Protein AF-A0A7C1KNS8-F1 (afdb_monomer_lite)

Secondary structure (DSSP, 8-state):
-HHHHHHHHHHHHHHHHHHHHHHHHHHHHHHHHHHHHHHHHHTT-SPPPSS---HHHHHHHHHHHHHHHHHHHHHHHHHHHHHHHHHHTS-TTTTT-HHHHHHHHHHHHHHHHHHHHHHHHHHTT--TTHHHHHHHHHHHHHHHHHHHHHHHHHHS-HHHHHHHHHHHHHHHHT-TT-EEEPTTT--EEE-HHHHHHHHHHHHHHHHHHHHHHHTT-HHHHHHHHHHHHHHHHHHHHHTTT---S--HHHHHHHHHHHHHHHHHTTSS-HHHHHHHHHHHHHHHHHHHHHPPPBTTB-HHHHHHHHHHHHHHHHHHTTT-HHHHHHHHHHHHHHHHHHHHTT-GGGHHHHHHHHHHHHHHHTT---HHHHHHHHHHHHHHHHHHHHHHHHHHTTS----HHHHHHHHHHHHHHHHHHHHH--SHHHHHHHHHHHHSTT-HHHHHHTT-B-S---HHHHHHHHHHHHHHHHHHHHHHHSSGGG--GGGGHHHHHHHHHHHHTB---HHHHHHHHHHHHHHHHHHHHHHHHHHHHHS---HHHHHHHHHHHHHHHHHTTT-HHHHHHHHHHHHHHHHHHHHH--SHHHHHHHHHHHHHHHHHHHHHHHSGGGHHHHHHHHHHHHHT-------TT-SS--HHHHTT-PPPTT-SSSS--PPP-TTTHHHHHHHHHHHHHTGGGHHHHHHHHHHH-

Sequence (693 aa):
MKKKVKIERTRKFRFLRFTKFTFWMIIVLIVLSIPLVFYLDCMGMIESPTGNNTFSDTMYSYGLTFIFSIIGFLIAVIIFLMQYIGSKYHSEELERLPIFLKYFITTLVVLFVYIMFNFFALFLKLTYPYTLISLIFSISLIGIILTTIVFVYYNTKVSIILGMISERITNFIKKEKTFRKLPIFNEIAYTEEFTESLNRKVSIFIKNSIGAINSNQDTIFRSSLECLEEIVHHYLEQSKHIQATEDKFLSELNDQFNFIISESLKSYNQKILEDVAKTMGVISLDIIKYRKGIAEVNNFALNWLATLKDLFIRSYTKDRTIVCHICLERINDVILLILDKGYYRSYDAYKMSIDEISEILSKVDQHWSAILLQKALLMYQHQFLKFLELSKTNKIAFSGTLLRHYFDKLAKIINEAKNTHQSSINNAIIFASLYGLDSFAQKIAKLGLTNLEEDETRRNIAAHIKEFIEFNKEIIDVNPERNDNSVYDSFTESLFLITKYVDLTENDRKLLIETLSNNLIKYIKKGYISGTTNHNRPSELREATIDYFALLIYLYQDKPEIINEVIHQLTNVYDIVKGKATNKDQQGIIESLYKELKLYSCWTNIFPNLRDINKPLIKLLKKDFYEPSFPGRISSPSLFEKYGYSENRISRSGLWYLNASYMWGSRFQEEISDKLNGEKGELYIKFHEMLKK

Structure (mmCIF, N/CA/C/O backbone):
data_AF-A0A7C1KNS8-F1
#
_entry.id   AF-A0A7C1KNS8-F1
#
loop_
_atom_site.group_PDB
_atom_site.id
_atom_site.type_symbol
_atom_site.label_atom_id
_atom_site.label_alt_id
_atom_site.label_comp_id
_atom_site.label_asym_id
_atom_site.label_entity_id
_atom_site.label_seq_id
_atom_site.pdbx_PDB_ins_code
_atom_site.Cartn_x
_atom_site.Cartn_y
_atom_site.Cartn_z
_atom_site.occupancy
_atom_site.B_iso_or_equiv
_atom_site.auth_seq_id
_atom_site.auth_comp_id
_atom_site.auth_asym_id
_atom_site.auth_atom_id
_atom_site.pdbx_PDB_model_num
ATOM 1 N N . MET A 1 1 ? -0.351 -5.577 -22.909 1.00 33.66 1 MET A N 1
ATOM 2 C CA . MET A 1 1 ? 0.327 -4.668 -23.867 1.00 33.66 1 MET A CA 1
ATOM 3 C C . MET A 1 1 ? 1.784 -5.080 -24.156 1.00 33.66 1 MET A C 1
ATOM 5 O O . MET A 1 1 ? 2.074 -5.333 -25.320 1.00 33.66 1 MET A O 1
ATOM 9 N N . LYS A 1 2 ? 2.652 -5.309 -23.145 1.00 30.88 2 LYS A N 1
ATOM 10 C CA . LYS A 1 2 ? 4.057 -5.788 -23.308 1.00 30.88 2 LYS A CA 1
ATOM 11 C C . LYS A 1 2 ? 4.229 -7.039 -24.211 1.00 30.88 2 LYS A C 1
ATOM 13 O O . LYS A 1 2 ? 5.099 -7.068 -25.077 1.00 30.88 2 LYS A O 1
ATOM 18 N N . LYS A 1 3 ? 3.347 -8.048 -24.100 1.00 29.91 3 LYS A N 1
ATOM 19 C CA . LYS A 1 3 ? 3.382 -9.273 -24.940 1.00 29.91 3 LYS A CA 1
ATOM 20 C C . LYS A 1 3 ? 3.077 -8.997 -26.426 1.00 29.91 3 LYS A C 1
ATOM 22 O O . LYS A 1 3 ? 3.667 -9.623 -27.298 1.00 29.91 3 LYS A O 1
ATOM 27 N N . LYS A 1 4 ? 2.205 -8.021 -26.716 1.00 29.17 4 LYS A N 1
ATOM 28 C CA . LYS A 1 4 ? 1.778 -7.656 -28.080 1.00 29.17 4 LYS A CA 1
ATOM 29 C C . LYS A 1 4 ? 2.905 -6.931 -28.829 1.00 29.17 4 LYS A C 1
ATOM 31 O O . LYS A 1 4 ? 3.196 -7.290 -29.962 1.00 29.17 4 LYS A O 1
ATOM 36 N N . VAL A 1 5 ? 3.620 -6.034 -28.141 1.00 37.50 5 VAL A N 1
ATOM 37 C CA . VAL A 1 5 ? 4.788 -5.309 -28.677 1.00 37.50 5 VAL A CA 1
ATOM 38 C C . VAL A 1 5 ? 5.985 -6.245 -28.913 1.00 37.50 5 VAL A C 1
ATOM 40 O O . VAL A 1 5 ? 6.615 -6.174 -29.966 1.00 37.50 5 VAL A O 1
ATOM 43 N N . LYS A 1 6 ? 6.265 -7.194 -28.001 1.00 38.09 6 LYS A N 1
ATOM 44 C CA . LYS A 1 6 ? 7.351 -8.186 -28.166 1.00 38.09 6 LYS A CA 1
ATOM 45 C C . LYS A 1 6 ? 7.108 -9.146 -29.343 1.00 38.09 6 LYS A C 1
ATOM 47 O O . LYS A 1 6 ? 8.037 -9.438 -30.099 1.00 38.09 6 LYS A O 1
ATOM 52 N N . ILE A 1 7 ? 5.860 -9.592 -29.532 1.00 38.88 7 ILE A N 1
ATOM 53 C CA . ILE A 1 7 ? 5.437 -10.404 -30.691 1.00 38.88 7 ILE A CA 1
ATOM 54 C C . ILE A 1 7 ? 5.524 -9.585 -31.989 1.00 38.88 7 ILE A C 1
ATOM 56 O O . ILE A 1 7 ? 5.967 -10.097 -33.017 1.00 38.88 7 ILE A O 1
ATOM 60 N N . GLU A 1 8 ? 5.165 -8.300 -31.951 1.00 45.03 8 GLU A N 1
ATOM 61 C CA . GLU A 1 8 ? 5.343 -7.401 -33.093 1.00 45.03 8 GLU A CA 1
ATOM 62 C C . GLU A 1 8 ? 6.820 -7.220 -33.461 1.00 45.03 8 GLU A C 1
ATOM 64 O O . GLU A 1 8 ? 7.154 -7.290 -34.639 1.00 45.03 8 GLU A O 1
ATOM 69 N N . ARG A 1 9 ? 7.723 -7.044 -32.485 1.00 48.38 9 ARG A N 1
ATOM 70 C CA . ARG A 1 9 ? 9.172 -6.896 -32.728 1.00 48.38 9 ARG A CA 1
ATOM 71 C C . ARG A 1 9 ? 9.787 -8.150 -33.356 1.00 48.38 9 ARG A C 1
ATOM 73 O O . ARG A 1 9 ? 10.487 -8.044 -34.360 1.00 48.38 9 ARG A O 1
ATOM 80 N N . THR A 1 10 ? 9.470 -9.340 -32.842 1.00 49.44 10 THR A N 1
ATOM 81 C CA . THR A 1 10 ? 9.970 -10.611 -33.412 1.00 49.44 10 THR A CA 1
ATOM 82 C C . THR A 1 10 ? 9.421 -10.883 -34.814 1.00 49.44 10 THR A C 1
ATOM 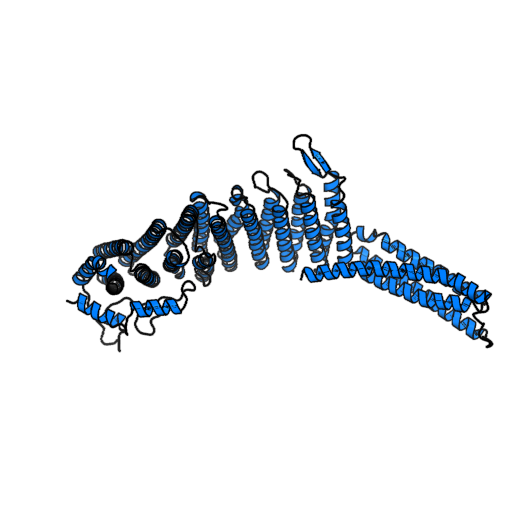84 O O . THR A 1 10 ? 10.170 -11.333 -35.684 1.00 49.44 10 THR A O 1
ATOM 87 N N . ARG A 1 11 ? 8.147 -10.556 -35.085 1.00 52.00 11 ARG A N 1
ATOM 88 C CA . ARG A 1 11 ? 7.580 -10.608 -36.446 1.00 52.00 11 ARG A CA 1
ATOM 89 C C . ARG A 1 11 ? 8.260 -9.610 -37.388 1.00 52.00 11 ARG A C 1
ATOM 91 O O . ARG A 1 11 ? 8.625 -9.989 -38.498 1.00 52.00 11 ARG A O 1
ATOM 98 N N . LYS A 1 12 ? 8.503 -8.375 -36.936 1.00 54.44 12 LYS A N 1
ATOM 99 C CA . LYS A 1 12 ? 9.197 -7.326 -37.708 1.00 54.44 12 LYS A CA 1
ATOM 100 C C . LYS A 1 12 ? 10.651 -7.704 -38.026 1.00 54.44 12 LYS A C 1
ATOM 102 O O . LYS A 1 12 ? 11.121 -7.431 -39.125 1.00 54.44 12 LYS A O 1
ATOM 107 N N . PHE A 1 13 ? 11.339 -8.411 -37.128 1.00 54.94 13 PHE A N 1
ATOM 108 C CA . PHE A 1 13 ? 12.712 -8.877 -37.358 1.00 54.94 13 PHE A CA 1
ATOM 109 C C . PHE A 1 13 ? 12.801 -10.047 -38.352 1.00 54.94 13 PHE A C 1
ATOM 111 O O . PHE A 1 13 ? 13.669 -10.057 -39.227 1.00 54.94 13 PHE A O 1
ATOM 118 N N . ARG A 1 14 ? 11.868 -11.012 -38.281 1.00 59.06 14 ARG A N 1
ATOM 119 C CA . ARG A 1 14 ? 11.735 -12.061 -39.313 1.00 59.06 14 ARG A CA 1
ATOM 120 C C . ARG A 1 14 ? 11.424 -11.455 -40.679 1.00 59.06 14 ARG A C 1
ATOM 122 O O . ARG A 1 14 ? 12.005 -11.884 -41.669 1.00 59.06 14 ARG A O 1
ATOM 129 N N . PHE A 1 15 ? 10.589 -10.419 -40.712 1.00 61.41 15 PHE A N 1
ATOM 130 C CA . PHE A 1 15 ? 10.272 -9.684 -41.931 1.00 61.41 15 PHE A CA 1
ATOM 131 C C . PHE A 1 15 ? 11.499 -8.972 -42.526 1.00 61.41 15 PHE A C 1
ATOM 133 O O . PHE A 1 15 ? 11.699 -9.039 -43.729 1.00 61.41 15 PHE A O 1
ATOM 140 N N . LEU A 1 16 ? 12.384 -8.384 -41.709 1.00 62.25 16 LEU A N 1
ATOM 141 C CA . LEU A 1 16 ? 13.631 -7.773 -42.196 1.00 62.25 16 LEU A CA 1
ATOM 142 C C . LEU A 1 16 ? 14.623 -8.804 -42.771 1.00 62.25 16 LEU A C 1
ATOM 144 O O . LEU A 1 16 ? 15.327 -8.526 -43.741 1.00 62.25 16 LEU A O 1
ATOM 148 N N . ARG A 1 17 ? 14.713 -10.002 -42.176 1.00 65.81 17 ARG A N 1
ATOM 149 C CA . ARG A 1 17 ? 15.504 -11.103 -42.758 1.00 65.81 17 ARG A CA 1
ATOM 150 C C . ARG A 1 17 ? 14.890 -11.587 -44.070 1.00 65.81 17 ARG A C 1
ATOM 152 O O . ARG A 1 17 ? 15.629 -11.818 -45.019 1.00 65.81 17 ARG A O 1
ATOM 159 N N . PHE A 1 18 ? 13.563 -11.686 -44.120 1.00 68.88 18 PHE A N 1
ATOM 160 C CA . PHE A 1 18 ? 12.823 -12.056 -45.319 1.00 68.88 18 PHE A CA 1
ATOM 161 C C . PHE A 1 18 ? 13.032 -11.040 -46.448 1.00 68.88 18 PHE A C 1
ATOM 163 O O . PHE A 1 18 ? 13.425 -11.441 -47.530 1.00 68.88 18 PHE A O 1
ATOM 170 N N . THR A 1 19 ? 12.905 -9.733 -46.200 1.00 66.69 19 THR A N 1
ATOM 171 C CA . THR A 1 19 ? 13.125 -8.706 -47.236 1.00 66.69 19 THR A CA 1
ATOM 172 C C . THR A 1 19 ? 14.562 -8.679 -47.752 1.00 66.69 19 THR A C 1
ATOM 174 O O . THR A 1 19 ? 14.764 -8.528 -48.953 1.00 66.69 19 THR A O 1
ATOM 177 N N . LYS A 1 20 ? 15.567 -8.898 -46.888 1.00 70.00 20 LYS A N 1
ATOM 178 C CA . LYS A 1 20 ? 16.967 -9.075 -47.324 1.00 70.00 20 LYS A CA 1
ATOM 179 C C . LYS A 1 20 ? 17.145 -10.311 -48.202 1.00 70.00 20 LYS A C 1
ATOM 181 O O . LYS A 1 20 ? 17.846 -10.244 -49.205 1.00 70.00 20 LYS A O 1
ATOM 186 N N . PHE A 1 21 ? 16.535 -11.428 -47.815 1.00 76.88 21 PHE A N 1
ATOM 187 C CA . PHE A 1 21 ? 16.579 -12.664 -48.589 1.00 76.88 21 PHE A CA 1
ATOM 188 C C . PHE A 1 21 ? 15.914 -12.477 -49.957 1.00 76.88 21 PHE A C 1
ATOM 190 O O . PHE A 1 21 ? 16.541 -12.755 -50.971 1.00 76.88 21 PHE A O 1
ATOM 197 N N . THR A 1 22 ? 14.708 -11.905 -50.000 1.00 74.81 22 THR A N 1
ATOM 198 C CA . THR A 1 22 ? 13.986 -11.595 -51.240 1.00 74.81 22 THR A CA 1
ATOM 199 C C . THR A 1 22 ? 14.781 -10.653 -52.143 1.00 74.81 22 THR A C 1
ATOM 201 O O . THR A 1 22 ? 14.874 -10.906 -53.338 1.00 74.81 22 THR A O 1
ATOM 204 N N . PHE A 1 23 ? 15.425 -9.619 -51.586 1.00 76.88 23 PHE A N 1
ATOM 205 C CA . PHE A 1 23 ? 16.282 -8.704 -52.348 1.00 76.88 23 PHE A CA 1
ATOM 206 C C . PHE A 1 23 ? 17.424 -9.442 -53.064 1.00 76.88 23 PHE A C 1
ATOM 208 O O . PHE A 1 23 ? 17.602 -9.288 -54.271 1.00 76.88 23 PHE A O 1
ATOM 215 N N . TRP A 1 24 ? 18.172 -10.283 -52.342 1.00 79.56 24 TRP A N 1
ATOM 216 C CA . TRP A 1 24 ? 19.268 -11.053 -52.939 1.00 79.56 24 TRP A CA 1
ATOM 217 C C . TRP A 1 24 ? 18.774 -12.123 -53.911 1.00 79.56 24 TRP A C 1
ATOM 219 O O . TRP A 1 24 ? 19.397 -12.318 -54.949 1.00 79.56 24 TRP A O 1
ATOM 229 N N . MET A 1 25 ? 17.642 -12.769 -53.624 1.00 80.31 25 MET A N 1
ATOM 230 C CA . MET A 1 25 ? 17.025 -13.734 -54.535 1.00 80.31 25 MET A CA 1
ATOM 231 C C . MET A 1 25 ? 16.644 -13.092 -55.869 1.00 80.31 25 MET A C 1
ATOM 233 O O . MET A 1 25 ? 16.913 -13.683 -56.908 1.00 80.31 25 MET A O 1
ATOM 237 N N . ILE A 1 26 ? 16.085 -11.876 -55.865 1.00 78.94 26 ILE A N 1
ATOM 238 C CA . ILE A 1 26 ? 15.756 -11.158 -57.106 1.00 78.94 26 ILE A CA 1
ATOM 239 C C . ILE A 1 26 ? 17.030 -10.847 -57.904 1.00 78.94 26 ILE A C 1
ATOM 241 O O . ILE A 1 26 ? 17.057 -11.069 -59.110 1.00 78.94 26 ILE A O 1
ATOM 245 N N . ILE A 1 27 ? 18.112 -10.411 -57.248 1.00 78.31 27 ILE A N 1
ATOM 246 C CA . ILE A 1 27 ? 19.401 -10.173 -57.925 1.00 78.31 27 ILE A CA 1
ATOM 247 C C . ILE A 1 27 ? 19.963 -11.467 -58.527 1.00 78.31 27 ILE A C 1
ATOM 249 O O . ILE A 1 27 ? 20.420 -11.465 -59.667 1.00 78.31 27 ILE A O 1
ATOM 253 N N . VAL A 1 28 ? 19.919 -12.577 -57.790 1.00 81.31 28 VAL A N 1
ATOM 254 C CA . VAL A 1 28 ? 20.391 -13.878 -58.284 1.00 81.31 28 VAL A CA 1
ATOM 255 C C . VAL A 1 28 ? 19.552 -14.349 -59.473 1.00 81.31 28 VAL A C 1
ATOM 257 O O . VAL A 1 28 ? 20.118 -14.795 -60.466 1.00 81.31 28 VAL A O 1
ATOM 260 N N . LEU A 1 29 ? 18.226 -14.197 -59.418 1.00 79.56 29 LEU A N 1
ATOM 261 C CA . LEU A 1 29 ? 17.326 -14.528 -60.527 1.00 79.56 29 LEU A CA 1
ATOM 262 C C . LEU A 1 29 ? 17.634 -13.704 -61.779 1.00 79.56 29 LEU A C 1
ATOM 264 O O . LEU A 1 29 ? 17.688 -14.261 -62.871 1.00 79.56 29 LEU A O 1
ATOM 268 N N . ILE A 1 30 ? 17.907 -12.407 -61.619 1.00 77.69 30 ILE A N 1
ATOM 269 C CA . ILE A 1 30 ? 18.342 -11.540 -62.717 1.00 77.69 30 ILE A CA 1
ATOM 270 C C . ILE A 1 30 ? 19.630 -12.080 -63.351 1.00 77.69 30 ILE A C 1
ATOM 272 O O . ILE A 1 30 ? 19.679 -12.292 -64.560 1.00 77.69 30 ILE A O 1
ATOM 276 N N . VAL A 1 31 ? 20.661 -12.341 -62.544 1.00 79.69 31 VAL A N 1
ATOM 277 C CA . VAL A 1 31 ? 21.970 -12.790 -63.046 1.00 79.69 31 VAL A CA 1
ATOM 278 C C . VAL A 1 31 ? 21.873 -14.156 -63.728 1.00 79.69 31 VAL A C 1
ATOM 280 O O . VAL A 1 31 ? 22.490 -14.354 -64.770 1.00 79.69 31 VAL A O 1
ATOM 283 N N . LEU A 1 32 ? 21.078 -15.081 -63.182 1.00 80.94 32 LEU A N 1
ATOM 284 C CA . LEU A 1 32 ? 20.880 -16.421 -63.746 1.00 80.94 32 LEU A CA 1
ATOM 285 C C . LEU A 1 32 ? 19.967 -16.436 -64.979 1.00 80.94 32 LEU A C 1
ATOM 287 O O . LEU A 1 32 ? 20.082 -17.343 -65.801 1.00 80.94 32 LEU A O 1
ATOM 291 N N . SER A 1 33 ? 19.090 -15.440 -65.142 1.00 78.06 33 SER A N 1
ATOM 292 C CA . SER A 1 33 ? 18.206 -15.354 -66.310 1.00 78.06 33 SER A CA 1
ATOM 293 C C . SER A 1 33 ? 18.971 -15.124 -67.615 1.00 78.06 33 SER A C 1
ATOM 295 O O . SER A 1 33 ? 18.594 -15.678 -68.640 1.00 78.06 33 SER A O 1
ATOM 297 N N . ILE A 1 34 ? 20.085 -14.387 -67.575 1.00 77.56 34 ILE A N 1
ATOM 298 C CA . ILE A 1 34 ? 20.905 -14.079 -68.756 1.00 77.56 34 ILE A CA 1
ATOM 299 C C . ILE A 1 34 ? 21.456 -15.362 -69.413 1.00 77.56 34 ILE A C 1
ATOM 301 O O . ILE A 1 34 ? 21.121 -15.610 -70.571 1.00 77.56 34 ILE A O 1
ATOM 305 N N . PRO A 1 35 ? 22.248 -16.216 -68.727 1.00 80.06 35 PRO A N 1
ATOM 306 C CA . PRO A 1 35 ? 22.766 -17.445 -69.327 1.00 80.06 35 PRO A CA 1
ATOM 307 C C . PRO A 1 35 ? 21.660 -18.451 -69.661 1.00 80.06 35 PRO A C 1
ATOM 309 O O . PRO A 1 35 ? 21.804 -19.188 -70.630 1.00 80.06 35 PRO A O 1
ATOM 312 N N . LEU A 1 36 ? 20.553 -18.471 -68.908 1.00 79.31 36 LEU A N 1
ATOM 313 C CA . LEU A 1 36 ? 19.412 -19.340 -69.202 1.00 79.31 36 LEU A CA 1
ATOM 314 C C . LEU A 1 36 ? 18.744 -18.967 -70.531 1.00 79.31 36 LEU A C 1
ATOM 316 O O . LEU A 1 36 ? 18.457 -19.852 -71.330 1.00 79.31 36 LEU A O 1
ATOM 320 N N . VAL A 1 37 ? 18.524 -17.674 -70.784 1.00 79.25 37 VAL A N 1
ATOM 321 C CA . VAL A 1 37 ? 17.937 -17.199 -72.045 1.00 79.25 37 VAL A CA 1
ATOM 322 C C . VAL A 1 37 ? 18.850 -17.533 -73.222 1.00 79.25 37 VAL A C 1
ATOM 324 O O . VAL A 1 37 ? 18.366 -18.067 -74.213 1.00 79.25 37 VAL A O 1
ATOM 327 N N . PHE A 1 38 ? 20.163 -17.318 -73.093 1.00 78.69 38 PHE A N 1
ATOM 328 C CA . PHE A 1 38 ? 21.119 -17.718 -74.132 1.00 78.69 38 PHE A CA 1
ATOM 329 C C . PHE A 1 38 ? 21.168 -19.236 -74.341 1.00 78.69 38 PHE A C 1
ATOM 331 O O . PHE A 1 38 ? 21.234 -19.693 -75.474 1.00 78.69 38 PHE A O 1
ATOM 338 N N . TYR A 1 39 ? 21.102 -20.034 -73.275 1.00 78.62 39 TYR A N 1
ATOM 339 C CA . TYR A 1 39 ? 21.082 -21.494 -73.378 1.00 78.62 39 TYR A CA 1
ATOM 340 C C . TYR A 1 39 ? 19.827 -22.010 -74.095 1.00 78.62 39 TYR A C 1
ATOM 342 O O . TYR A 1 39 ? 19.922 -22.883 -74.956 1.00 78.62 39 TYR A O 1
ATOM 350 N N . LEU A 1 40 ? 18.657 -21.461 -73.760 1.00 76.50 40 LEU A N 1
ATOM 351 C CA . LEU A 1 40 ? 17.385 -21.833 -74.380 1.00 76.50 40 LEU A CA 1
ATOM 352 C C . LEU A 1 40 ? 17.294 -21.377 -75.845 1.00 76.50 40 LEU A C 1
ATOM 354 O O . LEU A 1 40 ? 16.736 -22.105 -76.665 1.00 76.50 40 LEU A O 1
ATOM 358 N N . ASP A 1 41 ? 17.881 -20.223 -76.172 1.00 74.56 41 ASP A N 1
ATOM 359 C CA . ASP A 1 41 ? 18.054 -19.740 -77.547 1.00 74.56 41 ASP A CA 1
ATOM 360 C C . ASP A 1 41 ? 18.980 -20.672 -78.349 1.00 74.56 41 ASP A C 1
ATOM 362 O O . ASP A 1 41 ? 18.608 -21.157 -79.415 1.00 74.56 41 ASP A O 1
ATOM 366 N N . CYS A 1 42 ? 20.137 -21.056 -77.790 1.00 75.25 42 CYS A N 1
ATOM 367 C CA . CYS A 1 42 ? 21.048 -22.022 -78.416 1.00 75.25 42 CYS A CA 1
ATOM 368 C C . CYS A 1 42 ? 20.428 -23.416 -78.616 1.00 75.25 42 CYS A C 1
ATOM 370 O O . CYS A 1 42 ? 20.807 -24.120 -79.549 1.00 75.25 42 CYS A O 1
ATOM 372 N N . MET A 1 43 ? 19.491 -23.824 -77.755 1.00 73.06 43 MET A N 1
ATOM 373 C CA . MET A 1 43 ? 18.745 -25.082 -77.883 1.00 73.06 43 MET A CA 1
ATOM 374 C C . MET A 1 43 ? 17.557 -24.990 -78.854 1.00 73.06 43 MET A C 1
ATOM 376 O O . MET A 1 43 ? 16.857 -25.984 -79.044 1.00 73.06 43 MET A O 1
ATOM 380 N N . GLY A 1 44 ? 17.297 -23.816 -79.444 1.00 64.56 44 GLY A N 1
ATOM 381 C CA . GLY A 1 44 ? 16.155 -23.582 -80.331 1.00 64.56 44 GLY A CA 1
ATOM 382 C C . GLY A 1 44 ? 14.796 -23.711 -79.635 1.00 64.56 44 GLY A C 1
ATOM 383 O O . GLY A 1 44 ? 13.778 -23.862 -80.298 1.00 64.56 44 GLY A O 1
ATOM 384 N N . MET A 1 45 ? 14.765 -23.682 -78.298 1.00 63.78 45 MET A N 1
ATOM 385 C CA . MET A 1 45 ? 13.544 -23.865 -77.502 1.00 63.78 45 MET A CA 1
ATOM 386 C C . MET A 1 45 ? 12.725 -22.584 -77.351 1.00 63.78 45 MET A C 1
ATOM 388 O O . MET A 1 45 ? 11.619 -22.619 -76.811 1.00 63.78 45 MET A O 1
ATOM 392 N N . ILE A 1 46 ? 13.261 -21.451 -77.800 1.00 60.28 46 ILE A N 1
ATOM 393 C CA . ILE A 1 46 ? 12.529 -20.196 -77.856 1.00 60.28 46 ILE A CA 1
ATOM 394 C C . ILE A 1 46 ? 12.631 -19.662 -79.280 1.00 60.28 46 ILE A C 1
ATOM 396 O O . ILE A 1 46 ? 13.701 -19.265 -79.731 1.00 60.28 46 ILE A O 1
ATOM 400 N N . GLU A 1 47 ? 11.511 -19.675 -79.992 1.00 57.50 47 GLU A N 1
ATOM 401 C CA . GLU A 1 47 ? 11.438 -19.184 -81.362 1.00 57.50 47 GLU A CA 1
ATOM 402 C C . GLU A 1 47 ? 11.196 -17.670 -81.374 1.00 57.50 47 GLU A C 1
ATOM 404 O O . GLU A 1 47 ? 10.367 -17.145 -80.623 1.00 57.50 47 GLU A O 1
ATOM 409 N N . SER A 1 48 ? 11.906 -16.957 -82.256 1.00 57.22 48 SER A N 1
ATOM 410 C CA . SER A 1 48 ? 11.563 -15.568 -82.569 1.00 57.22 48 SER A CA 1
ATOM 411 C C . SER A 1 48 ? 10.113 -15.537 -83.063 1.00 57.22 48 SER A C 1
ATOM 413 O O . SER A 1 48 ? 9.780 -16.324 -83.952 1.00 57.22 48 SER A O 1
ATOM 415 N N . PRO A 1 49 ? 9.250 -14.636 -82.556 1.00 57.09 49 PRO A N 1
ATOM 416 C CA . PRO A 1 49 ? 7.892 -14.523 -83.068 1.00 57.09 49 PRO A CA 1
ATOM 417 C C . PRO A 1 49 ? 7.964 -14.305 -84.583 1.00 57.09 49 PRO A C 1
ATOM 419 O O . PRO A 1 49 ? 8.627 -13.383 -85.051 1.00 57.09 49 PRO A O 1
ATOM 422 N N . THR A 1 50 ? 7.313 -15.174 -85.355 1.00 47.84 50 THR A N 1
ATOM 423 C CA . THR A 1 50 ? 7.337 -15.205 -86.830 1.00 47.84 50 THR A CA 1
ATOM 424 C C . THR A 1 50 ? 6.585 -14.038 -87.487 1.00 47.84 50 THR A C 1
ATOM 426 O O . THR A 1 50 ? 6.290 -14.067 -88.680 1.00 47.84 50 THR A O 1
ATOM 429 N N . GLY A 1 51 ? 6.281 -12.983 -86.729 1.00 50.31 51 GLY A N 1
ATOM 430 C CA . GLY A 1 51 ? 5.751 -11.729 -87.247 1.00 50.31 51 GLY A CA 1
ATOM 431 C C . GLY A 1 51 ? 6.886 -10.756 -87.545 1.00 50.31 51 GLY A C 1
ATOM 432 O O . GLY A 1 51 ? 7.816 -10.629 -86.753 1.00 50.31 51 GLY A O 1
ATOM 433 N N . ASN A 1 52 ? 6.800 -10.042 -88.671 1.00 48.03 52 ASN A N 1
ATOM 434 C CA . ASN A 1 52 ? 7.630 -8.868 -88.941 1.00 48.03 52 ASN A CA 1
ATOM 435 C C . ASN A 1 52 ? 7.475 -7.866 -87.786 1.00 48.03 52 ASN A C 1
ATOM 437 O O . ASN A 1 52 ? 6.569 -7.036 -87.813 1.00 48.03 52 ASN A O 1
ATOM 441 N N . ASN A 1 53 ? 8.351 -7.933 -86.781 1.00 52.88 53 ASN A N 1
ATOM 442 C CA . ASN A 1 53 ? 8.487 -6.875 -85.790 1.00 52.88 53 ASN A CA 1
ATOM 443 C C . ASN A 1 53 ? 8.901 -5.627 -86.565 1.00 52.88 53 ASN A C 1
ATOM 445 O O . ASN A 1 53 ? 10.035 -5.530 -87.048 1.00 52.88 53 ASN A O 1
ATOM 449 N N . THR A 1 54 ? 7.968 -4.697 -86.767 1.00 55.47 54 THR A N 1
ATOM 450 C CA . THR A 1 54 ? 8.301 -3.463 -87.464 1.00 55.47 54 THR A CA 1
ATOM 451 C C . THR A 1 54 ? 9.318 -2.707 -86.613 1.00 55.47 54 THR A C 1
ATOM 453 O O . THR A 1 54 ? 9.314 -2.789 -85.385 1.00 55.47 54 THR A O 1
ATOM 456 N N . PHE A 1 55 ? 10.221 -1.959 -87.247 1.00 52.16 55 PHE A N 1
ATOM 457 C CA . PHE A 1 55 ? 11.201 -1.122 -86.542 1.00 52.16 55 PHE A CA 1
ATOM 458 C C . PHE A 1 55 ? 10.548 -0.234 -85.457 1.00 52.16 55 PHE A C 1
ATOM 460 O O . PHE A 1 55 ? 11.159 0.027 -84.422 1.00 52.16 55 PHE A O 1
ATOM 467 N N . SER A 1 56 ? 9.286 0.157 -85.682 1.00 52.72 56 SER A N 1
ATOM 468 C CA . SER A 1 56 ? 8.412 0.848 -84.730 1.00 52.72 56 SER A CA 1
ATOM 469 C C . SER A 1 56 ? 8.179 0.050 -83.443 1.00 52.72 56 SER A C 1
ATOM 471 O O . SER A 1 56 ? 8.369 0.596 -82.362 1.00 52.72 56 SER A O 1
ATOM 473 N N . ASP A 1 57 ? 7.837 -1.236 -83.530 1.00 59.75 57 ASP A N 1
ATOM 474 C CA . ASP A 1 57 ? 7.474 -2.064 -82.369 1.00 59.75 57 ASP A CA 1
ATOM 475 C C . ASP A 1 57 ? 8.681 -2.349 -81.467 1.00 59.75 57 ASP A C 1
ATOM 477 O O . ASP A 1 57 ? 8.596 -2.266 -80.239 1.00 59.75 57 ASP A O 1
ATOM 481 N N . THR A 1 58 ? 9.843 -2.594 -82.076 1.00 58.06 58 THR A N 1
ATOM 482 C CA . THR A 1 58 ? 11.114 -2.771 -81.360 1.00 58.06 58 THR A CA 1
ATOM 483 C C . THR A 1 58 ? 11.535 -1.469 -80.668 1.00 58.06 58 THR A C 1
ATOM 485 O O . THR A 1 58 ? 11.891 -1.486 -79.489 1.00 58.06 58 THR A O 1
ATOM 488 N N . MET A 1 59 ? 11.423 -0.322 -81.351 1.00 56.62 59 MET A N 1
ATOM 489 C CA . MET A 1 59 ? 11.664 0.998 -80.749 1.00 56.62 59 MET A CA 1
ATOM 490 C C . MET A 1 59 ? 10.682 1.314 -79.614 1.00 56.62 59 MET A C 1
ATOM 492 O O . MET A 1 59 ? 11.091 1.873 -78.599 1.00 56.62 59 MET A O 1
ATOM 496 N N . TYR A 1 60 ? 9.409 0.935 -79.745 1.00 59.81 60 TYR A N 1
ATOM 497 C CA . TYR A 1 60 ? 8.386 1.191 -78.730 1.00 59.81 60 TYR A CA 1
ATOM 498 C C . TYR A 1 60 ? 8.598 0.328 -77.480 1.00 59.81 60 TYR A C 1
ATOM 500 O O . TYR A 1 60 ? 8.533 0.836 -76.362 1.00 59.81 60 TYR A O 1
ATOM 508 N N . SER A 1 61 ? 8.931 -0.957 -77.651 1.00 64.44 61 SER A N 1
ATOM 509 C CA . SER A 1 61 ? 9.192 -1.881 -76.540 1.00 64.44 61 SER A CA 1
ATOM 510 C C . SER A 1 61 ? 10.432 -1.482 -75.735 1.00 64.44 61 SER A C 1
ATOM 512 O O . SER A 1 61 ? 10.352 -1.355 -74.513 1.00 64.44 61 SER A O 1
ATOM 514 N N . TYR A 1 62 ? 11.572 -1.246 -76.397 1.00 63.84 62 TYR A N 1
ATOM 515 C CA . TYR A 1 62 ? 12.797 -0.814 -75.712 1.00 63.84 62 TYR A CA 1
ATOM 516 C C . TYR A 1 62 ? 12.721 0.632 -75.216 1.00 63.84 62 TYR A C 1
ATOM 518 O O . TYR A 1 62 ? 13.286 0.956 -74.173 1.00 63.84 62 TYR A O 1
ATOM 526 N N . GLY A 1 63 ? 12.003 1.503 -75.929 1.00 64.25 63 GLY A N 1
ATOM 527 C CA . GLY A 1 63 ? 11.745 2.875 -75.502 1.00 64.25 63 GLY A CA 1
ATOM 528 C C . GLY A 1 63 ? 10.925 2.924 -74.213 1.00 64.25 63 GLY A C 1
ATOM 529 O O . GLY A 1 63 ? 11.287 3.646 -73.284 1.00 64.25 63 GLY A O 1
ATOM 530 N N . LEU A 1 64 ? 9.877 2.102 -74.101 1.00 67.75 64 LEU A N 1
ATOM 531 C CA . LEU A 1 64 ? 9.089 1.974 -72.874 1.00 67.75 64 LEU A CA 1
ATOM 532 C C . LEU A 1 64 ? 9.920 1.415 -71.714 1.00 67.75 64 LEU A C 1
ATOM 534 O O . LEU A 1 64 ? 9.908 2.005 -70.633 1.00 67.75 64 LEU A O 1
ATOM 538 N N . THR A 1 65 ? 10.672 0.324 -71.908 1.00 69.06 65 THR A N 1
ATOM 539 C CA . THR A 1 65 ? 11.511 -0.239 -70.833 1.00 69.06 65 THR A CA 1
ATOM 540 C C . THR A 1 65 ? 12.627 0.718 -70.411 1.00 69.06 65 THR A C 1
ATOM 542 O O . THR A 1 65 ? 12.921 0.829 -69.218 1.00 69.06 65 THR A O 1
ATOM 545 N N . PHE A 1 66 ? 13.194 1.489 -71.341 1.00 68.50 66 PHE A N 1
ATOM 546 C CA . PHE A 1 66 ? 14.150 2.554 -71.045 1.00 68.50 66 PHE A CA 1
ATOM 547 C C . PHE A 1 66 ? 13.526 3.685 -70.210 1.00 68.50 66 PHE A C 1
ATOM 549 O O . PHE A 1 66 ? 14.081 4.056 -69.173 1.00 68.50 66 PHE A O 1
ATOM 556 N N . ILE A 1 67 ? 12.336 4.174 -70.583 1.00 71.75 67 ILE A N 1
ATOM 557 C CA . ILE A 1 67 ? 11.596 5.191 -69.812 1.00 71.75 67 ILE A CA 1
ATOM 558 C C . ILE A 1 67 ? 11.276 4.679 -68.400 1.00 71.75 67 ILE A C 1
ATOM 560 O O . ILE A 1 67 ? 11.532 5.384 -67.422 1.00 71.75 67 ILE A O 1
ATOM 564 N N . PHE A 1 68 ? 10.797 3.438 -68.262 1.00 70.00 68 PHE A N 1
ATOM 565 C CA . PHE A 1 68 ? 10.558 2.823 -66.952 1.00 70.00 68 PHE A CA 1
ATOM 566 C C . PHE A 1 68 ? 11.834 2.722 -66.106 1.00 70.00 68 PHE A C 1
ATOM 568 O O . PHE A 1 68 ? 11.779 2.915 -64.891 1.00 70.00 68 PHE A O 1
ATOM 575 N N . SER A 1 69 ? 12.987 2.479 -66.733 1.00 68.56 69 SER A N 1
ATOM 576 C CA . SER A 1 69 ? 14.282 2.413 -66.045 1.00 68.56 69 SER A CA 1
ATOM 577 C C . SER A 1 69 ? 14.706 3.777 -65.490 1.00 68.56 69 SER A C 1
ATOM 579 O O . SER A 1 69 ? 15.149 3.866 -64.345 1.00 68.56 69 SER A O 1
ATOM 581 N N . ILE A 1 70 ? 14.513 4.851 -66.265 1.00 73.31 70 ILE A N 1
ATOM 582 C CA . ILE A 1 70 ? 14.794 6.231 -65.835 1.00 73.31 70 ILE A CA 1
ATOM 583 C C . ILE A 1 70 ? 13.848 6.656 -64.708 1.00 73.31 70 ILE A C 1
ATOM 585 O O . ILE A 1 70 ? 14.297 7.202 -63.699 1.00 73.31 70 ILE A O 1
ATOM 589 N N . ILE A 1 71 ? 12.548 6.377 -64.843 1.00 75.94 71 ILE A N 1
ATOM 590 C CA . ILE A 1 71 ? 11.561 6.666 -63.793 1.00 75.94 71 ILE A CA 1
ATOM 591 C C . ILE A 1 71 ? 11.913 5.896 -62.514 1.00 75.94 71 ILE A C 1
ATOM 593 O O . ILE A 1 71 ? 11.915 6.472 -61.426 1.00 75.94 71 ILE A O 1
ATOM 597 N N . GLY A 1 72 ? 12.279 4.617 -62.634 1.00 69.75 72 GLY A N 1
ATOM 598 C CA . GLY A 1 72 ? 12.723 3.798 -61.508 1.00 69.75 72 GLY A CA 1
ATOM 599 C C . GLY A 1 72 ? 13.969 4.355 -60.813 1.00 69.75 72 GLY A C 1
ATOM 600 O O . GLY A 1 72 ? 14.026 4.382 -59.582 1.00 69.75 72 GLY A O 1
ATOM 601 N N . PHE A 1 73 ? 14.931 4.870 -61.583 1.00 73.94 73 PHE A N 1
ATOM 602 C CA . PHE A 1 73 ? 16.116 5.548 -61.057 1.00 73.94 73 PHE A CA 1
ATOM 603 C C . PHE A 1 73 ? 15.763 6.830 -60.292 1.00 73.94 73 PHE A C 1
ATOM 605 O O . PHE A 1 73 ? 16.219 7.015 -59.164 1.00 73.94 73 PHE A O 1
ATOM 612 N N . LEU A 1 74 ? 14.898 7.681 -60.850 1.00 76.38 74 LEU A N 1
ATOM 613 C CA . LEU A 1 74 ? 14.435 8.904 -60.184 1.00 76.38 74 LEU A CA 1
ATOM 614 C C . LEU A 1 74 ? 13.694 8.603 -58.876 1.00 76.38 74 LEU A C 1
ATOM 616 O O . LEU A 1 74 ? 13.968 9.238 -57.859 1.00 76.38 74 LEU A O 1
ATOM 620 N N . ILE A 1 75 ? 12.807 7.603 -58.871 1.00 73.94 75 ILE A N 1
ATOM 621 C CA . ILE A 1 75 ? 12.100 7.161 -57.660 1.00 73.94 75 ILE A CA 1
ATOM 622 C C . ILE A 1 75 ? 13.101 6.700 -56.594 1.00 73.94 75 ILE A C 1
ATOM 624 O O . ILE A 1 75 ? 12.989 7.110 -55.438 1.00 73.94 75 ILE A O 1
ATOM 628 N N . ALA A 1 76 ? 14.110 5.903 -56.964 1.00 69.19 76 ALA A N 1
ATOM 629 C CA . ALA A 1 76 ? 15.146 5.462 -56.032 1.00 69.19 76 ALA A CA 1
ATOM 630 C C . ALA A 1 76 ? 15.915 6.650 -55.417 1.00 69.19 76 ALA A C 1
ATOM 632 O O . ALA A 1 76 ? 16.131 6.682 -54.204 1.00 69.19 76 ALA A O 1
ATOM 633 N N . VAL A 1 77 ? 16.266 7.660 -56.219 1.00 71.81 77 VAL A N 1
ATOM 634 C CA . VAL A 1 77 ? 16.945 8.880 -55.746 1.00 71.81 77 VAL A CA 1
ATOM 635 C C . VAL A 1 77 ? 16.054 9.715 -54.816 1.00 71.81 77 VAL A C 1
ATOM 637 O O . VAL A 1 77 ? 16.520 10.164 -53.768 1.00 71.81 77 VAL A O 1
ATOM 640 N N . ILE A 1 78 ? 14.769 9.896 -55.141 1.00 72.00 78 ILE A N 1
ATOM 641 C CA . ILE A 1 78 ? 13.813 10.635 -54.292 1.00 72.00 78 ILE A CA 1
ATOM 642 C C . ILE A 1 78 ? 13.660 9.956 -52.928 1.00 72.00 78 ILE A C 1
ATOM 644 O O . ILE A 1 78 ? 13.702 10.624 -51.892 1.00 72.00 78 ILE A O 1
ATOM 648 N N . ILE A 1 79 ? 13.526 8.628 -52.917 1.00 66.50 79 ILE A N 1
ATOM 649 C CA . ILE A 1 79 ? 13.435 7.840 -51.685 1.00 66.50 79 ILE A CA 1
ATOM 650 C C . ILE A 1 79 ? 14.678 8.066 -50.809 1.00 66.50 79 ILE A C 1
ATOM 652 O O . ILE A 1 79 ? 14.549 8.282 -49.604 1.00 66.50 79 ILE A O 1
ATOM 656 N N . PHE A 1 80 ? 15.870 8.087 -51.408 1.00 66.12 80 PHE A N 1
ATOM 657 C CA . PHE A 1 80 ? 17.118 8.354 -50.694 1.00 66.12 80 PHE A CA 1
ATOM 658 C C . PHE A 1 80 ? 17.189 9.764 -50.110 1.00 66.12 80 PHE A C 1
ATOM 660 O O . PHE A 1 80 ? 17.575 9.921 -48.955 1.00 66.12 80 PHE A O 1
ATOM 667 N N . LEU A 1 81 ? 16.774 10.786 -50.862 1.00 62.91 81 LEU A N 1
ATOM 668 C CA . LEU A 1 81 ? 16.754 12.167 -50.373 1.00 62.91 81 LEU A CA 1
ATOM 669 C C . LEU A 1 81 ? 15.797 12.338 -49.187 1.00 62.91 81 LEU A C 1
ATOM 671 O O . LEU A 1 81 ? 16.183 12.924 -48.175 1.00 62.91 81 LEU A O 1
ATOM 675 N N . MET A 1 82 ? 14.584 11.776 -49.265 1.00 60.78 82 MET A N 1
ATOM 676 C CA . MET A 1 82 ? 13.634 11.792 -48.144 1.00 60.78 82 MET A CA 1
ATOM 677 C C . MET A 1 82 ? 14.221 11.128 -46.892 1.00 60.78 82 MET A C 1
ATOM 679 O O . MET A 1 82 ? 14.031 11.614 -45.777 1.00 60.78 82 MET A O 1
ATOM 683 N N . GLN A 1 83 ? 14.966 10.035 -47.061 1.00 60.06 83 GLN A N 1
ATOM 684 C CA . GLN A 1 83 ? 15.616 9.350 -45.948 1.00 60.06 83 GLN A CA 1
ATOM 685 C C . GLN A 1 83 ? 16.817 10.092 -45.386 1.00 60.06 83 GLN A C 1
ATOM 687 O O . GLN A 1 83 ? 16.952 10.135 -44.170 1.00 60.06 83 GLN A O 1
ATOM 692 N N . TYR A 1 84 ? 17.664 10.670 -46.235 1.00 59.78 84 TYR A N 1
ATOM 693 C CA . TYR A 1 84 ? 18.814 11.466 -45.813 1.00 59.78 84 TYR A CA 1
ATOM 694 C C . TYR A 1 84 ? 18.372 12.671 -44.972 1.00 59.78 84 TYR A C 1
ATOM 696 O O . TYR A 1 84 ? 18.956 12.980 -43.934 1.00 59.78 84 TYR A O 1
ATOM 704 N N . ILE A 1 85 ? 17.269 13.310 -45.371 1.00 58.06 85 ILE A N 1
ATOM 705 C CA . ILE A 1 85 ? 16.651 14.385 -44.592 1.00 58.06 85 ILE A CA 1
ATOM 706 C C . ILE A 1 85 ? 16.099 13.833 -43.270 1.00 58.06 85 ILE A C 1
ATOM 708 O O . ILE A 1 85 ? 16.387 14.391 -42.215 1.00 58.06 85 ILE A O 1
ATOM 712 N N . GLY A 1 86 ? 15.365 12.715 -43.297 1.00 52.31 86 GLY A N 1
ATOM 713 C CA . GLY A 1 86 ? 14.827 12.077 -42.091 1.00 52.31 86 GLY A CA 1
ATOM 714 C C . GLY A 1 86 ? 15.898 11.590 -41.104 1.00 52.31 86 GLY A C 1
ATOM 715 O O . GLY A 1 86 ? 15.689 11.668 -39.896 1.00 52.31 86 GLY A O 1
ATOM 716 N N . SER A 1 87 ? 17.059 11.135 -41.586 1.00 51.38 87 SER A N 1
ATOM 717 C CA . SER A 1 87 ? 18.180 10.729 -40.735 1.00 51.38 87 SER A CA 1
ATOM 718 C C . SER A 1 87 ? 18.878 11.918 -40.094 1.00 51.38 87 SER A C 1
ATOM 720 O O . SER A 1 87 ? 19.314 11.785 -38.964 1.00 51.38 87 SER A O 1
ATOM 722 N N . LYS A 1 88 ? 18.930 13.083 -40.750 1.00 48.94 88 LYS A N 1
ATOM 723 C CA . LYS A 1 88 ? 19.587 14.287 -40.215 1.00 48.94 88 LYS A CA 1
ATOM 724 C C . LYS A 1 88 ? 18.903 14.851 -38.958 1.00 48.94 88 LYS A C 1
ATOM 726 O O . LYS A 1 88 ? 19.550 15.503 -38.144 1.00 48.94 88 LYS A O 1
ATOM 731 N N . TYR A 1 89 ? 17.606 14.587 -38.777 1.00 46.19 89 TYR A N 1
ATOM 732 C CA . TYR A 1 89 ? 16.852 14.971 -37.572 1.00 46.19 89 TYR A CA 1
ATOM 733 C C . TYR A 1 89 ? 17.073 14.033 -36.376 1.00 46.19 89 TYR A C 1
ATOM 735 O O . TYR A 1 89 ? 16.638 14.337 -35.265 1.00 46.19 89 TYR A O 1
ATOM 743 N N . HIS A 1 90 ? 17.747 12.901 -36.575 1.00 48.84 90 HIS A N 1
ATOM 744 C CA . HIS A 1 90 ? 17.978 11.904 -35.539 1.00 48.84 90 HIS A CA 1
ATOM 745 C C . HIS A 1 90 ? 19.486 11.594 -35.431 1.00 48.84 90 HIS A C 1
ATOM 747 O O . HIS A 1 90 ? 20.217 11.695 -36.402 1.00 48.84 90 HIS A O 1
ATOM 753 N N . SER A 1 91 ? 19.984 11.280 -34.228 1.00 46.19 91 SER A N 1
ATOM 754 C CA . SER A 1 91 ? 21.424 11.264 -33.867 1.00 46.19 91 SER A CA 1
ATOM 755 C C . SER A 1 91 ? 22.402 10.749 -34.949 1.00 46.19 91 SER A C 1
ATOM 757 O O . SER A 1 91 ? 22.127 9.697 -35.518 1.00 46.19 91 SER A O 1
ATOM 759 N N . GLU A 1 92 ? 23.582 11.377 -35.103 1.00 43.78 92 GLU A N 1
ATOM 760 C CA . GLU A 1 92 ? 24.706 11.045 -36.028 1.00 43.78 92 GLU A CA 1
ATOM 761 C C . GLU A 1 92 ? 25.028 9.545 -36.230 1.00 43.78 92 GLU A C 1
ATOM 763 O O . GLU A 1 92 ? 25.582 9.145 -37.253 1.00 43.78 92 GLU A O 1
ATOM 768 N N . GLU A 1 93 ? 24.696 8.665 -35.284 1.00 44.88 93 GLU A N 1
ATOM 769 C CA . GLU A 1 93 ? 24.886 7.218 -35.446 1.00 44.88 93 GLU A CA 1
ATOM 770 C C . GLU A 1 93 ? 23.866 6.545 -36.386 1.00 44.88 93 GLU A C 1
ATOM 772 O O . GLU A 1 93 ? 24.148 5.474 -36.931 1.00 44.88 93 GLU A O 1
ATOM 777 N N . LEU A 1 94 ? 22.713 7.175 -36.635 1.00 45.91 94 LEU A N 1
ATOM 778 C CA . LEU A 1 94 ? 21.725 6.746 -37.632 1.00 45.91 94 LEU A CA 1
ATOM 779 C C . LEU A 1 94 ? 22.246 6.899 -39.060 1.00 45.91 94 LEU A C 1
ATOM 781 O O . LEU A 1 94 ? 21.980 6.034 -39.896 1.00 45.91 94 LEU A O 1
ATOM 785 N N . GLU A 1 95 ? 23.057 7.928 -39.314 1.00 43.34 95 GLU A N 1
ATOM 786 C CA . GLU A 1 95 ? 23.743 8.121 -40.598 1.00 43.34 95 GLU A CA 1
ATOM 787 C C . GLU A 1 95 ? 24.762 7.006 -40.879 1.00 43.34 95 GLU A C 1
ATOM 789 O O . GLU A 1 95 ? 25.041 6.681 -42.032 1.00 43.34 95 GLU A O 1
ATOM 794 N N . ARG A 1 96 ? 25.295 6.360 -39.831 1.00 43.22 96 ARG A N 1
ATOM 795 C CA . ARG A 1 96 ? 26.364 5.356 -39.942 1.00 43.22 96 ARG A CA 1
ATOM 796 C C . ARG A 1 96 ? 25.887 3.923 -40.148 1.00 43.22 96 ARG A C 1
ATOM 798 O O . ARG A 1 96 ? 26.722 3.023 -40.109 1.00 43.22 96 ARG A O 1
ATOM 805 N N . LEU A 1 97 ? 24.595 3.651 -40.356 1.00 51.38 97 LEU A N 1
ATOM 806 C CA . LEU A 1 97 ? 24.103 2.282 -40.568 1.00 51.38 97 LEU A CA 1
ATOM 807 C C . LEU A 1 97 ? 24.605 1.745 -41.935 1.00 51.38 97 LEU A C 1
ATOM 809 O O . LEU A 1 97 ? 23.970 1.992 -42.963 1.00 51.38 97 LEU A O 1
ATOM 813 N N . PRO A 1 98 ? 25.700 0.947 -41.994 1.00 46.91 98 PRO A N 1
ATOM 814 C CA . PRO A 1 98 ? 26.402 0.635 -43.254 1.00 46.91 98 PRO A CA 1
ATOM 815 C C . PRO A 1 98 ? 25.565 -0.258 -44.175 1.00 46.91 98 PRO A C 1
ATOM 817 O O . PRO A 1 98 ? 25.801 -0.385 -45.374 1.00 46.91 98 PRO A O 1
ATOM 820 N N . ILE A 1 99 ? 24.577 -0.915 -43.572 1.00 51.66 99 ILE A N 1
ATOM 821 C CA . ILE A 1 99 ? 23.690 -1.876 -44.200 1.00 51.66 99 ILE A CA 1
ATOM 822 C C . ILE A 1 99 ? 22.840 -1.164 -45.257 1.00 51.66 99 ILE A C 1
ATOM 824 O O . ILE A 1 99 ? 22.727 -1.679 -46.360 1.00 51.66 99 ILE A O 1
ATOM 828 N N . PHE A 1 100 ? 22.295 0.020 -44.961 1.00 56.28 100 PHE A N 1
ATOM 829 C CA . PHE A 1 100 ? 21.403 0.730 -45.880 1.00 56.28 100 PHE A CA 1
ATOM 830 C C . PHE A 1 100 ? 22.144 1.273 -47.110 1.00 56.28 100 PHE A C 1
ATOM 832 O O . PHE A 1 100 ? 21.729 1.003 -48.237 1.00 56.28 100 PHE A O 1
ATOM 839 N N . LEU A 1 101 ? 23.286 1.939 -46.894 1.00 60.81 101 LEU A N 1
ATOM 840 C CA . LEU A 1 101 ? 24.113 2.489 -47.971 1.00 60.81 101 LEU A CA 1
ATOM 841 C C . LEU A 1 101 ? 24.538 1.397 -48.965 1.00 60.81 101 LEU A C 1
ATOM 843 O O . LEU A 1 101 ? 24.472 1.606 -50.171 1.00 60.81 101 LEU A O 1
ATOM 847 N N . LYS A 1 102 ? 24.885 0.200 -48.471 1.00 66.56 102 LYS A N 1
ATOM 848 C CA . LYS A 1 102 ? 25.246 -0.942 -49.319 1.00 66.56 102 LYS A CA 1
ATOM 849 C C . LYS A 1 102 ? 24.098 -1.370 -50.243 1.00 66.56 102 LYS A C 1
ATOM 851 O O . LYS A 1 102 ? 24.310 -1.445 -51.445 1.00 66.56 102 LYS A O 1
ATOM 856 N N . TYR A 1 103 ? 22.896 -1.621 -49.713 1.00 67.38 103 TYR A N 1
ATOM 857 C CA . TYR A 1 103 ? 21.744 -2.054 -50.527 1.00 67.38 103 TYR A CA 1
ATOM 858 C C . TYR A 1 103 ? 21.282 -0.979 -51.515 1.00 67.38 103 TYR A C 1
ATOM 860 O O . TYR A 1 103 ? 20.910 -1.294 -52.647 1.00 67.38 103 TYR A O 1
ATOM 868 N N . PHE A 1 104 ? 21.346 0.288 -51.108 1.00 67.62 104 PHE A N 1
ATOM 869 C CA . PHE A 1 104 ? 20.983 1.414 -51.957 1.00 67.62 104 PHE A CA 1
ATOM 870 C C . PHE A 1 104 ? 21.976 1.616 -53.110 1.00 67.62 104 PHE A C 1
ATOM 872 O O . PHE A 1 104 ? 21.560 1.660 -54.266 1.00 67.62 104 PHE A O 1
ATOM 879 N N . ILE A 1 105 ? 23.286 1.636 -52.825 1.00 70.44 105 ILE A N 1
ATOM 880 C CA . ILE A 1 105 ? 24.328 1.713 -53.861 1.00 70.44 105 ILE A CA 1
ATOM 881 C C . ILE A 1 105 ? 24.215 0.522 -54.814 1.00 70.44 105 ILE A C 1
ATOM 883 O O . ILE A 1 105 ? 24.258 0.711 -56.024 1.00 70.44 105 ILE A O 1
ATOM 887 N N . THR A 1 106 ? 24.007 -0.698 -54.304 1.00 72.19 106 THR A N 1
ATOM 888 C CA . THR A 1 106 ? 23.796 -1.874 -55.162 1.00 72.19 106 THR A CA 1
ATOM 889 C C . THR A 1 106 ? 22.577 -1.703 -56.072 1.00 72.19 106 THR A C 1
ATOM 891 O O . THR A 1 106 ? 22.666 -2.009 -57.256 1.00 72.19 106 THR A O 1
ATOM 894 N N . THR A 1 107 ? 21.468 -1.159 -55.563 1.00 72.75 107 THR A N 1
ATOM 895 C CA . THR A 1 107 ? 20.261 -0.886 -56.365 1.00 72.75 107 THR A CA 1
ATOM 896 C C . THR A 1 107 ? 20.528 0.149 -57.459 1.00 72.75 107 THR A C 1
ATOM 898 O O . THR A 1 107 ? 20.135 -0.069 -58.602 1.00 72.75 107 THR A O 1
ATOM 901 N N . LEU A 1 108 ? 21.248 1.235 -57.146 1.00 73.31 108 LEU A N 1
ATOM 902 C CA . LEU A 1 108 ? 21.650 2.248 -58.128 1.00 73.31 108 LEU A CA 1
ATOM 903 C C . LEU A 1 108 ? 22.590 1.689 -59.199 1.00 73.31 108 LEU A C 1
ATOM 905 O O . LEU A 1 108 ? 22.412 1.994 -60.372 1.00 73.31 108 LEU A O 1
ATOM 909 N N . VAL A 1 109 ? 23.562 0.856 -58.817 1.00 79.12 109 VAL A N 1
ATOM 910 C CA . VAL A 1 109 ? 24.486 0.215 -59.765 1.00 79.12 109 VAL A CA 1
ATOM 911 C C . VAL A 1 109 ? 23.727 -0.726 -60.702 1.00 79.12 109 VAL A C 1
ATOM 913 O O . VAL A 1 109 ? 23.932 -0.662 -61.910 1.00 79.12 109 VAL A O 1
ATOM 916 N N . VAL A 1 110 ? 22.812 -1.552 -60.179 1.00 75.62 110 VAL A N 1
ATOM 917 C CA . VAL A 1 110 ? 21.971 -2.447 -60.998 1.00 75.62 110 VAL A CA 1
ATOM 918 C C . VAL A 1 110 ? 21.086 -1.644 -61.957 1.00 75.62 110 VAL A C 1
ATOM 920 O O . VAL A 1 110 ? 21.028 -1.965 -63.142 1.00 75.62 110 VAL A O 1
ATOM 923 N N . LEU A 1 111 ? 20.453 -0.569 -61.477 1.00 74.06 111 LEU A N 1
ATOM 924 C CA . LEU A 1 111 ? 19.676 0.362 -62.303 1.00 74.06 111 LEU A CA 1
ATOM 925 C C . LEU A 1 111 ? 20.524 1.003 -63.405 1.00 74.06 111 LEU A C 1
ATOM 927 O O . LEU A 1 111 ? 20.090 1.067 -64.549 1.00 74.06 111 LEU A O 1
ATOM 931 N N . PHE A 1 112 ? 21.733 1.455 -63.077 1.00 78.94 112 PHE A N 1
ATOM 932 C CA . PHE A 1 112 ? 22.631 2.101 -64.028 1.00 78.94 112 PHE A CA 1
ATOM 933 C C . PHE A 1 112 ? 23.089 1.135 -65.126 1.00 78.94 112 PHE A C 1
ATOM 935 O O . PHE A 1 112 ? 22.990 1.458 -66.308 1.00 78.94 112 PHE A O 1
ATOM 942 N N . VAL A 1 113 ? 23.514 -0.078 -64.754 1.00 80.25 113 VAL A N 1
ATOM 943 C CA . VAL A 1 113 ? 23.873 -1.138 -65.714 1.00 80.25 113 VAL A CA 1
ATOM 944 C C . VAL A 1 113 ? 22.686 -1.470 -66.619 1.00 80.25 113 VAL A 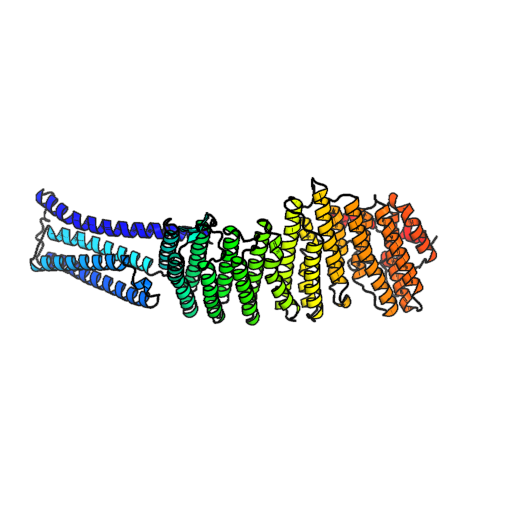C 1
ATOM 946 O O . VAL A 1 113 ? 22.859 -1.644 -67.823 1.00 80.25 113 VAL A O 1
ATOM 949 N N . TYR A 1 114 ? 21.475 -1.497 -66.062 1.00 76.31 114 TYR A N 1
ATOM 950 C CA . TYR A 1 114 ? 20.260 -1.784 -66.812 1.00 76.31 114 TYR A CA 1
ATOM 951 C C . TYR A 1 114 ? 19.863 -0.664 -67.788 1.00 76.31 114 TYR A C 1
ATOM 953 O O . TYR A 1 114 ? 19.541 -0.939 -68.944 1.00 76.31 114 TYR A O 1
ATOM 961 N N . ILE A 1 115 ? 19.957 0.602 -67.366 1.00 76.81 115 ILE A N 1
ATOM 962 C CA . ILE A 1 115 ? 19.759 1.773 -68.234 1.00 76.81 115 ILE A CA 1
ATOM 963 C C . ILE A 1 115 ? 20.748 1.734 -69.401 1.00 76.81 115 ILE A C 1
ATOM 965 O O . ILE A 1 115 ? 20.340 1.911 -70.548 1.00 76.81 115 ILE A O 1
ATOM 969 N N . MET A 1 116 ? 22.024 1.448 -69.123 1.00 78.44 116 MET A N 1
ATOM 970 C CA . MET A 1 116 ? 23.053 1.322 -70.156 1.00 78.44 116 MET A CA 1
ATOM 971 C C . MET A 1 116 ? 22.755 0.162 -71.111 1.00 78.44 116 MET A C 1
ATOM 973 O O . MET A 1 116 ? 22.851 0.341 -72.320 1.00 78.44 116 MET A O 1
ATOM 977 N N . PHE A 1 117 ? 22.347 -1.004 -70.601 1.00 77.75 117 PHE A N 1
ATOM 978 C CA . PHE A 1 117 ? 21.981 -2.155 -71.430 1.00 77.75 117 PHE A CA 1
ATOM 979 C C . PHE A 1 117 ? 20.811 -1.842 -72.370 1.00 77.75 117 PHE A C 1
ATOM 981 O O . PHE A 1 117 ? 20.914 -2.087 -73.568 1.00 77.75 117 PHE A O 1
ATOM 988 N N . ASN A 1 118 ? 19.727 -1.251 -71.857 1.00 71.88 118 ASN A N 1
ATOM 989 C CA . ASN A 1 118 ? 18.579 -0.861 -72.680 1.00 71.88 118 ASN A CA 1
ATOM 990 C C . ASN A 1 118 ? 18.935 0.230 -73.692 1.00 71.88 118 ASN A C 1
ATOM 992 O O . ASN A 1 118 ? 18.473 0.177 -74.828 1.00 71.88 118 ASN A O 1
ATOM 996 N N . PHE A 1 119 ? 19.781 1.189 -73.308 1.00 73.69 119 PHE A N 1
ATOM 997 C CA . PHE A 1 119 ? 20.287 2.209 -74.223 1.00 73.69 119 PHE A CA 1
ATOM 998 C C . PHE A 1 119 ? 21.109 1.589 -75.358 1.00 73.69 119 PHE A C 1
ATOM 1000 O O . PHE A 1 119 ? 20.864 1.892 -76.522 1.00 73.69 119 PHE A O 1
ATOM 1007 N N . PHE A 1 120 ? 22.039 0.680 -75.043 1.00 76.88 120 PHE A N 1
ATOM 1008 C CA . PHE A 1 120 ? 22.830 -0.032 -76.048 1.00 76.88 120 PHE A CA 1
ATOM 1009 C C . PHE A 1 120 ? 21.965 -0.924 -76.939 1.00 76.88 120 PHE A C 1
ATOM 1011 O O . PHE A 1 120 ? 22.164 -0.926 -78.150 1.00 76.88 120 PHE A O 1
ATOM 1018 N N . ALA A 1 121 ? 20.992 -1.641 -76.374 1.00 70.81 121 ALA A N 1
ATOM 1019 C CA . ALA A 1 121 ? 20.071 -2.477 -77.139 1.00 70.81 121 ALA A CA 1
ATOM 1020 C C . ALA A 1 121 ? 19.216 -1.648 -78.109 1.00 70.81 121 ALA A C 1
ATOM 1022 O O . ALA A 1 121 ? 19.072 -2.025 -79.271 1.00 70.81 121 ALA A O 1
ATOM 1023 N N . LEU A 1 122 ? 18.727 -0.486 -77.665 1.00 71.00 122 LEU A N 1
ATOM 1024 C CA . LEU A 1 122 ? 17.982 0.462 -78.494 1.00 71.00 122 LEU A CA 1
ATOM 1025 C C . LEU A 1 122 ? 18.870 1.100 -79.578 1.00 71.00 122 LEU A C 1
ATOM 1027 O O . LEU A 1 122 ? 18.462 1.186 -80.735 1.00 71.00 122 LEU A O 1
ATOM 1031 N N . PHE A 1 123 ? 20.096 1.502 -79.229 1.00 72.94 123 PHE A N 1
ATOM 1032 C CA . PHE A 1 123 ? 21.052 2.117 -80.155 1.00 72.94 123 PHE A CA 1
ATOM 1033 C C . PHE A 1 123 ? 21.523 1.144 -81.246 1.00 72.94 123 PHE A C 1
ATOM 1035 O O . PHE A 1 123 ? 21.526 1.488 -82.427 1.00 72.94 123 PHE A O 1
ATOM 1042 N N . LEU A 1 124 ? 21.883 -0.084 -80.861 1.00 75.31 124 LEU A N 1
ATOM 1043 C CA . LEU A 1 124 ? 22.348 -1.138 -81.770 1.00 75.31 124 LEU A CA 1
ATOM 1044 C C . LEU A 1 124 ? 21.203 -1.884 -82.469 1.00 75.31 124 LEU A C 1
ATOM 1046 O O . LEU A 1 124 ? 21.469 -2.752 -83.296 1.00 75.31 124 LEU A O 1
ATOM 1050 N N . LYS A 1 125 ? 19.943 -1.542 -82.162 1.00 67.31 125 LYS A N 1
ATOM 1051 C CA . LYS A 1 125 ? 18.737 -2.186 -82.706 1.00 67.31 125 LYS A CA 1
ATOM 1052 C C . LYS A 1 125 ? 18.737 -3.704 -82.489 1.00 67.31 125 LYS A C 1
ATOM 1054 O O . LYS A 1 125 ? 18.348 -4.461 -83.376 1.00 67.31 125 LYS A O 1
ATOM 1059 N N . LEU A 1 126 ? 19.198 -4.144 -81.318 1.00 68.25 126 LEU A N 1
ATOM 1060 C CA . LEU A 1 126 ? 19.210 -5.560 -80.960 1.00 68.25 126 LEU A CA 1
ATOM 1061 C C . LEU A 1 126 ? 17.769 -6.066 -80.865 1.00 68.25 126 LEU A C 1
ATOM 1063 O O . LEU A 1 126 ? 16.914 -5.402 -80.290 1.00 68.25 126 LEU A O 1
ATOM 1067 N N . THR A 1 127 ? 17.497 -7.228 -81.447 1.00 68.06 127 THR A N 1
ATOM 1068 C CA . THR A 1 127 ? 16.174 -7.863 -81.431 1.00 68.06 127 THR A CA 1
ATOM 1069 C C . THR A 1 127 ? 16.166 -9.040 -80.452 1.00 68.06 127 THR A C 1
ATOM 1071 O O . THR A 1 127 ? 16.916 -9.065 -79.476 1.00 68.06 127 THR A O 1
ATOM 1074 N N . TYR A 1 128 ? 15.302 -10.027 -80.675 1.00 66.31 128 TYR A N 1
ATOM 1075 C CA . TYR A 1 128 ? 15.319 -11.292 -79.947 1.00 66.31 128 TYR A CA 1
ATOM 1076 C C . TYR A 1 128 ? 16.743 -11.911 -79.929 1.00 66.31 128 TYR A C 1
ATOM 1078 O O . TYR A 1 128 ? 17.396 -11.855 -80.974 1.00 66.31 128 TYR A O 1
ATOM 1086 N N . PRO A 1 129 ? 17.266 -12.443 -78.798 1.00 67.44 129 PRO A N 1
ATOM 1087 C CA . PRO A 1 129 ? 16.642 -12.662 -77.479 1.00 67.44 129 PRO A CA 1
ATOM 1088 C C . PRO A 1 129 ? 16.784 -11.493 -76.478 1.00 67.44 129 PRO A C 1
ATOM 1090 O O . PRO A 1 129 ? 16.292 -11.558 -75.347 1.00 67.44 129 PRO A O 1
ATOM 1093 N N . TYR A 1 130 ? 17.435 -10.394 -76.863 1.00 72.50 130 TYR A N 1
ATOM 1094 C CA . TYR A 1 130 ? 17.717 -9.261 -75.972 1.00 72.50 130 TYR A CA 1
ATOM 1095 C C . TYR A 1 130 ? 16.443 -8.544 -75.490 1.00 72.50 130 TYR A C 1
ATOM 1097 O O . TYR A 1 130 ? 16.448 -7.919 -74.426 1.00 72.50 130 TYR A O 1
ATOM 1105 N N . THR A 1 131 ? 15.345 -8.634 -76.247 1.00 69.19 131 THR A N 1
ATOM 1106 C CA . THR A 1 131 ? 14.027 -8.077 -75.886 1.00 69.19 131 THR A CA 1
ATOM 1107 C C . THR A 1 131 ? 13.453 -8.794 -74.669 1.00 69.19 131 THR A C 1
ATOM 1109 O O . THR A 1 131 ? 12.950 -8.158 -73.743 1.00 69.19 131 THR A O 1
ATOM 1112 N N . LEU A 1 132 ? 13.594 -10.120 -74.637 1.00 71.25 132 LEU A N 1
ATOM 1113 C CA . LEU A 1 132 ? 13.134 -10.975 -73.548 1.00 71.25 132 LEU A CA 1
ATOM 1114 C C . LEU A 1 132 ? 13.966 -10.748 -72.280 1.00 71.25 132 LEU A C 1
ATOM 1116 O O . LEU A 1 132 ? 13.412 -10.639 -71.186 1.00 71.25 132 LEU A O 1
ATOM 1120 N N . ILE A 1 133 ? 15.279 -10.561 -72.438 1.00 74.31 133 ILE A N 1
ATOM 1121 C CA . ILE A 1 133 ? 16.174 -10.150 -71.351 1.00 74.31 133 ILE A CA 1
ATOM 1122 C C . ILE A 1 133 ? 15.717 -8.798 -70.767 1.00 74.31 133 ILE A C 1
ATOM 1124 O O . ILE A 1 133 ? 15.513 -8.690 -69.558 1.00 74.31 133 ILE A O 1
ATOM 1128 N N . SER A 1 134 ? 15.466 -7.786 -71.609 1.00 72.88 134 SER A N 1
ATOM 1129 C CA . SER A 1 134 ? 14.973 -6.461 -71.180 1.00 72.88 134 SER A CA 1
ATOM 1130 C C . SER A 1 134 ? 13.621 -6.532 -70.442 1.00 72.88 134 SER A C 1
ATOM 1132 O O . SER A 1 134 ? 13.416 -5.861 -69.426 1.00 72.88 134 SER A O 1
ATOM 1134 N N . LEU A 1 135 ? 12.706 -7.403 -70.875 1.00 72.94 135 LEU A N 1
ATOM 1135 C CA . LEU A 1 135 ? 11.424 -7.628 -70.198 1.00 72.94 135 LEU A CA 1
ATOM 1136 C C . LEU A 1 135 ? 11.607 -8.235 -68.794 1.00 72.94 135 LEU A C 1
ATOM 1138 O O . LEU A 1 135 ? 11.047 -7.720 -67.821 1.00 72.94 135 LEU A O 1
ATOM 1142 N N . ILE A 1 136 ? 12.417 -9.295 -68.671 1.00 74.56 136 ILE A N 1
ATOM 1143 C CA . ILE A 1 136 ? 12.718 -9.951 -67.385 1.00 74.56 136 ILE A CA 1
ATOM 1144 C C . ILE A 1 136 ? 13.346 -8.949 -66.413 1.00 74.56 136 ILE A C 1
ATOM 1146 O O . ILE A 1 136 ? 12.951 -8.877 -65.243 1.00 74.56 136 ILE A O 1
ATOM 1150 N N . PHE A 1 137 ? 14.279 -8.128 -66.895 1.00 73.88 137 PHE A N 1
ATOM 1151 C CA . PHE A 1 137 ? 14.871 -7.063 -66.096 1.00 73.88 137 PHE A CA 1
ATOM 1152 C C . PHE A 1 137 ? 13.840 -6.016 -65.655 1.00 73.88 137 PHE A C 1
ATOM 1154 O O . PHE A 1 137 ? 13.880 -5.596 -64.502 1.00 73.88 137 PHE A O 1
ATOM 1161 N N . SER A 1 138 ? 12.892 -5.625 -66.513 1.00 72.62 138 SER A N 1
ATOM 1162 C CA . SER A 1 138 ? 11.850 -4.639 -66.175 1.00 72.62 138 SER A CA 1
ATOM 1163 C C . SER A 1 138 ? 10.934 -5.120 -65.047 1.00 72.62 138 SER A C 1
ATOM 1165 O O . SER A 1 138 ? 10.671 -4.383 -64.096 1.00 72.62 138 SER A O 1
ATOM 1167 N N . ILE A 1 139 ? 10.486 -6.378 -65.112 1.00 74.31 139 ILE A N 1
ATOM 1168 C CA . ILE A 1 139 ? 9.661 -6.995 -64.061 1.00 74.31 139 ILE A CA 1
ATOM 1169 C C . ILE A 1 139 ? 10.462 -7.107 -62.758 1.00 74.31 139 ILE A C 1
ATOM 1171 O O . ILE A 1 139 ? 9.979 -6.755 -61.678 1.00 74.31 139 ILE A O 1
ATOM 1175 N N . SER A 1 140 ? 11.718 -7.542 -62.861 1.00 75.44 140 SER A N 1
ATOM 1176 C CA . SER A 1 140 ? 12.604 -7.673 -61.704 1.00 75.44 140 SER A CA 1
ATOM 1177 C C . SER A 1 140 ? 12.918 -6.318 -61.066 1.00 75.44 140 SER A C 1
ATOM 1179 O O . SER A 1 140 ? 13.018 -6.221 -59.843 1.00 75.44 140 SER A O 1
ATOM 1181 N N . LEU A 1 141 ? 12.996 -5.251 -61.867 1.00 73.00 141 LEU A N 1
ATOM 1182 C CA . LEU A 1 141 ? 13.227 -3.891 -61.398 1.00 73.00 141 LEU A CA 1
ATOM 1183 C C . LEU A 1 141 ? 12.077 -3.386 -60.524 1.00 73.00 141 LEU A C 1
ATOM 1185 O O . LEU A 1 141 ? 12.328 -2.833 -59.453 1.00 73.00 141 LEU A O 1
ATOM 1189 N N . ILE A 1 142 ? 10.827 -3.627 -60.929 1.00 73.94 142 ILE A N 1
ATOM 1190 C CA . ILE A 1 142 ? 9.652 -3.305 -60.105 1.00 73.94 142 ILE A CA 1
ATOM 1191 C C . ILE A 1 142 ? 9.748 -4.034 -58.757 1.00 73.94 142 ILE A C 1
ATOM 1193 O O . ILE A 1 142 ? 9.536 -3.426 -57.706 1.00 73.94 142 ILE A O 1
ATOM 1197 N N . GLY A 1 143 ? 10.149 -5.310 -58.771 1.00 74.94 143 GLY A N 1
ATOM 1198 C CA . GLY A 1 143 ? 10.388 -6.098 -57.559 1.00 74.94 143 GLY A CA 1
ATOM 1199 C C . GLY A 1 143 ? 11.484 -5.519 -56.657 1.00 74.94 143 GLY A C 1
ATOM 1200 O O . GLY A 1 143 ? 11.295 -5.432 -55.440 1.00 74.94 143 GLY A O 1
ATOM 1201 N N . ILE A 1 144 ? 12.608 -5.076 -57.230 1.00 74.56 144 ILE A N 1
ATOM 1202 C CA . ILE A 1 144 ? 13.716 -4.444 -56.493 1.00 74.56 144 ILE A CA 1
ATOM 1203 C C . ILE A 1 144 ? 13.267 -3.118 -55.880 1.00 74.56 144 ILE A C 1
ATOM 1205 O O . ILE A 1 144 ? 13.504 -2.893 -54.691 1.00 74.56 144 ILE A O 1
ATOM 1209 N N . ILE A 1 145 ? 12.590 -2.258 -56.645 1.00 72.81 145 ILE A N 1
ATOM 1210 C CA . ILE A 1 145 ? 12.108 -0.957 -56.166 1.00 72.81 145 ILE A CA 1
ATOM 1211 C C . ILE A 1 145 ? 11.086 -1.152 -55.044 1.00 72.81 145 ILE A C 1
ATOM 1213 O O . ILE A 1 145 ? 11.225 -0.534 -53.992 1.00 72.81 145 ILE A O 1
ATOM 1217 N N . LEU A 1 146 ? 10.116 -2.060 -55.200 1.00 74.06 146 LEU A N 1
ATOM 1218 C CA . LEU A 1 146 ? 9.122 -2.350 -54.162 1.00 74.06 146 LEU A CA 1
ATOM 1219 C C . LEU A 1 146 ? 9.776 -2.915 -52.892 1.00 74.06 146 LEU A C 1
ATOM 1221 O O . LEU A 1 146 ? 9.476 -2.469 -51.784 1.00 74.06 146 LEU A O 1
ATOM 1225 N N . THR A 1 147 ? 10.721 -3.848 -53.042 1.00 73.31 147 THR A N 1
ATOM 1226 C CA . THR A 1 147 ? 11.485 -4.398 -51.910 1.00 73.31 147 THR A CA 1
ATOM 1227 C C . THR A 1 147 ? 12.307 -3.309 -51.224 1.00 73.31 147 THR A C 1
ATOM 1229 O O . THR A 1 147 ? 12.378 -3.280 -49.997 1.00 73.31 147 THR A O 1
ATOM 1232 N N . THR A 1 148 ? 12.866 -2.374 -51.994 1.00 68.69 148 THR A N 1
ATOM 1233 C CA . THR A 1 148 ? 13.615 -1.219 -51.486 1.00 68.69 148 THR A CA 1
ATOM 1234 C C . THR A 1 148 ? 12.701 -0.251 -50.747 1.00 68.69 148 THR A C 1
ATOM 1236 O O . THR A 1 148 ? 13.034 0.125 -49.634 1.00 68.69 148 THR A O 1
ATOM 1239 N N . ILE A 1 149 ? 11.518 0.083 -51.272 1.00 68.94 149 ILE A N 1
ATOM 1240 C CA . ILE A 1 149 ? 10.516 0.924 -50.592 1.00 68.94 149 ILE A CA 1
ATOM 1241 C C . ILE A 1 149 ? 10.107 0.303 -49.256 1.00 68.94 149 ILE A C 1
ATOM 1243 O O . ILE A 1 149 ? 10.106 0.979 -48.229 1.00 68.94 149 ILE A O 1
ATOM 1247 N N . VAL A 1 150 ? 9.794 -0.995 -49.246 1.00 68.38 150 VAL A N 1
ATOM 1248 C CA . VAL A 1 150 ? 9.445 -1.716 -48.017 1.00 68.38 150 VAL A CA 1
ATOM 1249 C C . VAL A 1 150 ? 10.631 -1.712 -47.050 1.00 68.38 150 VAL A C 1
ATOM 1251 O O . VAL A 1 150 ? 10.468 -1.413 -45.869 1.00 68.38 150 VAL A O 1
ATOM 1254 N N . PHE A 1 151 ? 11.844 -1.979 -47.532 1.00 64.19 151 PHE A N 1
ATOM 1255 C CA . PHE A 1 151 ? 13.057 -1.933 -46.719 1.00 64.19 151 PHE A CA 1
ATOM 1256 C C . PHE A 1 151 ? 13.307 -0.536 -46.131 1.00 64.19 151 PHE A C 1
ATOM 1258 O O . PHE A 1 151 ? 13.630 -0.415 -44.951 1.00 64.19 151 PHE A O 1
ATOM 1265 N N . VAL A 1 152 ? 13.101 0.517 -46.917 1.00 60.72 152 VAL A N 1
ATOM 1266 C CA . VAL A 1 152 ? 13.215 1.927 -46.534 1.00 60.72 152 VAL A CA 1
ATOM 1267 C C . VAL A 1 152 ? 12.185 2.279 -45.472 1.00 60.72 152 VAL A C 1
ATOM 1269 O O . VAL A 1 152 ? 12.569 2.713 -44.394 1.00 60.72 152 VAL A O 1
ATOM 1272 N N . TYR A 1 153 ? 10.903 2.010 -45.714 1.00 62.88 153 TYR A N 1
ATOM 1273 C CA . TYR A 1 153 ? 9.816 2.268 -44.767 1.00 62.88 153 TYR A CA 1
ATOM 1274 C C . TYR A 1 153 ? 10.022 1.570 -43.412 1.00 62.88 153 TYR A C 1
ATOM 1276 O O . TYR A 1 153 ? 9.678 2.106 -42.356 1.00 62.88 153 TYR A O 1
ATOM 1284 N N . TYR A 1 154 ? 10.598 0.365 -43.418 1.00 58.66 154 TYR A N 1
ATOM 1285 C CA . TYR A 1 154 ? 10.924 -0.354 -42.187 1.00 58.66 154 TYR A CA 1
ATOM 1286 C C . TYR A 1 154 ? 12.173 0.191 -41.483 1.00 58.66 154 TYR A C 1
ATOM 1288 O O . TYR A 1 154 ? 12.211 0.197 -40.255 1.00 58.66 154 TYR A O 1
ATOM 1296 N N . ASN A 1 155 ? 13.178 0.661 -42.223 1.00 53.31 155 ASN A N 1
ATOM 1297 C CA . ASN A 1 155 ? 14.412 1.208 -41.652 1.00 53.31 155 ASN A CA 1
ATOM 1298 C C . ASN A 1 155 ? 14.362 2.721 -41.385 1.00 53.31 155 ASN A C 1
ATOM 1300 O O . ASN A 1 155 ? 15.308 3.235 -40.809 1.00 53.31 155 ASN A O 1
ATOM 1304 N N . THR A 1 156 ? 13.295 3.438 -41.752 1.00 55.50 156 THR A N 1
ATOM 1305 C CA . THR A 1 156 ? 13.072 4.843 -41.354 1.00 55.50 156 THR A CA 1
ATOM 1306 C C . THR A 1 156 ? 12.345 4.984 -40.023 1.00 55.50 156 THR A C 1
ATOM 1308 O O . THR A 1 156 ? 12.384 6.047 -39.408 1.00 55.50 156 THR A O 1
ATOM 1311 N N . LYS A 1 157 ? 11.691 3.926 -39.527 1.00 59.31 157 LYS A N 1
ATOM 1312 C CA . LYS A 1 157 ? 11.055 3.966 -38.205 1.00 59.31 157 LYS A CA 1
ATOM 1313 C C . LYS A 1 157 ? 12.122 3.917 -37.115 1.00 59.31 157 LYS A C 1
ATOM 1315 O O . LYS A 1 157 ? 12.648 2.852 -36.801 1.00 59.31 157 LYS A O 1
ATOM 1320 N N . VAL A 1 158 ? 12.371 5.065 -36.486 1.00 59.75 158 VAL A N 1
ATOM 1321 C CA . VAL A 1 158 ? 13.337 5.250 -35.386 1.00 59.75 158 VAL A CA 1
ATOM 1322 C C . VAL A 1 158 ? 13.189 4.191 -34.288 1.00 59.75 158 VAL A C 1
ATOM 1324 O O . VAL A 1 158 ? 14.184 3.647 -33.821 1.00 59.75 158 VAL A O 1
ATOM 1327 N N . SER A 1 159 ? 11.961 3.798 -33.937 1.00 58.69 159 SER A N 1
ATOM 1328 C CA . SER A 1 159 ? 11.705 2.746 -32.940 1.00 58.69 159 SER A CA 1
ATOM 1329 C C . SER A 1 159 ? 12.282 1.371 -33.310 1.00 58.69 159 SER A C 1
ATOM 1331 O O . SER A 1 159 ? 12.695 0.619 -32.429 1.00 58.69 159 SER A O 1
ATOM 1333 N N . ILE A 1 160 ? 12.352 1.034 -34.603 1.00 63.56 160 ILE A N 1
ATOM 1334 C CA . ILE A 1 160 ? 12.966 -0.211 -35.090 1.00 63.56 160 ILE A CA 1
ATOM 1335 C C . ILE A 1 160 ? 14.489 -0.123 -34.973 1.00 63.56 160 ILE A C 1
ATOM 1337 O O . ILE A 1 160 ? 15.137 -1.094 -34.584 1.00 63.56 160 ILE A O 1
ATOM 1341 N N . ILE A 1 161 ? 15.060 1.046 -35.256 1.00 64.44 161 ILE A N 1
ATOM 1342 C CA . ILE A 1 161 ? 16.506 1.261 -35.202 1.00 64.44 161 ILE A CA 1
ATOM 1343 C C . ILE A 1 161 ? 17.010 1.258 -33.760 1.00 64.44 161 ILE A C 1
ATOM 1345 O O . ILE A 1 161 ? 17.983 0.567 -33.465 1.00 64.44 161 ILE A O 1
ATOM 1349 N N . LEU A 1 162 ? 16.300 1.932 -32.853 1.00 65.88 162 LEU A N 1
ATOM 1350 C CA . LEU A 1 162 ? 16.561 1.869 -31.414 1.00 65.88 162 LEU A CA 1
ATOM 1351 C C . LEU A 1 162 ? 16.530 0.420 -30.905 1.00 65.88 162 LEU A C 1
ATOM 1353 O O . LEU A 1 162 ? 17.434 0.005 -30.184 1.00 65.88 162 LEU A O 1
ATOM 1357 N N . GLY A 1 163 ? 15.567 -0.385 -31.369 1.00 64.31 163 GLY A N 1
ATOM 1358 C CA . GLY A 1 163 ? 15.518 -1.818 -31.068 1.00 64.31 163 GLY A CA 1
ATOM 1359 C C . GLY A 1 163 ? 16.746 -2.591 -31.571 1.00 64.31 163 GLY A C 1
ATOM 1360 O O . GLY A 1 163 ? 17.304 -3.397 -30.832 1.00 64.31 163 GLY A O 1
ATOM 1361 N N . MET A 1 164 ? 17.220 -2.321 -32.793 1.00 66.69 164 MET A N 1
ATOM 1362 C CA . MET A 1 164 ? 18.443 -2.948 -33.325 1.00 66.69 164 MET A CA 1
ATOM 1363 C C . MET A 1 164 ? 19.703 -2.539 -32.548 1.00 66.69 164 MET A C 1
ATOM 1365 O O . MET A 1 164 ? 20.603 -3.360 -32.365 1.00 66.69 164 MET A O 1
ATOM 1369 N N . ILE A 1 165 ? 19.795 -1.282 -32.105 1.00 72.44 165 ILE A N 1
ATOM 1370 C CA . ILE A 1 165 ? 20.908 -0.805 -31.271 1.00 72.44 165 ILE A CA 1
ATOM 1371 C C . ILE A 1 165 ? 20.856 -1.487 -29.900 1.00 72.44 165 ILE A C 1
ATOM 1373 O O . ILE A 1 165 ? 21.882 -1.988 -29.443 1.00 72.44 165 ILE A O 1
ATOM 1377 N N . SER A 1 166 ? 19.669 -1.593 -29.294 1.00 79.19 166 SER A N 1
ATOM 1378 C CA . SER A 1 166 ? 19.464 -2.314 -28.032 1.00 79.19 166 SER A CA 1
ATOM 1379 C C . SER A 1 166 ? 19.910 -3.777 -28.143 1.00 79.19 166 SER A C 1
ATOM 1381 O O . SER A 1 166 ? 20.695 -4.254 -27.327 1.00 79.19 166 SER A O 1
ATOM 1383 N N . GLU A 1 167 ? 19.536 -4.478 -29.220 1.00 77.19 167 GLU A N 1
ATOM 1384 C CA . GLU A 1 167 ? 19.979 -5.858 -29.469 1.00 77.19 167 GLU A CA 1
ATOM 1385 C C . GLU A 1 167 ? 21.509 -5.961 -29.638 1.00 77.19 167 GLU A C 1
ATOM 1387 O O . GLU A 1 167 ? 22.149 -6.902 -29.166 1.00 77.19 167 GLU A O 1
ATOM 1392 N N . ARG A 1 168 ? 22.146 -4.978 -30.287 1.00 77.56 168 ARG A N 1
ATOM 1393 C CA . ARG A 1 168 ? 23.615 -4.936 -30.386 1.00 77.56 168 ARG A CA 1
ATOM 1394 C C . ARG A 1 168 ? 24.277 -4.716 -29.029 1.00 77.56 168 ARG A C 1
ATOM 1396 O O . ARG A 1 168 ? 25.311 -5.329 -28.779 1.00 77.56 168 ARG A O 1
ATOM 1403 N N . ILE A 1 169 ? 23.709 -3.865 -28.175 1.00 81.56 169 ILE A N 1
ATOM 1404 C CA . ILE A 1 169 ? 24.232 -3.593 -26.829 1.00 81.56 169 ILE A CA 1
ATOM 1405 C C . ILE A 1 169 ? 24.040 -4.805 -25.921 1.00 81.56 169 ILE A C 1
ATOM 1407 O O . ILE A 1 169 ? 24.988 -5.233 -25.274 1.00 81.56 169 ILE A O 1
ATOM 1411 N N . THR A 1 170 ? 22.863 -5.426 -25.923 1.00 83.75 170 THR A N 1
ATOM 1412 C CA . THR A 1 170 ? 22.614 -6.657 -25.155 1.00 83.75 170 THR A CA 1
ATOM 1413 C C . THR A 1 170 ? 23.532 -7.798 -25.603 1.00 83.75 170 THR A C 1
ATOM 1415 O O . THR A 1 170 ? 24.089 -8.506 -24.767 1.00 83.75 170 THR A O 1
ATOM 1418 N N . ASN A 1 171 ? 23.800 -7.939 -26.906 1.00 81.19 171 ASN A N 1
ATOM 1419 C CA . ASN A 1 171 ? 24.807 -8.882 -27.404 1.00 81.19 171 ASN A CA 1
ATOM 1420 C C . ASN A 1 171 ? 26.248 -8.486 -27.039 1.00 81.19 171 ASN A C 1
ATOM 1422 O O . ASN A 1 171 ? 27.090 -9.364 -26.872 1.00 81.19 171 ASN A O 1
ATOM 1426 N N . PHE A 1 172 ? 26.553 -7.190 -26.925 1.00 80.31 172 PHE A N 1
ATOM 1427 C CA . PHE A 1 172 ? 27.845 -6.705 -26.434 1.00 80.31 172 PHE A CA 1
ATOM 1428 C C . PHE A 1 172 ? 28.052 -7.070 -24.959 1.00 80.31 172 PHE A C 1
ATOM 1430 O O . PHE A 1 172 ? 29.119 -7.574 -24.622 1.00 80.31 172 PHE A O 1
ATOM 1437 N N . ILE A 1 173 ? 27.018 -6.927 -24.123 1.00 78.06 173 ILE A N 1
ATOM 1438 C CA . ILE A 1 173 ? 27.027 -7.334 -22.708 1.00 78.06 173 ILE A CA 1
ATOM 1439 C C . ILE A 1 173 ? 27.293 -8.843 -22.553 1.00 78.06 173 ILE A C 1
ATOM 1441 O O . ILE A 1 173 ? 28.020 -9.246 -21.650 1.00 78.06 173 ILE A O 1
ATOM 1445 N N . LYS A 1 174 ? 26.755 -9.685 -23.448 1.00 75.00 174 LYS A N 1
ATOM 1446 C CA . LYS A 1 174 ? 26.908 -11.155 -23.397 1.00 75.00 174 LYS A CA 1
ATOM 1447 C C . LYS A 1 174 ? 28.307 -11.681 -23.731 1.00 75.00 174 LYS A C 1
ATOM 1449 O O . LYS A 1 174 ? 28.564 -12.865 -23.533 1.00 75.00 174 LYS A O 1
ATOM 1454 N N . LYS A 1 175 ? 29.206 -10.876 -24.304 1.00 66.75 175 LYS A N 1
ATOM 1455 C CA . LYS A 1 175 ? 30.522 -11.379 -24.730 1.00 66.75 175 LYS A CA 1
ATOM 1456 C C . LYS A 1 175 ? 31.435 -11.582 -23.513 1.00 66.75 175 LYS A C 1
ATOM 1458 O O . LYS A 1 175 ? 31.987 -10.621 -22.998 1.00 66.75 175 LYS A O 1
ATOM 1463 N N . GLU A 1 176 ? 31.656 -12.844 -23.138 1.00 51.84 176 GLU A N 1
ATOM 1464 C CA . GLU A 1 176 ? 32.382 -13.346 -21.947 1.00 51.84 176 GLU A CA 1
ATOM 1465 C C . GLU A 1 176 ? 33.837 -12.855 -21.724 1.00 51.84 176 GLU A C 1
ATOM 1467 O O . GLU A 1 176 ? 34.477 -13.254 -20.757 1.00 51.84 176 GLU A O 1
ATOM 1472 N N . LYS A 1 177 ? 34.408 -12.001 -22.582 1.00 50.75 177 LYS A N 1
ATOM 1473 C CA . LYS A 1 177 ? 35.848 -11.667 -22.564 1.00 50.75 177 LYS A CA 1
ATOM 1474 C C . LYS A 1 177 ? 36.252 -10.472 -21.681 1.00 50.75 177 LYS A C 1
ATOM 1476 O O . LYS A 1 177 ? 37.434 -10.150 -21.647 1.00 50.75 177 LYS A O 1
ATOM 1481 N N . THR A 1 178 ? 35.330 -9.797 -20.993 1.00 54.47 178 THR A N 1
ATOM 1482 C CA . THR A 1 178 ? 35.588 -8.496 -20.321 1.00 54.47 178 THR A CA 1
ATOM 1483 C C . THR A 1 178 ? 35.692 -8.564 -18.794 1.00 54.47 178 THR A C 1
ATOM 1485 O O . THR A 1 178 ? 35.628 -7.543 -18.111 1.00 54.47 178 THR A O 1
ATOM 1488 N N . PHE A 1 179 ? 35.866 -9.765 -18.248 1.00 55.09 179 PHE A N 1
ATOM 1489 C CA . PHE A 1 179 ? 35.892 -10.023 -16.813 1.00 55.09 179 PHE A CA 1
ATOM 1490 C C . PHE A 1 179 ? 37.321 -10.043 -16.266 1.00 55.09 179 PHE A C 1
ATOM 1492 O O . PHE A 1 179 ? 38.132 -10.878 -16.669 1.00 55.09 179 PHE A O 1
ATOM 1499 N N . ARG A 1 180 ? 37.630 -9.166 -15.304 1.00 53.97 180 ARG A N 1
ATOM 1500 C CA . ARG A 1 180 ? 38.881 -9.239 -14.534 1.00 53.97 180 ARG A CA 1
ATOM 1501 C C . ARG A 1 180 ? 38.595 -9.886 -13.180 1.00 53.97 180 ARG A C 1
ATOM 1503 O O . ARG A 1 180 ? 37.701 -9.437 -12.469 1.00 53.97 180 ARG A O 1
ATOM 1510 N N . LYS A 1 181 ? 39.354 -10.930 -12.821 1.00 52.94 181 LYS A N 1
ATOM 1511 C CA . LYS A 1 181 ? 39.372 -11.461 -11.448 1.00 52.94 181 LYS A CA 1
ATOM 1512 C C . LYS A 1 181 ? 40.163 -10.504 -10.559 1.00 52.94 181 LYS A C 1
ATOM 1514 O O . LYS A 1 181 ? 41.338 -10.251 -10.831 1.00 52.94 181 LYS A O 1
ATOM 1519 N N . LEU A 1 182 ? 39.536 -9.990 -9.508 1.00 53.78 182 LEU A N 1
ATOM 1520 C CA . LEU A 1 182 ? 40.214 -9.257 -8.443 1.00 53.78 182 LEU A CA 1
ATOM 1521 C C . LEU A 1 182 ? 40.934 -10.264 -7.520 1.00 53.78 182 LEU A C 1
ATOM 1523 O O . LEU A 1 182 ? 40.284 -11.177 -7.002 1.00 53.78 182 LEU A O 1
ATOM 1527 N N . PRO A 1 183 ? 42.260 -10.132 -7.308 1.00 42.00 183 PRO A N 1
ATOM 1528 C CA . PRO A 1 183 ? 43.078 -11.180 -6.689 1.00 42.00 183 PRO A CA 1
ATOM 1529 C C . PRO A 1 183 ? 42.804 -11.439 -5.199 1.00 42.00 183 PRO A C 1
ATOM 1531 O O . PRO A 1 183 ? 43.268 -12.448 -4.682 1.00 42.00 183 PRO A O 1
ATOM 1534 N N . ILE A 1 184 ? 42.057 -10.571 -4.510 1.00 46.97 184 ILE A N 1
ATOM 1535 C CA . ILE A 1 184 ? 41.861 -10.658 -3.051 1.00 46.97 184 ILE A CA 1
ATOM 1536 C C . ILE A 1 184 ? 40.483 -11.242 -2.679 1.00 46.97 184 ILE A C 1
ATOM 1538 O O . ILE A 1 184 ? 40.356 -11.865 -1.631 1.00 46.97 184 ILE A O 1
ATOM 1542 N N . PHE A 1 185 ? 39.472 -11.133 -3.554 1.00 46.56 185 PHE A N 1
ATOM 1543 C CA . PHE A 1 185 ? 38.084 -11.520 -3.235 1.00 46.56 185 PHE A CA 1
ATOM 1544 C C . PHE A 1 185 ? 37.461 -12.565 -4.175 1.00 46.56 185 PHE A C 1
ATOM 1546 O O . PHE A 1 185 ? 36.300 -12.923 -4.004 1.00 46.56 185 PHE A O 1
ATOM 1553 N N . ASN A 1 186 ? 38.196 -13.092 -5.168 1.00 44.78 186 ASN A N 1
ATOM 1554 C CA . ASN A 1 186 ? 37.616 -13.938 -6.231 1.00 44.78 186 ASN A CA 1
ATOM 1555 C C . ASN A 1 186 ? 36.431 -13.264 -6.965 1.00 44.78 186 ASN A C 1
ATOM 1557 O O . ASN A 1 186 ? 35.626 -13.930 -7.616 1.00 44.78 186 ASN A O 1
ATOM 1561 N N . GLU A 1 187 ? 36.334 -11.936 -6.890 1.00 50.69 187 GLU A N 1
ATOM 1562 C CA . GLU A 1 187 ? 35.275 -11.157 -7.517 1.00 50.69 187 GLU A CA 1
ATOM 1563 C C . GLU A 1 187 ? 35.611 -10.895 -8.980 1.00 50.69 187 GLU A C 1
ATOM 1565 O O . GLU A 1 187 ? 36.737 -10.548 -9.347 1.00 50.69 187 GLU A O 1
ATOM 1570 N N . ILE A 1 188 ? 34.611 -11.096 -9.827 1.00 56.19 188 ILE A N 1
ATOM 1571 C CA . ILE A 1 188 ? 34.672 -10.789 -11.245 1.00 56.19 188 ILE A CA 1
ATOM 1572 C C . ILE A 1 188 ? 34.028 -9.417 -11.420 1.00 56.19 188 ILE A C 1
ATOM 1574 O O . ILE A 1 188 ? 32.859 -9.264 -11.091 1.00 56.19 188 ILE A O 1
ATOM 1578 N N . ALA A 1 189 ? 34.765 -8.435 -11.935 1.00 59.50 189 ALA A N 1
ATOM 1579 C CA . ALA A 1 189 ? 34.224 -7.127 -12.304 1.00 59.50 189 ALA A CA 1
ATOM 1580 C C . ALA A 1 189 ? 34.409 -6.877 -13.806 1.00 59.50 189 ALA A C 1
ATOM 1582 O O . ALA A 1 189 ? 35.333 -7.420 -14.427 1.00 59.50 189 ALA A O 1
ATOM 1583 N N . TYR A 1 190 ? 33.536 -6.058 -14.396 1.00 69.00 190 TYR A N 1
ATOM 1584 C CA . TYR A 1 190 ? 33.775 -5.538 -15.739 1.00 69.00 190 TYR A CA 1
ATOM 1585 C C . TYR A 1 190 ? 34.913 -4.516 -15.715 1.00 69.00 190 TYR A C 1
ATOM 1587 O O . TYR A 1 190 ? 35.052 -3.743 -14.769 1.00 69.00 190 TYR A O 1
ATOM 1595 N N . THR A 1 191 ? 35.722 -4.501 -16.770 1.00 69.50 191 THR A N 1
ATOM 1596 C CA . THR A 1 191 ? 36.765 -3.486 -16.969 1.00 69.50 191 THR A CA 1
ATOM 1597 C C . THR A 1 191 ? 36.166 -2.082 -17.078 1.00 69.50 191 THR A C 1
ATOM 1599 O O . THR A 1 191 ? 35.107 -1.920 -17.684 1.00 69.50 191 THR A O 1
ATOM 1602 N N . GLU A 1 192 ? 36.866 -1.052 -16.594 1.00 73.31 192 GLU A N 1
ATOM 1603 C CA . GLU A 1 192 ? 36.424 0.349 -16.734 1.00 73.31 192 GLU A CA 1
ATOM 1604 C C . GLU A 1 192 ? 36.156 0.728 -18.197 1.00 73.31 192 GLU A C 1
ATOM 1606 O O . GLU A 1 192 ? 35.115 1.303 -18.496 1.00 73.31 192 GLU A O 1
ATOM 1611 N N . GLU A 1 193 ? 37.002 0.268 -19.124 1.00 76.69 193 GLU A N 1
ATOM 1612 C CA . GLU A 1 193 ? 36.811 0.440 -20.572 1.00 76.69 193 GLU A CA 1
ATOM 1613 C C . GLU A 1 193 ? 35.478 -0.138 -21.083 1.00 76.69 193 GLU A C 1
ATOM 1615 O O . GLU A 1 193 ? 34.861 0.399 -22.006 1.00 76.69 193 GLU A O 1
ATOM 1620 N N . PHE A 1 194 ? 35.005 -1.243 -20.490 1.00 81.12 194 PHE A N 1
ATOM 1621 C CA . PHE A 1 194 ? 33.718 -1.838 -20.857 1.00 81.12 194 PHE A CA 1
ATOM 1622 C C . PHE A 1 194 ? 32.571 -0.961 -20.363 1.00 81.12 194 PHE A C 1
ATOM 1624 O O . PHE A 1 194 ? 31.650 -0.690 -21.132 1.00 81.12 194 PHE A O 1
ATOM 1631 N N . THR A 1 195 ? 32.643 -0.506 -19.112 1.00 79.44 195 THR A N 1
ATOM 1632 C CA . THR A 1 195 ? 31.638 0.373 -18.507 1.00 79.44 195 THR A CA 1
ATOM 1633 C C . THR A 1 195 ? 31.539 1.698 -19.258 1.00 79.44 195 THR A C 1
ATOM 1635 O O . THR A 1 195 ? 30.442 2.095 -19.642 1.00 79.44 195 THR A O 1
ATOM 1638 N N . GLU A 1 196 ? 32.671 2.322 -19.584 1.00 81.75 196 GLU A N 1
ATOM 1639 C CA . GLU A 1 196 ? 32.722 3.555 -20.374 1.00 81.75 196 GLU A CA 1
ATOM 1640 C C . GLU A 1 196 ? 32.148 3.344 -21.787 1.00 81.75 196 GLU A C 1
ATOM 1642 O O . GLU A 1 196 ? 31.323 4.127 -22.270 1.00 81.75 196 GLU A O 1
ATOM 1647 N N . SER A 1 197 ? 32.503 2.234 -22.448 1.00 82.56 197 SER A N 1
ATOM 1648 C CA . SER A 1 197 ? 31.947 1.877 -23.760 1.00 82.56 197 SER A CA 1
ATOM 1649 C C . SER A 1 197 ? 30.436 1.633 -23.704 1.00 82.56 197 SER A C 1
ATOM 1651 O O . SER A 1 197 ? 29.704 2.041 -24.612 1.00 82.56 197 SER A O 1
ATOM 1653 N N . LEU A 1 198 ? 29.951 0.983 -22.642 1.00 84.88 198 LEU A N 1
ATOM 1654 C CA . LEU A 1 198 ? 28.532 0.731 -22.423 1.00 84.88 198 LEU A CA 1
ATOM 1655 C C . LEU A 1 198 ? 27.776 2.042 -22.180 1.00 84.88 198 LEU A C 1
ATOM 1657 O O . LEU A 1 198 ? 26.787 2.285 -22.870 1.00 84.88 198 LEU A O 1
ATOM 1661 N N . ASN A 1 199 ? 28.274 2.917 -21.303 1.00 85.00 199 ASN A N 1
ATOM 1662 C CA . ASN A 1 199 ? 27.699 4.242 -21.049 1.00 85.00 199 ASN A CA 1
ATOM 1663 C C . ASN A 1 199 ? 27.643 5.088 -22.323 1.00 85.00 199 ASN A C 1
ATOM 1665 O O . ASN A 1 199 ? 26.598 5.659 -22.649 1.00 85.00 199 ASN A O 1
ATOM 1669 N N . ARG A 1 200 ? 28.711 5.084 -23.131 1.00 83.06 200 ARG A N 1
ATOM 1670 C CA . ARG A 1 200 ? 28.719 5.760 -24.434 1.00 83.06 200 ARG A CA 1
ATOM 1671 C C . ARG A 1 200 ? 27.630 5.224 -25.363 1.00 83.06 200 ARG A C 1
ATOM 1673 O O . ARG A 1 200 ? 26.916 6.018 -25.975 1.00 83.06 200 ARG A O 1
ATOM 1680 N N . LYS A 1 201 ? 27.463 3.901 -25.457 1.00 83.12 201 LYS A N 1
ATOM 1681 C CA . LYS A 1 201 ? 26.421 3.273 -26.291 1.00 83.12 201 LYS A CA 1
ATOM 1682 C C . LYS A 1 201 ? 25.007 3.547 -25.767 1.00 83.12 201 LYS A C 1
ATOM 1684 O O . LYS A 1 201 ? 24.090 3.737 -26.560 1.00 83.12 201 LYS A O 1
ATOM 1689 N N . VAL A 1 202 ? 24.823 3.587 -24.449 1.00 86.88 202 VAL A N 1
ATOM 1690 C CA . VAL A 1 202 ? 23.530 3.859 -23.805 1.00 86.88 202 VAL A CA 1
ATOM 1691 C C . VAL A 1 202 ? 23.127 5.333 -23.928 1.00 86.88 202 VAL A C 1
ATOM 1693 O O . VAL A 1 202 ? 21.940 5.627 -24.091 1.00 86.88 202 VAL A O 1
ATOM 1696 N N . SER A 1 203 ? 24.097 6.254 -23.989 1.00 84.62 203 SER A N 1
ATOM 1697 C CA . SER A 1 203 ? 23.853 7.697 -24.144 1.00 84.62 203 SER A CA 1
ATOM 1698 C C . SER A 1 203 ? 22.988 8.057 -25.363 1.00 84.62 203 SER A C 1
ATOM 1700 O O . SER A 1 203 ? 22.286 9.068 -25.352 1.00 84.62 203 SER A O 1
ATOM 1702 N N . ILE A 1 204 ? 22.976 7.211 -26.400 1.00 81.94 204 ILE A N 1
ATOM 1703 C CA . ILE A 1 204 ? 22.131 7.368 -27.591 1.00 81.94 204 ILE A CA 1
ATOM 1704 C C . ILE A 1 204 ? 20.649 7.362 -27.211 1.00 81.94 204 I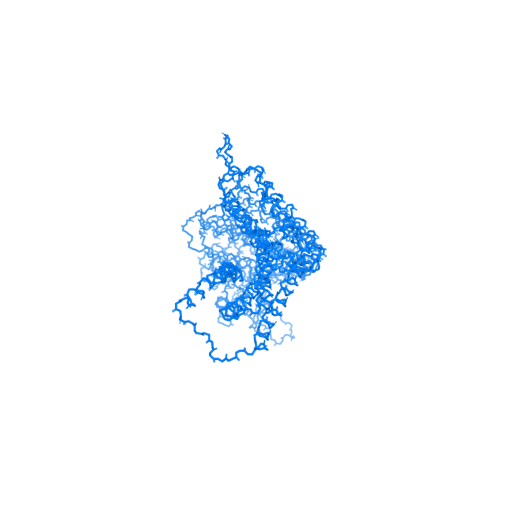LE A C 1
ATOM 1706 O O . ILE A 1 204 ? 19.882 8.172 -27.728 1.00 81.94 204 ILE A O 1
ATOM 1710 N N . PHE A 1 205 ? 20.229 6.477 -26.305 1.00 85.31 205 PHE A N 1
ATOM 1711 C CA . PHE A 1 205 ? 18.835 6.410 -25.864 1.00 85.31 205 PHE A CA 1
ATOM 1712 C C . PHE A 1 205 ? 18.469 7.627 -25.024 1.00 85.31 205 PHE A C 1
ATOM 1714 O O . PHE A 1 205 ? 17.384 8.164 -25.203 1.00 85.31 205 PHE A O 1
ATOM 1721 N N . ILE A 1 206 ? 19.385 8.118 -24.185 1.00 86.56 206 ILE A N 1
ATOM 1722 C CA . ILE A 1 206 ? 19.178 9.338 -23.392 1.00 86.56 206 ILE A CA 1
ATOM 1723 C C . ILE A 1 206 ? 19.008 10.556 -24.304 1.00 86.56 206 ILE A C 1
ATOM 1725 O O . ILE A 1 206 ? 18.019 11.280 -24.192 1.00 86.56 206 ILE A O 1
ATOM 1729 N N . LYS A 1 207 ? 19.919 10.744 -25.267 1.00 82.94 207 LYS A N 1
ATOM 1730 C CA . LYS A 1 207 ? 19.845 11.833 -26.253 1.00 82.94 207 LYS A CA 1
ATOM 1731 C C . LYS A 1 207 ? 18.562 11.763 -27.080 1.00 82.94 207 LYS A C 1
ATOM 1733 O O . LYS A 1 207 ? 17.909 12.785 -27.272 1.00 82.94 207 LYS A O 1
ATOM 1738 N N . ASN A 1 208 ? 18.169 10.569 -27.531 1.00 78.44 208 ASN A N 1
ATOM 1739 C CA . ASN A 1 208 ? 16.918 10.385 -28.269 1.00 78.44 208 ASN A CA 1
ATOM 1740 C C . ASN A 1 208 ? 15.682 10.607 -27.390 1.00 78.44 208 ASN A C 1
ATOM 1742 O O . ASN A 1 208 ? 14.704 11.153 -27.883 1.00 78.44 208 ASN A O 1
ATOM 1746 N N . SER A 1 209 ? 15.708 10.238 -26.106 1.00 84.94 209 SER A N 1
ATOM 1747 C CA . SER A 1 209 ? 14.629 10.558 -25.163 1.00 84.94 209 SER A CA 1
ATOM 1748 C C . SER A 1 209 ? 14.460 12.069 -25.005 1.00 84.94 209 SER A C 1
ATOM 1750 O O . SER A 1 209 ? 13.350 12.566 -25.157 1.00 84.94 209 SER A O 1
ATOM 1752 N N . ILE A 1 210 ? 15.552 12.810 -24.782 1.00 84.69 210 ILE A N 1
ATOM 1753 C CA . ILE A 1 210 ? 15.537 14.280 -24.666 1.00 84.69 210 ILE A CA 1
ATOM 1754 C C . ILE A 1 210 ? 15.050 14.927 -25.972 1.00 84.69 210 ILE A C 1
ATOM 1756 O O . ILE A 1 210 ? 14.130 15.742 -25.959 1.00 84.69 210 ILE A O 1
ATOM 1760 N N . GLY A 1 211 ? 15.602 14.517 -27.118 1.00 78.69 211 GLY A N 1
ATOM 1761 C CA . GLY A 1 211 ? 15.175 15.017 -28.428 1.00 78.69 211 GLY A CA 1
ATOM 1762 C C . GLY A 1 211 ? 13.705 14.712 -28.737 1.00 78.69 211 GLY A C 1
ATOM 1763 O O . GLY A 1 211 ? 13.001 15.562 -29.285 1.00 78.69 211 GLY A O 1
ATOM 1764 N N . ALA A 1 212 ? 13.218 13.533 -28.339 1.00 82.31 212 ALA A N 1
ATOM 1765 C CA . ALA A 1 212 ? 11.823 13.140 -28.505 1.00 82.31 212 ALA A CA 1
ATOM 1766 C C . ALA A 1 212 ? 10.877 13.942 -27.603 1.00 82.31 212 ALA A C 1
ATOM 1768 O O . ALA A 1 212 ? 9.788 14.278 -28.058 1.00 82.31 212 ALA A O 1
ATOM 1769 N N . ILE A 1 213 ? 11.280 14.293 -26.376 1.00 81.69 213 ILE A N 1
ATOM 1770 C CA . ILE A 1 213 ? 10.508 15.201 -25.509 1.00 81.69 213 ILE A CA 1
ATOM 1771 C C . ILE A 1 213 ? 10.356 16.563 -26.196 1.00 81.69 213 ILE A C 1
ATOM 1773 O O . ILE A 1 213 ? 9.237 17.047 -26.356 1.00 81.69 213 ILE A O 1
ATOM 1777 N N . ASN A 1 214 ? 11.462 17.130 -26.683 1.00 81.25 214 ASN A N 1
ATOM 1778 C CA . ASN A 1 214 ? 11.475 18.455 -27.315 1.00 81.25 214 ASN A CA 1
ATOM 1779 C C . ASN A 1 214 ? 10.717 18.496 -28.646 1.00 81.25 214 ASN A C 1
ATOM 1781 O O . ASN A 1 214 ? 10.132 19.516 -28.998 1.00 81.25 214 ASN A O 1
ATOM 1785 N N . SER A 1 215 ? 10.678 17.369 -29.356 1.00 78.38 215 SER A N 1
ATOM 1786 C CA . SER A 1 215 ? 9.957 17.224 -30.626 1.00 78.38 215 SER A CA 1
ATOM 1787 C C . SER A 1 215 ? 8.541 16.649 -30.462 1.00 78.38 215 SER A C 1
ATOM 1789 O O . SER A 1 215 ? 7.884 16.367 -31.463 1.00 78.38 215 SER A O 1
ATOM 1791 N N . ASN A 1 216 ? 8.076 16.433 -29.224 1.00 74.56 216 ASN A N 1
ATOM 1792 C CA . ASN A 1 216 ? 6.783 15.826 -28.880 1.00 74.56 216 ASN A CA 1
ATOM 1793 C C . ASN A 1 216 ? 6.517 14.455 -29.554 1.00 74.56 216 ASN A C 1
ATOM 1795 O O . ASN A 1 216 ? 5.427 14.167 -30.049 1.00 74.56 216 ASN A O 1
ATOM 1799 N N . GLN A 1 217 ? 7.537 13.593 -29.605 1.00 77.88 217 GLN A N 1
ATOM 1800 C CA . GLN A 1 217 ? 7.505 12.274 -30.246 1.00 77.88 217 GLN A CA 1
ATOM 1801 C C . GLN A 1 217 ? 7.347 11.132 -29.223 1.00 77.88 217 GLN A C 1
ATOM 1803 O O . GLN A 1 217 ? 8.258 10.325 -29.015 1.00 77.88 217 GLN A O 1
ATOM 1808 N N . ASP A 1 218 ? 6.157 11.004 -28.630 1.00 79.19 218 ASP A N 1
ATOM 1809 C CA . ASP A 1 218 ? 5.835 10.025 -27.571 1.00 79.19 218 ASP A CA 1
ATOM 1810 C C . ASP A 1 218 ? 6.251 8.575 -27.883 1.00 79.19 218 ASP A C 1
ATOM 1812 O O . ASP A 1 218 ? 6.709 7.833 -27.012 1.00 79.19 218 ASP A O 1
ATOM 1816 N N . THR A 1 219 ? 6.078 8.133 -29.132 1.00 77.00 219 THR A N 1
ATOM 1817 C CA . THR A 1 219 ? 6.391 6.747 -29.529 1.00 77.00 219 THR A CA 1
ATOM 1818 C C . THR A 1 219 ? 7.888 6.454 -29.505 1.00 77.00 219 THR A C 1
ATOM 1820 O O . THR A 1 219 ? 8.290 5.342 -29.149 1.00 77.00 219 THR A O 1
ATOM 1823 N N . ILE A 1 220 ? 8.710 7.442 -29.861 1.00 77.06 220 ILE A N 1
ATOM 1824 C CA . ILE A 1 220 ? 10.169 7.341 -29.844 1.00 77.06 220 ILE A CA 1
ATOM 1825 C C . ILE A 1 220 ? 10.653 7.407 -28.401 1.00 77.06 220 ILE A C 1
ATOM 1827 O O . ILE A 1 220 ? 11.417 6.538 -27.994 1.00 77.06 220 ILE A O 1
ATOM 1831 N N . PHE A 1 221 ? 10.113 8.334 -27.605 1.00 84.75 221 PHE A N 1
ATOM 1832 C CA . PHE A 1 221 ? 10.405 8.438 -26.178 1.00 84.75 221 PHE A CA 1
ATOM 1833 C C . PHE A 1 221 ? 10.160 7.118 -25.427 1.00 84.75 221 PHE A C 1
ATOM 1835 O O . PHE A 1 221 ? 11.072 6.576 -24.800 1.00 84.75 221 PHE A O 1
ATOM 1842 N N . ARG A 1 222 ? 8.961 6.530 -25.563 1.00 85.12 222 ARG A N 1
ATOM 1843 C CA . ARG A 1 222 ? 8.644 5.233 -24.940 1.00 85.12 222 ARG A CA 1
ATOM 1844 C C . ARG A 1 222 ? 9.545 4.109 -25.432 1.00 85.12 222 ARG A C 1
ATOM 1846 O O . ARG A 1 222 ? 9.979 3.286 -24.636 1.00 85.12 222 ARG A O 1
ATOM 1853 N N . SER A 1 223 ? 9.841 4.077 -26.732 1.00 80.25 223 SER A N 1
ATOM 1854 C CA . SER A 1 223 ? 10.737 3.060 -27.293 1.00 80.25 223 SER A CA 1
ATOM 1855 C C . SER A 1 223 ? 12.146 3.174 -26.705 1.00 80.25 223 SER A C 1
ATOM 1857 O O . SER A 1 223 ? 12.759 2.147 -26.427 1.00 80.25 223 SER A O 1
ATOM 1859 N N . SER A 1 224 ? 12.645 4.395 -26.484 1.00 86.25 224 SER A N 1
ATOM 1860 C CA . SER A 1 224 ? 13.936 4.635 -25.836 1.00 86.25 224 SER A CA 1
ATOM 1861 C C . SER A 1 224 ? 13.947 4.153 -24.386 1.00 86.25 224 SER A C 1
ATOM 1863 O O . SER A 1 224 ? 14.857 3.415 -24.014 1.00 86.25 224 SER A O 1
ATOM 1865 N N . LEU A 1 225 ? 12.926 4.495 -23.589 1.00 91.50 225 LEU A N 1
ATOM 1866 C CA . LEU A 1 225 ? 12.813 4.032 -22.199 1.00 91.50 225 LEU A CA 1
ATOM 1867 C C . LEU A 1 225 ? 12.702 2.504 -22.093 1.00 91.50 225 LEU A C 1
ATOM 1869 O O . LEU A 1 225 ? 13.395 1.896 -21.284 1.00 91.50 225 LEU A O 1
ATOM 1873 N N . GLU A 1 226 ? 11.899 1.865 -22.948 1.00 89.00 226 GLU A N 1
ATOM 1874 C CA . GLU A 1 226 ? 11.786 0.400 -22.980 1.00 89.00 226 GLU A CA 1
ATOM 1875 C C . GLU A 1 226 ? 13.113 -0.280 -23.353 1.00 89.00 226 GLU A C 1
ATOM 1877 O O . GLU A 1 226 ? 13.429 -1.347 -22.830 1.00 89.00 226 GLU A O 1
ATOM 1882 N N . CYS A 1 227 ? 13.895 0.314 -24.261 1.00 86.81 227 CYS A N 1
ATOM 1883 C CA . CYS A 1 227 ? 15.222 -0.205 -24.593 1.00 86.81 227 CYS A CA 1
ATOM 1884 C C . CYS A 1 227 ? 16.192 -0.055 -23.415 1.00 86.81 227 CYS A C 1
ATOM 1886 O O . CYS A 1 227 ? 16.980 -0.964 -23.173 1.00 86.81 227 CYS A O 1
ATOM 1888 N N . LEU A 1 228 ? 16.120 1.052 -22.667 1.00 92.00 228 LEU A N 1
ATOM 1889 C CA . LEU A 1 228 ? 16.909 1.242 -21.447 1.00 92.00 228 LEU A CA 1
ATOM 1890 C C . LEU A 1 228 ? 16.550 0.201 -20.379 1.00 92.00 228 LEU A C 1
ATOM 1892 O O . LEU A 1 228 ? 17.459 -0.433 -19.849 1.00 92.00 228 LEU A O 1
ATOM 1896 N N . GLU A 1 229 ? 15.255 -0.034 -20.126 1.00 93.00 229 GLU A N 1
ATOM 1897 C CA . GLU A 1 229 ? 14.764 -1.107 -19.238 1.00 93.00 229 GLU A CA 1
ATOM 1898 C C . GLU A 1 229 ? 15.377 -2.461 -19.642 1.00 93.00 229 GLU A C 1
ATOM 1900 O O . GLU A 1 229 ? 15.964 -3.158 -18.818 1.00 93.00 229 GLU A O 1
ATOM 1905 N N . GLU A 1 230 ? 15.318 -2.811 -20.932 1.00 89.88 230 GLU A N 1
ATOM 1906 C CA . GLU A 1 230 ? 15.837 -4.083 -21.451 1.00 89.88 230 GLU A CA 1
ATOM 1907 C C . GLU A 1 230 ? 17.364 -4.213 -21.336 1.00 89.88 230 GLU A C 1
ATOM 1909 O O . GLU A 1 230 ? 17.862 -5.290 -20.992 1.00 89.88 230 GLU A O 1
ATOM 1914 N N . ILE A 1 231 ? 18.113 -3.144 -21.618 1.00 89.94 231 ILE A N 1
ATOM 1915 C CA . ILE A 1 231 ? 19.577 -3.131 -21.509 1.00 89.94 231 ILE A CA 1
ATOM 1916 C C . ILE A 1 231 ? 19.999 -3.308 -20.051 1.00 89.94 231 ILE A C 1
ATOM 1918 O O . ILE A 1 231 ? 20.864 -4.139 -19.774 1.00 89.94 231 ILE A O 1
ATOM 1922 N N . VAL A 1 232 ? 19.378 -2.571 -19.124 1.00 91.31 232 VAL A N 1
ATOM 1923 C CA . VAL A 1 232 ? 19.678 -2.660 -17.688 1.00 91.31 232 VAL A CA 1
ATOM 1924 C C . VAL A 1 232 ? 19.344 -4.046 -17.151 1.00 91.31 232 VAL A C 1
ATOM 1926 O O . VAL A 1 232 ? 20.170 -4.643 -16.463 1.00 91.31 232 VAL A O 1
ATOM 1929 N N . HIS A 1 233 ? 18.190 -4.599 -17.527 1.00 91.31 233 HIS A N 1
ATOM 1930 C CA . HIS A 1 233 ? 17.806 -5.957 -17.155 1.00 91.31 233 HIS A CA 1
ATOM 1931 C C . HIS A 1 233 ? 18.858 -6.988 -17.576 1.00 91.31 233 HIS A C 1
ATOM 1933 O O . HIS A 1 233 ? 19.317 -7.782 -16.758 1.00 91.31 233 HIS A O 1
ATOM 1939 N N . HIS A 1 234 ? 19.278 -6.958 -18.846 1.00 87.75 234 HIS A N 1
ATOM 1940 C CA . HIS A 1 234 ? 20.295 -7.881 -19.352 1.00 87.75 234 HIS A CA 1
ATOM 1941 C C . HIS A 1 234 ? 21.659 -7.647 -18.699 1.00 87.75 234 HIS A C 1
ATOM 1943 O O . HIS A 1 234 ? 22.351 -8.614 -18.391 1.00 87.75 234 HIS A O 1
ATOM 1949 N N . TYR A 1 235 ? 22.052 -6.391 -18.473 1.00 87.44 235 TYR A N 1
ATOM 1950 C CA . TYR A 1 235 ? 23.278 -6.068 -17.747 1.00 87.44 235 TYR A CA 1
ATOM 1951 C C . TYR A 1 235 ? 23.272 -6.709 -16.359 1.00 87.44 235 TYR A C 1
ATOM 1953 O O . TYR A 1 235 ? 24.196 -7.443 -16.016 1.00 87.44 235 TYR A O 1
ATOM 1961 N N . LEU A 1 236 ? 22.211 -6.493 -15.583 1.00 87.31 236 LEU A N 1
ATOM 1962 C CA . LEU A 1 236 ? 22.060 -7.021 -14.231 1.00 87.31 236 LEU A CA 1
ATOM 1963 C C . LEU A 1 236 ? 21.998 -8.554 -14.200 1.00 87.31 236 LEU A C 1
ATOM 1965 O O . LEU A 1 236 ? 22.638 -9.176 -13.356 1.00 87.31 236 LEU A O 1
ATOM 1969 N N . GLU A 1 237 ? 21.294 -9.174 -15.147 1.00 85.69 237 GLU A N 1
ATOM 1970 C CA . GLU A 1 237 ? 21.214 -10.633 -15.265 1.00 85.69 237 GLU A CA 1
ATOM 1971 C C . GLU A 1 237 ? 22.592 -11.261 -15.529 1.00 85.69 237 GLU A C 1
ATOM 1973 O O . GLU A 1 237 ? 22.980 -12.216 -14.851 1.00 85.69 237 GLU A O 1
ATOM 1978 N N . GLN A 1 238 ? 23.345 -10.716 -16.490 1.00 80.44 238 GLN A N 1
ATOM 1979 C CA . GLN A 1 238 ? 24.672 -11.229 -16.854 1.00 80.44 238 GLN A CA 1
ATOM 1980 C C . GLN A 1 238 ? 25.727 -10.923 -15.791 1.00 80.44 238 GLN A C 1
ATOM 1982 O O . GLN A 1 238 ? 26.701 -11.656 -15.641 1.00 80.44 238 GLN A O 1
ATOM 1987 N N . SER A 1 239 ? 25.513 -9.866 -15.014 1.00 75.94 239 SER A N 1
ATOM 1988 C CA . SER A 1 239 ? 26.441 -9.433 -13.981 1.00 75.94 239 SER A CA 1
ATOM 1989 C C . SER A 1 239 ? 26.042 -9.856 -12.574 1.00 75.94 239 SER A C 1
ATOM 1991 O O . SER A 1 239 ? 26.714 -9.456 -11.637 1.00 75.94 239 SER A O 1
ATOM 1993 N N . LYS A 1 240 ? 25.018 -10.690 -12.371 1.00 74.62 240 LYS A N 1
ATOM 1994 C CA . LYS A 1 240 ? 24.503 -11.086 -11.038 1.00 74.62 240 LYS A CA 1
ATOM 1995 C C . LYS A 1 240 ? 25.557 -11.550 -10.015 1.00 74.62 240 LYS A C 1
ATOM 1997 O O . LYS A 1 240 ? 25.322 -11.494 -8.813 1.00 74.62 240 LYS A O 1
ATOM 2002 N N . HIS A 1 241 ? 26.708 -12.028 -10.488 1.00 67.19 241 HIS A N 1
ATOM 2003 C CA . HIS A 1 241 ? 27.822 -12.510 -9.668 1.00 67.19 241 HIS A CA 1
ATOM 2004 C C . HIS A 1 241 ? 28.749 -11.400 -9.151 1.00 67.19 241 HIS A C 1
ATOM 2006 O O . HIS A 1 241 ? 29.545 -11.658 -8.253 1.00 67.19 241 HIS A O 1
ATOM 2012 N N . ILE A 1 242 ? 28.655 -10.186 -9.699 1.00 64.94 242 ILE A N 1
ATOM 2013 C CA . ILE A 1 242 ? 29.452 -9.040 -9.264 1.00 64.94 242 ILE A CA 1
ATOM 2014 C C . ILE A 1 242 ? 28.890 -8.539 -7.924 1.00 64.94 242 ILE A C 1
ATOM 2016 O O . ILE A 1 242 ? 27.782 -7.996 -7.877 1.00 64.94 242 ILE A O 1
ATOM 2020 N N . GLN A 1 243 ? 29.657 -8.716 -6.845 1.00 56.97 243 GLN A N 1
ATOM 2021 C CA . GLN A 1 243 ? 29.463 -8.014 -5.572 1.00 56.97 243 GLN A CA 1
ATOM 2022 C C . GLN A 1 243 ? 30.195 -6.673 -5.657 1.00 56.97 243 GLN A C 1
ATOM 2024 O O . GLN A 1 243 ? 31.284 -6.506 -5.132 1.00 56.97 243 GLN A O 1
ATOM 2029 N N . ALA A 1 244 ? 29.647 -5.728 -6.418 1.00 55.34 244 ALA A N 1
ATOM 2030 C CA . ALA A 1 244 ? 30.300 -4.436 -6.583 1.00 55.34 244 ALA A CA 1
ATOM 2031 C C . ALA A 1 244 ? 30.031 -3.543 -5.366 1.00 55.34 244 ALA A C 1
ATOM 2033 O O . ALA A 1 244 ? 28.876 -3.250 -5.056 1.00 55.34 244 ALA A O 1
ATOM 2034 N N . THR A 1 245 ? 31.096 -3.048 -4.734 1.00 55.72 245 THR A N 1
ATOM 2035 C CA . THR A 1 245 ? 31.055 -1.830 -3.909 1.00 55.72 245 THR A CA 1
ATOM 2036 C C . THR A 1 245 ? 30.743 -0.593 -4.761 1.00 55.72 245 THR A C 1
ATOM 2038 O O . THR A 1 245 ? 30.111 0.335 -4.265 1.00 55.72 245 THR A O 1
ATOM 2041 N N . GLU A 1 246 ? 31.099 -0.610 -6.055 1.00 60.91 246 GLU A N 1
ATOM 2042 C CA . GLU A 1 246 ? 30.855 0.469 -7.022 1.00 60.91 246 GLU A CA 1
ATOM 2043 C C . GLU A 1 246 ? 30.403 -0.072 -8.395 1.00 60.91 246 GLU A C 1
ATOM 2045 O O . GLU A 1 246 ? 31.166 -0.714 -9.115 1.00 60.91 246 GLU A O 1
ATOM 2050 N N . ASP A 1 247 ? 29.157 0.203 -8.791 1.00 73.25 247 ASP A N 1
ATOM 2051 C CA . ASP A 1 247 ? 28.617 -0.074 -10.128 1.00 73.25 247 ASP A CA 1
ATOM 2052 C C . ASP A 1 247 ? 28.488 1.252 -10.894 1.00 73.25 247 ASP A C 1
ATOM 2054 O O . ASP A 1 247 ? 27.426 1.884 -10.926 1.00 73.25 247 ASP A O 1
ATOM 2058 N N . LYS A 1 248 ? 29.613 1.701 -11.475 1.00 80.19 248 LYS A N 1
ATOM 2059 C CA . LYS A 1 248 ? 29.719 2.985 -12.197 1.00 80.19 248 LYS A CA 1
ATOM 2060 C C . LYS A 1 248 ? 28.672 3.117 -13.309 1.00 80.19 248 LYS A C 1
ATOM 2062 O O . LYS A 1 248 ? 28.124 4.197 -13.499 1.00 80.19 248 LYS A O 1
ATOM 2067 N N . PHE A 1 249 ? 28.320 2.016 -13.984 1.00 86.44 249 PHE A N 1
ATOM 2068 C CA . PHE A 1 249 ? 27.275 2.011 -15.013 1.00 86.44 249 PHE A CA 1
ATOM 2069 C C . PHE A 1 249 ? 25.912 2.423 -14.445 1.00 86.44 249 PHE A C 1
ATOM 2071 O O . PHE A 1 249 ? 25.280 3.343 -14.958 1.00 86.44 249 PHE A O 1
ATOM 2078 N N . LEU A 1 250 ? 25.453 1.761 -13.375 1.00 88.38 250 LEU A N 1
ATOM 2079 C CA . LEU A 1 250 ? 24.146 2.057 -12.780 1.00 88.38 250 LEU A CA 1
ATOM 2080 C C . LEU A 1 250 ? 24.089 3.452 -12.154 1.00 88.38 250 LEU A C 1
ATOM 2082 O O . LEU A 1 250 ? 23.023 4.067 -12.177 1.00 88.38 250 LEU A O 1
ATOM 2086 N N . SER A 1 251 ? 25.207 3.933 -11.603 1.00 87.38 251 SER A N 1
ATOM 2087 C CA . SER A 1 251 ? 25.308 5.286 -11.048 1.00 87.38 251 SER A CA 1
ATOM 2088 C C . SER A 1 251 ? 25.227 6.346 -12.145 1.00 87.38 251 SER A C 1
ATOM 2090 O O . SER A 1 251 ? 24.346 7.198 -12.100 1.00 87.38 251 SER A O 1
ATOM 2092 N N . GLU A 1 252 ? 26.066 6.250 -13.180 1.00 88.69 252 GLU A N 1
ATOM 2093 C CA . GLU A 1 252 ? 26.048 7.198 -14.301 1.00 88.69 252 GLU A CA 1
ATOM 2094 C C . GLU A 1 252 ? 24.711 7.168 -15.048 1.00 88.69 252 GLU A C 1
ATOM 2096 O O . GLU A 1 252 ? 24.214 8.205 -15.486 1.00 88.69 252 GLU A O 1
ATOM 2101 N N . LEU A 1 253 ? 24.088 5.994 -15.182 1.00 91.88 253 LEU A N 1
ATOM 2102 C CA . LEU A 1 253 ? 22.765 5.895 -15.788 1.00 91.88 253 LEU A CA 1
ATOM 2103 C C . LEU A 1 253 ? 21.695 6.586 -14.933 1.00 91.88 253 LEU A C 1
ATOM 2105 O O . LEU A 1 253 ? 20.810 7.239 -15.484 1.00 91.88 253 LEU A O 1
ATOM 2109 N N . ASN A 1 254 ? 21.767 6.465 -13.606 1.00 93.06 254 ASN A N 1
ATOM 2110 C CA . ASN A 1 254 ? 20.863 7.175 -12.707 1.00 93.06 254 ASN A CA 1
ATOM 2111 C C . ASN A 1 254 ? 21.014 8.701 -12.853 1.00 93.06 254 ASN A C 1
ATOM 2113 O O . ASN A 1 254 ? 20.014 9.402 -13.032 1.00 93.06 254 ASN A O 1
ATOM 2117 N N . ASP A 1 255 ? 22.252 9.196 -12.920 1.00 90.94 255 ASP A N 1
ATOM 2118 C CA . ASP A 1 255 ? 22.540 10.605 -13.210 1.00 90.94 255 ASP A CA 1
ATOM 2119 C C . ASP A 1 255 ? 21.990 11.020 -14.581 1.00 90.94 255 ASP A C 1
ATOM 2121 O O . ASP A 1 255 ? 21.407 12.094 -14.741 1.00 90.94 255 ASP A O 1
ATOM 2125 N N . GLN A 1 256 ? 22.087 10.139 -15.581 1.00 90.44 256 GLN A N 1
ATOM 2126 C CA . GLN A 1 256 ? 21.517 10.381 -16.904 1.00 90.44 256 GLN A CA 1
ATOM 2127 C C . GLN A 1 256 ? 19.983 10.500 -16.887 1.00 90.44 256 GLN A C 1
ATOM 2129 O O . GLN A 1 256 ? 19.412 11.321 -17.616 1.00 90.44 256 GLN A O 1
ATOM 2134 N N . PHE A 1 257 ? 19.303 9.742 -16.022 1.00 92.69 257 PHE A N 1
ATOM 2135 C CA . PHE A 1 257 ? 17.859 9.865 -15.807 1.00 92.69 257 PHE A CA 1
ATOM 2136 C C . PHE A 1 257 ? 17.469 11.220 -15.200 1.00 92.69 257 PHE A C 1
ATOM 2138 O O . PHE A 1 257 ? 16.412 11.743 -15.557 1.00 92.69 257 PHE A O 1
ATOM 2145 N N . ASN A 1 258 ? 18.320 11.855 -14.386 1.00 90.12 258 ASN A N 1
ATOM 2146 C CA . ASN A 1 258 ? 18.055 13.207 -13.873 1.00 90.12 258 ASN A CA 1
ATOM 2147 C C . ASN A 1 258 ? 17.945 14.258 -14.988 1.00 90.12 258 ASN A C 1
ATOM 2149 O O . ASN A 1 258 ? 17.128 15.183 -14.886 1.00 90.12 258 ASN A O 1
ATOM 2153 N N . PHE A 1 259 ? 18.689 14.103 -16.089 1.00 89.44 259 PHE A N 1
ATOM 2154 C CA . PHE A 1 259 ? 18.515 14.961 -17.266 1.00 89.44 259 PHE A CA 1
ATOM 2155 C C . PHE A 1 259 ? 17.178 14.696 -17.968 1.00 89.44 259 PHE A C 1
ATOM 2157 O O . PHE A 1 259 ? 16.484 15.649 -18.324 1.00 89.44 259 PHE A O 1
ATOM 2164 N N . ILE A 1 260 ? 16.765 13.426 -18.099 1.00 90.19 260 ILE A N 1
ATOM 2165 C CA . ILE A 1 260 ? 15.446 13.072 -18.654 1.00 90.19 260 ILE A CA 1
ATOM 2166 C C . ILE A 1 260 ? 14.327 13.665 -17.797 1.00 90.19 260 ILE A C 1
ATOM 2168 O O . ILE A 1 260 ? 13.400 14.254 -18.348 1.00 90.19 260 ILE A O 1
ATOM 2172 N N . ILE A 1 261 ? 14.408 13.549 -16.469 1.00 91.62 261 ILE A N 1
ATOM 2173 C CA . ILE A 1 261 ? 13.427 14.125 -15.538 1.00 91.62 261 ILE A CA 1
ATOM 2174 C C . ILE A 1 261 ? 13.359 15.641 -15.719 1.00 91.62 261 ILE A C 1
ATOM 2176 O O . ILE A 1 261 ? 12.274 16.203 -15.854 1.00 91.62 261 ILE A O 1
ATOM 2180 N N . SER A 1 262 ? 14.515 16.305 -15.757 1.00 90.62 262 SER A N 1
ATOM 2181 C CA . SER A 1 262 ? 14.591 17.761 -15.881 1.00 90.62 262 SER A CA 1
ATOM 2182 C C . SER A 1 262 ? 13.973 18.267 -17.180 1.00 90.62 262 SER A C 1
ATOM 2184 O O . SER A 1 262 ? 13.255 19.266 -17.150 1.00 90.62 262 SER A O 1
ATOM 2186 N N . GLU A 1 263 ? 14.175 17.560 -18.293 1.00 89.31 263 GLU A N 1
ATOM 2187 C CA . GLU A 1 263 ? 13.533 17.910 -19.561 1.00 89.31 263 GLU A CA 1
ATOM 2188 C C . GLU A 1 263 ? 12.043 17.544 -19.577 1.00 89.31 263 GLU A C 1
ATOM 2190 O O . GLU A 1 263 ? 11.204 18.334 -20.007 1.00 89.31 263 GLU A O 1
ATOM 2195 N N . SER A 1 264 ? 11.680 16.392 -19.014 1.00 88.44 264 SER A N 1
ATOM 2196 C CA . SER A 1 264 ? 10.285 15.946 -18.913 1.00 88.44 264 SER A CA 1
ATOM 2197 C C . SER A 1 264 ? 9.439 16.907 -18.076 1.00 88.44 264 SER A C 1
ATOM 2199 O O . SER A 1 264 ? 8.286 17.158 -18.407 1.00 88.44 264 SER A O 1
ATOM 2201 N N . LEU A 1 265 ? 10.014 17.504 -17.027 1.00 88.44 265 LEU A N 1
ATOM 2202 C CA . LEU A 1 265 ? 9.347 18.512 -16.202 1.00 88.44 265 LEU A CA 1
ATOM 2203 C C . LEU A 1 265 ? 9.111 19.834 -16.940 1.00 88.44 265 LEU A C 1
ATOM 2205 O O . LEU A 1 265 ? 8.274 20.616 -16.486 1.00 88.44 265 LEU A O 1
ATOM 2209 N N . LYS A 1 266 ? 9.843 20.129 -18.023 1.00 86.25 266 LYS A N 1
ATOM 2210 C CA . LYS A 1 266 ? 9.564 21.288 -18.891 1.00 86.25 266 LYS A CA 1
ATOM 2211 C C . LYS A 1 266 ? 8.404 21.010 -19.850 1.00 86.25 266 LYS A C 1
ATOM 2213 O O . LYS A 1 266 ? 7.758 21.950 -20.301 1.00 86.25 266 LYS A O 1
ATOM 2218 N N . SER A 1 267 ? 8.126 19.740 -20.140 1.00 80.62 267 SER A N 1
ATOM 2219 C CA . SER A 1 267 ? 6.992 19.338 -20.966 1.00 80.62 267 SER A CA 1
ATOM 2220 C C . SER A 1 267 ? 5.668 19.438 -20.202 1.00 80.62 267 SER A C 1
ATOM 2222 O O . SER A 1 267 ? 5.576 19.140 -19.009 1.00 80.62 267 SER A O 1
ATOM 2224 N N . TYR A 1 268 ? 4.603 19.818 -20.909 1.00 71.56 268 TYR A N 1
ATOM 2225 C CA . TYR A 1 268 ? 3.237 19.790 -20.379 1.00 71.56 268 TYR A CA 1
ATOM 2226 C C . TYR A 1 268 ? 2.627 18.378 -20.383 1.00 71.56 268 TYR A C 1
ATOM 2228 O O . TYR A 1 268 ? 1.615 18.147 -19.722 1.00 71.56 268 TYR A O 1
ATOM 2236 N N . ASN A 1 269 ? 3.231 17.418 -21.094 1.00 80.88 269 ASN A N 1
ATOM 2237 C CA . ASN A 1 269 ? 2.718 16.054 -21.197 1.00 80.88 269 ASN A CA 1
ATOM 2238 C C . ASN A 1 269 ? 3.088 15.223 -19.955 1.00 80.88 269 ASN A C 1
ATOM 2240 O O . ASN A 1 269 ? 4.159 14.619 -19.882 1.00 80.88 269 ASN A O 1
ATOM 2244 N N . GLN A 1 270 ? 2.169 15.141 -18.989 1.00 82.75 270 GLN A N 1
ATOM 2245 C CA . GLN A 1 270 ? 2.346 14.370 -17.751 1.00 82.75 270 GLN A CA 1
ATOM 2246 C C . GLN A 1 270 ? 2.645 12.883 -17.998 1.00 82.75 270 GLN A C 1
ATOM 2248 O O . GLN A 1 270 ? 3.359 12.260 -17.214 1.00 82.75 270 GLN A O 1
ATOM 2253 N N . LYS A 1 271 ? 2.176 12.325 -19.119 1.00 87.31 271 LYS A N 1
ATOM 2254 C CA . LYS A 1 271 ? 2.371 10.913 -19.460 1.00 87.31 271 LYS A CA 1
ATOM 2255 C C . LYS A 1 271 ? 3.841 10.548 -19.671 1.00 87.31 271 LYS A C 1
ATOM 2257 O O . LYS A 1 271 ? 4.225 9.413 -19.408 1.00 87.31 271 LYS A O 1
ATOM 2262 N N . ILE A 1 272 ? 4.664 11.511 -20.092 1.00 88.62 272 ILE A N 1
ATOM 2263 C CA . ILE A 1 272 ? 6.119 11.348 -20.205 1.00 88.62 272 ILE A CA 1
ATOM 2264 C C . ILE A 1 272 ? 6.710 11.067 -18.819 1.00 88.62 272 ILE A C 1
ATOM 2266 O O . ILE A 1 272 ? 7.407 10.073 -18.643 1.00 88.62 272 ILE A O 1
ATOM 2270 N N . LEU A 1 273 ? 6.365 11.880 -17.815 1.00 91.12 273 LEU A N 1
ATOM 2271 C CA . LEU A 1 273 ? 6.831 11.700 -16.435 1.00 91.12 273 LEU A CA 1
ATOM 2272 C C . LEU A 1 273 ? 6.313 10.400 -15.807 1.00 91.12 273 LEU A C 1
ATOM 2274 O O . LEU A 1 273 ? 7.052 9.739 -15.080 1.00 91.12 273 LEU A O 1
ATOM 2278 N N . GLU A 1 274 ? 5.078 9.994 -16.116 1.00 93.62 274 GLU A N 1
ATOM 2279 C CA . GLU A 1 274 ? 4.564 8.689 -15.683 1.00 93.62 274 GLU A CA 1
ATOM 2280 C C . GLU A 1 274 ? 5.408 7.528 -16.225 1.00 93.62 274 GLU A C 1
ATOM 2282 O O . GLU A 1 274 ? 5.700 6.580 -15.493 1.00 93.62 274 GLU A O 1
ATOM 2287 N N . ASP A 1 275 ? 5.775 7.578 -17.509 1.00 93.50 275 ASP A N 1
ATOM 2288 C CA . ASP A 1 275 ? 6.582 6.545 -18.161 1.00 93.50 275 ASP A CA 1
ATOM 2289 C C . ASP A 1 275 ? 8.018 6.528 -17.594 1.00 93.50 275 ASP A C 1
ATOM 2291 O O . ASP A 1 275 ? 8.576 5.446 -17.386 1.00 93.50 275 ASP A O 1
ATOM 2295 N N . VAL A 1 276 ? 8.581 7.694 -17.240 1.00 94.75 276 VAL A N 1
ATOM 2296 C CA . VAL A 1 276 ? 9.863 7.800 -16.513 1.00 94.75 276 VAL A CA 1
ATOM 2297 C C . VAL A 1 276 ? 9.772 7.126 -15.144 1.00 94.75 276 VAL A C 1
ATOM 2299 O O . VAL A 1 276 ? 10.552 6.214 -14.871 1.00 94.75 276 VAL A O 1
ATOM 2302 N N . ALA A 1 277 ? 8.792 7.505 -14.314 1.00 95.50 277 ALA A N 1
ATOM 2303 C CA . ALA A 1 277 ? 8.615 6.948 -12.970 1.00 95.50 277 ALA A CA 1
ATOM 2304 C C . ALA A 1 277 ? 8.420 5.421 -12.999 1.00 95.50 277 ALA A C 1
ATOM 2306 O O . ALA A 1 277 ? 9.023 4.690 -12.210 1.00 95.50 277 ALA A O 1
ATOM 2307 N N . LYS A 1 278 ? 7.621 4.914 -13.952 1.00 95.75 278 LYS A N 1
ATOM 2308 C CA . LYS A 1 278 ? 7.427 3.469 -14.161 1.00 95.75 278 LYS A CA 1
ATOM 2309 C C . LYS A 1 278 ? 8.737 2.771 -14.526 1.00 95.75 278 LYS A C 1
ATOM 2311 O O . LYS A 1 278 ? 9.028 1.727 -13.949 1.00 95.75 278 LYS A O 1
ATOM 2316 N N . THR A 1 279 ? 9.514 3.338 -15.449 1.00 95.19 279 THR A N 1
ATOM 2317 C CA . THR A 1 279 ? 10.783 2.751 -15.913 1.00 95.19 279 THR A CA 1
ATOM 2318 C C . THR A 1 279 ? 11.818 2.711 -14.790 1.00 95.19 279 THR A C 1
ATOM 2320 O O . THR A 1 279 ? 12.426 1.671 -14.557 1.00 95.19 279 THR A O 1
ATOM 2323 N N . MET A 1 280 ? 11.961 3.807 -14.038 1.00 95.06 280 MET A N 1
ATOM 2324 C CA . MET A 1 280 ? 12.847 3.869 -12.872 1.00 95.06 280 MET A CA 1
ATOM 2325 C C . MET A 1 280 ? 12.466 2.829 -11.817 1.00 95.06 280 MET A C 1
ATOM 2327 O O . MET A 1 280 ? 13.334 2.115 -11.331 1.00 95.06 280 MET A O 1
ATOM 2331 N N . GLY A 1 281 ? 11.171 2.680 -11.514 1.00 93.75 281 GLY A N 1
ATOM 2332 C CA . GLY A 1 281 ? 10.692 1.655 -10.586 1.00 93.75 281 GLY A CA 1
ATOM 2333 C C . GLY A 1 281 ? 11.039 0.229 -11.021 1.00 93.75 281 GLY A C 1
ATOM 2334 O O . GLY A 1 281 ? 11.469 -0.573 -10.197 1.00 93.75 281 GLY A O 1
ATOM 2335 N N . VAL A 1 282 ? 10.908 -0.087 -12.316 1.00 94.50 282 VAL A N 1
ATOM 2336 C CA . VAL A 1 282 ? 11.306 -1.402 -12.851 1.00 94.50 282 VAL A CA 1
ATOM 2337 C C . VAL A 1 282 ? 12.813 -1.620 -12.726 1.00 94.50 282 VAL A C 1
ATOM 2339 O O . VAL A 1 282 ? 13.227 -2.693 -12.293 1.00 94.50 282 VAL A O 1
ATOM 2342 N N . ILE A 1 283 ? 13.625 -0.607 -13.037 1.00 94.00 283 ILE A N 1
ATOM 2343 C CA . ILE A 1 283 ? 15.081 -0.683 -12.878 1.00 94.00 283 ILE A CA 1
ATOM 2344 C C . ILE A 1 283 ? 15.454 -0.926 -11.408 1.00 94.00 283 ILE A C 1
ATOM 2346 O O . ILE A 1 283 ? 16.225 -1.841 -11.130 1.00 94.00 283 ILE A O 1
ATOM 2350 N N . SER A 1 284 ? 14.868 -0.187 -10.460 1.00 92.62 284 SER A N 1
ATOM 2351 C CA . SER A 1 284 ? 15.103 -0.390 -9.022 1.00 92.62 284 SER A CA 1
ATOM 2352 C C . SER A 1 284 ? 14.766 -1.813 -8.569 1.00 92.62 284 SER A C 1
ATOM 2354 O O . SER A 1 284 ? 15.532 -2.430 -7.825 1.00 92.62 284 SER A O 1
ATOM 2356 N N . LEU A 1 285 ? 13.644 -2.363 -9.044 1.00 92.69 285 LEU A N 1
ATOM 2357 C CA . LEU A 1 285 ? 13.244 -3.743 -8.758 1.00 92.69 285 LEU A CA 1
ATOM 2358 C C . LEU A 1 285 ? 14.232 -4.756 -9.341 1.00 92.69 285 LEU A C 1
ATOM 2360 O O . LEU A 1 285 ? 14.617 -5.698 -8.649 1.00 92.69 285 LEU A O 1
ATOM 2364 N N . ASP A 1 286 ? 14.671 -4.564 -10.586 1.00 91.19 286 ASP A N 1
ATOM 2365 C CA . ASP A 1 286 ? 15.658 -5.437 -11.222 1.00 91.19 286 ASP A CA 1
ATOM 2366 C C . ASP A 1 286 ? 17.008 -5.386 -10.494 1.00 91.19 286 ASP A C 1
ATOM 2368 O O . ASP A 1 286 ? 17.633 -6.432 -10.298 1.00 91.19 286 ASP A O 1
ATOM 2372 N N . ILE A 1 287 ? 17.432 -4.210 -10.014 1.00 89.69 287 ILE A N 1
ATOM 2373 C CA . ILE A 1 287 ? 18.639 -4.070 -9.188 1.00 89.69 287 ILE A CA 1
ATOM 2374 C C . ILE A 1 287 ? 18.514 -4.966 -7.956 1.00 89.69 287 ILE A C 1
ATOM 2376 O O . ILE A 1 287 ? 19.371 -5.820 -7.745 1.00 89.69 287 ILE A O 1
ATOM 2380 N N . ILE A 1 288 ? 17.430 -4.858 -7.183 1.00 88.00 288 ILE A N 1
ATOM 2381 C CA . ILE A 1 288 ? 17.223 -5.720 -6.007 1.00 88.00 288 ILE A CA 1
ATOM 2382 C C . ILE A 1 288 ? 17.111 -7.196 -6.388 1.00 88.00 288 ILE A C 1
ATOM 2384 O O . ILE A 1 288 ? 17.605 -8.069 -5.670 1.00 88.00 288 ILE A O 1
ATOM 2388 N N . LYS A 1 289 ? 16.492 -7.511 -7.527 1.00 87.94 289 LYS A N 1
ATOM 2389 C CA . LYS A 1 289 ? 16.312 -8.885 -7.998 1.00 87.94 289 LYS A CA 1
ATOM 2390 C C . LYS A 1 289 ? 17.637 -9.570 -8.338 1.00 87.94 289 LYS A C 1
ATOM 2392 O O . LYS A 1 289 ? 17.786 -10.746 -7.998 1.00 87.94 289 LYS A O 1
ATOM 2397 N N . TYR A 1 290 ? 18.582 -8.868 -8.952 1.00 85.38 290 TYR A N 1
ATOM 2398 C CA . TYR A 1 290 ? 19.809 -9.473 -9.478 1.00 85.38 290 TYR A CA 1
ATOM 2399 C C . TYR A 1 290 ? 21.077 -9.152 -8.680 1.00 85.38 290 TYR A C 1
ATOM 2401 O O . TYR A 1 290 ? 22.025 -9.933 -8.737 1.00 85.38 290 TYR A O 1
ATOM 2409 N N . ARG A 1 291 ? 21.110 -8.057 -7.911 1.00 77.31 291 ARG A N 1
ATOM 2410 C CA . ARG A 1 291 ? 22.253 -7.679 -7.067 1.00 77.31 291 ARG A CA 1
ATOM 2411 C C . ARG A 1 291 ? 22.019 -8.088 -5.620 1.00 77.31 291 ARG A C 1
ATOM 2413 O O . ARG A 1 291 ? 20.993 -7.760 -5.025 1.00 77.31 291 ARG A O 1
ATOM 2420 N N . LYS A 1 292 ? 23.012 -8.752 -5.032 1.00 68.00 292 LYS A N 1
ATOM 2421 C CA . LYS A 1 292 ? 23.080 -8.954 -3.584 1.00 68.00 292 LYS A CA 1
ATOM 2422 C C . LYS A 1 292 ? 23.682 -7.693 -2.956 1.00 68.00 292 LYS A C 1
ATOM 2424 O O . LYS A 1 292 ? 24.739 -7.253 -3.396 1.00 68.00 292 LYS A O 1
ATOM 2429 N N . GLY A 1 293 ? 22.996 -7.098 -1.982 1.00 61.34 293 GLY A N 1
ATOM 2430 C CA . GLY A 1 293 ? 23.521 -5.949 -1.238 1.00 61.34 293 GLY A CA 1
ATOM 2431 C C . GLY A 1 293 ? 24.721 -6.321 -0.359 1.00 61.34 293 GLY A C 1
ATOM 2432 O O . GLY A 1 293 ? 24.882 -7.486 0.018 1.00 61.34 293 GLY A O 1
ATOM 2433 N N . ILE A 1 294 ? 25.534 -5.326 -0.001 1.00 55.19 294 ILE A N 1
ATOM 2434 C CA . ILE A 1 294 ? 26.574 -5.460 1.027 1.00 55.19 294 ILE A CA 1
ATOM 2435 C C . ILE A 1 294 ? 25.886 -5.289 2.378 1.00 55.19 294 ILE A C 1
ATOM 2437 O O . ILE A 1 294 ? 25.161 -4.319 2.578 1.00 55.19 294 ILE A O 1
ATOM 2441 N N . ALA A 1 295 ? 26.065 -6.249 3.290 1.00 53.81 295 ALA A N 1
ATOM 2442 C CA . ALA A 1 295 ? 25.321 -6.288 4.555 1.00 53.81 295 ALA A CA 1
ATOM 2443 C C . ALA A 1 295 ? 23.793 -6.138 4.361 1.00 53.81 295 ALA A C 1
ATOM 2445 O O . ALA A 1 295 ? 23.125 -5.497 5.163 1.00 53.81 295 ALA A O 1
ATOM 2446 N N . GLU A 1 296 ? 23.255 -6.714 3.273 1.00 63.56 296 GLU A N 1
ATOM 2447 C CA . GLU A 1 296 ? 21.833 -6.653 2.878 1.00 63.56 296 GLU A CA 1
ATOM 2448 C C . GLU A 1 296 ? 21.350 -5.278 2.366 1.00 63.56 296 GLU A C 1
ATOM 2450 O O . GLU A 1 296 ? 20.246 -5.177 1.836 1.00 63.56 296 GLU A O 1
ATOM 2455 N N . VAL A 1 297 ? 22.196 -4.241 2.392 1.00 62.59 297 VAL A N 1
ATOM 2456 C CA . VAL A 1 297 ? 21.903 -2.916 1.826 1.00 62.59 297 VAL A CA 1
ATOM 2457 C C . VAL A 1 297 ? 22.451 -2.814 0.401 1.00 62.59 297 VAL A C 1
ATOM 2459 O O . VAL A 1 297 ? 23.621 -3.083 0.127 1.00 62.59 297 VAL A O 1
ATOM 2462 N N . ASN A 1 298 ? 21.602 -2.411 -0.540 1.00 76.00 298 ASN A N 1
ATOM 2463 C CA . ASN A 1 298 ? 21.976 -2.160 -1.923 1.00 76.00 298 ASN A CA 1
ATOM 2464 C C . ASN A 1 298 ? 21.947 -0.650 -2.180 1.00 76.00 298 ASN A C 1
ATOM 2466 O O . ASN A 1 298 ? 20.908 -0.082 -2.519 1.00 76.00 298 ASN A O 1
ATOM 2470 N N . ASN A 1 299 ? 23.108 -0.008 -2.026 1.00 79.94 299 ASN A N 1
ATOM 2471 C CA . ASN A 1 299 ? 23.264 1.439 -2.204 1.00 79.94 299 ASN A CA 1
ATOM 2472 C C . ASN A 1 299 ? 22.817 1.920 -3.593 1.00 79.94 299 ASN A C 1
ATOM 2474 O O . ASN A 1 299 ? 22.337 3.042 -3.724 1.00 79.94 299 ASN A O 1
ATOM 2478 N N . PHE A 1 300 ? 22.901 1.071 -4.623 1.00 83.50 300 PHE A N 1
ATOM 2479 C CA . PHE A 1 300 ? 22.420 1.422 -5.959 1.00 83.50 300 PHE A CA 1
ATOM 2480 C C . PHE A 1 300 ? 20.899 1.530 -5.984 1.00 83.50 300 PHE A C 1
ATOM 2482 O O . PHE A 1 300 ? 20.367 2.525 -6.460 1.00 83.50 300 PHE A O 1
ATOM 2489 N N . ALA A 1 301 ? 20.183 0.556 -5.421 1.00 86.38 301 ALA A N 1
ATOM 2490 C CA . ALA A 1 301 ? 18.729 0.649 -5.328 1.00 86.38 301 ALA A CA 1
ATOM 2491 C C . ALA A 1 301 ? 18.286 1.846 -4.474 1.00 86.38 301 ALA A C 1
ATOM 2493 O O . ALA A 1 301 ? 17.341 2.531 -4.853 1.00 86.38 301 ALA A O 1
ATOM 2494 N N . LEU A 1 302 ? 18.997 2.145 -3.380 1.00 88.25 302 LEU A N 1
ATOM 2495 C CA . LEU A 1 302 ? 18.744 3.348 -2.580 1.00 88.25 302 LEU A CA 1
ATOM 2496 C C . LEU A 1 302 ? 18.953 4.637 -3.382 1.00 88.25 302 LEU A C 1
ATOM 2498 O O . LEU A 1 302 ? 18.126 5.538 -3.278 1.00 88.25 302 LEU A O 1
ATOM 2502 N N . ASN A 1 303 ? 19.990 4.710 -4.224 1.00 90.19 303 ASN A N 1
ATOM 2503 C CA . ASN A 1 303 ? 20.198 5.856 -5.108 1.00 90.19 303 ASN A CA 1
ATOM 2504 C C . ASN A 1 303 ? 19.005 6.039 -6.063 1.00 90.19 303 ASN A C 1
ATOM 2506 O O . ASN A 1 303 ? 18.410 7.110 -6.127 1.00 90.19 303 ASN A O 1
ATOM 2510 N N . TRP A 1 304 ? 18.556 4.962 -6.715 1.00 92.75 304 TRP A N 1
ATOM 2511 C CA . TRP A 1 304 ? 17.388 5.020 -7.600 1.00 92.75 304 TRP A CA 1
ATOM 2512 C C . TRP A 1 304 ? 16.081 5.378 -6.871 1.00 92.75 304 TRP A C 1
ATOM 2514 O O . TRP A 1 304 ? 15.241 6.089 -7.430 1.00 92.75 304 TRP A O 1
ATOM 2524 N N . LEU A 1 305 ? 15.894 4.929 -5.624 1.00 93.31 305 LEU A N 1
ATOM 2525 C CA . LEU A 1 305 ? 14.770 5.355 -4.783 1.00 93.31 305 LEU A CA 1
ATOM 2526 C C . LEU A 1 305 ? 14.862 6.836 -4.404 1.00 93.31 305 LEU A C 1
ATOM 2528 O O . LEU A 1 305 ? 13.848 7.531 -4.449 1.00 93.31 305 LEU A O 1
ATOM 2532 N N . ALA A 1 306 ? 16.061 7.339 -4.102 1.00 93.44 306 ALA A N 1
ATOM 2533 C CA . ALA A 1 306 ? 16.283 8.757 -3.844 1.00 93.44 306 ALA A CA 1
ATOM 2534 C C . ALA A 1 306 ? 15.928 9.609 -5.074 1.00 93.44 306 ALA A C 1
ATOM 2536 O O . ALA A 1 306 ? 15.283 10.647 -4.932 1.00 93.44 306 ALA A O 1
ATOM 2537 N N . THR A 1 307 ? 16.240 9.141 -6.285 1.00 95.06 307 THR A N 1
ATOM 2538 C CA . THR A 1 307 ? 15.816 9.799 -7.530 1.00 95.06 307 THR A CA 1
ATOM 2539 C C . THR A 1 307 ? 14.300 9.743 -7.740 1.00 95.06 307 THR A C 1
ATOM 2541 O O . THR A 1 307 ? 13.702 10.719 -8.185 1.00 95.06 307 THR A O 1
ATOM 2544 N N . LEU A 1 308 ? 13.639 8.623 -7.412 1.00 95.88 308 LEU A N 1
ATOM 2545 C CA . LEU A 1 308 ? 12.170 8.524 -7.452 1.00 95.88 308 LEU A CA 1
ATOM 2546 C C . LEU A 1 308 ? 11.504 9.477 -6.449 1.00 95.88 308 LEU A C 1
ATOM 2548 O O . LEU A 1 308 ? 10.464 10.064 -6.759 1.00 95.88 308 LEU A O 1
ATOM 2552 N N . LYS A 1 309 ? 12.111 9.656 -5.272 1.00 96.19 309 LYS A N 1
ATOM 2553 C CA . LYS A 1 309 ? 11.703 10.644 -4.268 1.00 96.19 309 LYS A CA 1
ATOM 2554 C C . LYS A 1 309 ? 11.893 12.076 -4.780 1.00 96.19 309 LYS A C 1
ATOM 2556 O O . LYS A 1 309 ? 10.971 12.876 -4.662 1.00 96.19 309 LYS A O 1
ATOM 2561 N N . ASP A 1 310 ? 13.028 12.401 -5.401 1.00 95.19 310 ASP A N 1
ATOM 2562 C CA . ASP A 1 310 ? 13.231 13.712 -6.044 1.00 95.19 310 ASP A CA 1
ATOM 2563 C C . ASP A 1 310 ? 12.171 13.971 -7.126 1.00 95.19 310 ASP A C 1
ATOM 2565 O O . ASP A 1 310 ? 11.524 15.021 -7.145 1.00 95.19 310 ASP A O 1
ATOM 2569 N N . LEU A 1 311 ? 11.906 12.971 -7.974 1.00 95.50 311 LEU A N 1
ATOM 2570 C CA . LEU A 1 311 ? 10.847 13.040 -8.977 1.00 95.50 311 LEU A CA 1
ATOM 2571 C C . LEU A 1 311 ? 9.473 13.268 -8.337 1.00 95.50 311 LEU A C 1
ATOM 2573 O O . LEU A 1 311 ? 8.697 14.062 -8.869 1.00 95.50 311 LEU A O 1
ATOM 2577 N N . PHE A 1 312 ? 9.171 12.620 -7.207 1.00 96.00 312 PHE A N 1
ATOM 2578 C CA . PHE A 1 312 ? 7.946 12.872 -6.447 1.00 96.00 312 PHE A CA 1
ATOM 2579 C C . PHE A 1 312 ? 7.860 14.342 -6.027 1.00 96.00 312 PHE A C 1
ATOM 2581 O O . PHE A 1 312 ? 6.873 15.001 -6.351 1.00 96.00 312 PHE A O 1
ATOM 2588 N N . ILE A 1 313 ? 8.893 14.868 -5.359 1.00 94.44 313 ILE A N 1
ATOM 2589 C CA . ILE A 1 313 ? 8.907 16.235 -4.814 1.00 94.44 313 ILE A CA 1
ATOM 2590 C C . ILE A 1 313 ? 8.761 17.260 -5.945 1.00 94.44 313 ILE A C 1
ATOM 2592 O O . ILE A 1 313 ? 7.928 18.163 -5.873 1.00 94.44 313 ILE A O 1
ATOM 2596 N N . ARG A 1 314 ? 9.515 17.095 -7.035 1.00 93.69 314 ARG A N 1
ATOM 2597 C CA . ARG A 1 314 ? 9.477 18.000 -8.197 1.00 93.69 314 ARG A CA 1
ATOM 2598 C C . ARG A 1 314 ? 8.186 17.899 -9.005 1.00 93.69 314 ARG A C 1
ATOM 2600 O O . ARG A 1 314 ? 7.800 18.861 -9.662 1.00 93.69 314 ARG A O 1
ATOM 2607 N N . SER A 1 315 ? 7.534 16.739 -8.996 1.00 93.00 315 SER A N 1
ATOM 2608 C CA . SER A 1 315 ? 6.224 16.552 -9.629 1.00 93.00 315 SER A CA 1
ATOM 2609 C C . SER A 1 315 ? 5.111 17.156 -8.779 1.00 93.00 315 SER A C 1
ATOM 2611 O O . SER A 1 315 ? 4.195 17.772 -9.321 1.00 93.00 315 SER A O 1
ATOM 2613 N N . TYR A 1 316 ? 5.220 17.027 -7.456 1.00 92.44 316 TYR A N 1
ATOM 2614 C CA . TYR A 1 316 ? 4.284 17.594 -6.495 1.00 92.44 316 TYR A CA 1
ATOM 2615 C C . TYR A 1 316 ? 4.257 19.124 -6.575 1.00 92.44 316 TYR A C 1
ATOM 2617 O O . TYR A 1 316 ? 3.184 19.701 -6.695 1.00 92.44 316 TYR A O 1
ATOM 2625 N N . THR A 1 317 ? 5.420 19.781 -6.659 1.00 88.62 317 THR A N 1
ATOM 2626 C CA . THR A 1 317 ? 5.506 21.247 -6.836 1.00 88.62 317 THR A CA 1
ATOM 2627 C C . THR A 1 317 ? 4.956 21.760 -8.172 1.00 88.62 317 THR A C 1
ATOM 2629 O O . THR A 1 317 ? 4.823 22.967 -8.354 1.00 88.62 317 THR A O 1
ATOM 2632 N N . LYS A 1 318 ? 4.641 20.863 -9.115 1.00 87.69 318 LYS A N 1
ATOM 2633 C CA . LYS A 1 318 ? 4.027 21.172 -10.416 1.00 87.69 318 LYS A CA 1
ATOM 2634 C C . LYS A 1 318 ? 2.613 20.599 -10.569 1.00 87.69 318 LYS A C 1
ATOM 2636 O O . LYS A 1 318 ? 2.146 20.444 -11.701 1.00 87.69 318 LYS A O 1
ATOM 2641 N N . ASP A 1 319 ? 1.970 20.214 -9.468 1.00 85.00 319 ASP A N 1
ATOM 2642 C CA . ASP A 1 319 ? 0.619 19.639 -9.435 1.00 85.00 319 ASP A CA 1
ATOM 2643 C C . ASP A 1 319 ? 0.451 18.376 -10.312 1.00 85.00 319 ASP A C 1
ATOM 2645 O O . ASP A 1 319 ? -0.614 18.100 -10.867 1.00 85.00 319 ASP A O 1
ATOM 2649 N N . ARG A 1 320 ? 1.509 17.567 -10.469 1.00 87.19 320 ARG A N 1
ATOM 2650 C CA . ARG A 1 320 ? 1.492 16.317 -11.259 1.00 87.19 320 ARG A CA 1
ATOM 2651 C C . ARG A 1 320 ? 1.156 15.099 -10.392 1.00 87.19 320 ARG A C 1
ATOM 2653 O O . ARG A 1 320 ? 1.922 14.139 -10.314 1.00 87.19 320 ARG A O 1
ATOM 2660 N N . THR A 1 321 ? -0.020 15.110 -9.769 1.00 88.62 321 THR A N 1
ATOM 2661 C CA . THR A 1 321 ? -0.442 14.140 -8.733 1.00 88.62 321 THR A CA 1
ATOM 2662 C C . THR A 1 321 ? -0.396 12.666 -9.165 1.00 88.62 321 THR A C 1
ATOM 2664 O O . THR A 1 321 ? 0.029 11.815 -8.387 1.00 88.62 321 THR A O 1
ATOM 2667 N N . ILE A 1 322 ? -0.741 12.332 -10.416 1.00 93.12 322 ILE A N 1
ATOM 2668 C CA . ILE A 1 322 ? -0.654 10.945 -10.934 1.00 93.12 322 ILE A CA 1
ATOM 2669 C C . ILE A 1 322 ? 0.792 10.424 -10.908 1.00 93.12 322 ILE A C 1
ATOM 2671 O O . ILE A 1 322 ? 1.027 9.259 -10.592 1.00 93.12 322 ILE A O 1
ATOM 2675 N N . VAL A 1 323 ? 1.777 11.283 -11.194 1.00 94.31 323 VAL A N 1
ATOM 2676 C CA . VAL A 1 323 ? 3.197 10.897 -11.150 1.00 94.31 323 VAL A CA 1
ATOM 2677 C C . VAL A 1 323 ? 3.604 10.620 -9.705 1.00 94.31 323 VAL A C 1
ATOM 2679 O O . VAL A 1 323 ? 4.238 9.604 -9.434 1.00 94.31 323 VAL A O 1
ATOM 2682 N N . CYS A 1 324 ? 3.159 11.463 -8.769 1.00 95.88 324 CYS A N 1
ATOM 2683 C CA . CYS A 1 324 ? 3.367 11.271 -7.336 1.00 95.88 324 CYS A CA 1
ATOM 2684 C C . CYS A 1 324 ? 2.794 9.928 -6.843 1.00 95.88 324 CYS A C 1
ATOM 2686 O O . CYS A 1 324 ? 3.477 9.206 -6.115 1.00 95.88 324 CYS A O 1
ATOM 2688 N N . HIS A 1 325 ? 1.591 9.543 -7.291 1.00 95.88 325 HIS A N 1
ATOM 2689 C CA . HIS A 1 325 ? 1.017 8.225 -6.991 1.00 95.88 325 HIS A CA 1
ATOM 2690 C C . HIS A 1 325 ? 1.896 7.076 -7.501 1.00 95.88 325 HIS A C 1
ATOM 2692 O O . HIS A 1 325 ? 2.167 6.142 -6.748 1.00 95.88 325 HIS A O 1
ATOM 2698 N N . ILE A 1 326 ? 2.374 7.157 -8.747 1.00 96.75 326 ILE A N 1
ATOM 2699 C CA . ILE A 1 326 ? 3.248 6.130 -9.331 1.00 96.75 326 ILE A CA 1
ATOM 2700 C C . ILE A 1 326 ? 4.568 6.040 -8.560 1.00 96.75 326 ILE A C 1
ATOM 2702 O O . ILE A 1 326 ? 5.026 4.934 -8.288 1.00 96.75 326 ILE A O 1
ATOM 2706 N N . CYS A 1 327 ? 5.182 7.166 -8.183 1.00 97.06 327 CYS A N 1
ATOM 2707 C CA . CYS A 1 327 ? 6.416 7.154 -7.395 1.00 97.06 327 CYS A CA 1
ATOM 2708 C C . CYS A 1 327 ? 6.223 6.429 -6.056 1.00 97.06 327 CYS A C 1
ATOM 2710 O O . CYS A 1 327 ? 7.022 5.552 -5.736 1.00 97.06 327 CYS A O 1
ATOM 2712 N N . LEU A 1 328 ? 5.150 6.731 -5.313 1.00 97.25 328 LEU A N 1
ATOM 2713 C CA . LEU A 1 328 ? 4.832 6.046 -4.053 1.00 97.25 328 LEU A CA 1
ATOM 2714 C C . LEU A 1 328 ? 4.652 4.534 -4.246 1.00 97.25 328 LEU A C 1
ATOM 2716 O O . LEU A 1 328 ? 5.213 3.748 -3.484 1.00 97.25 328 LEU A O 1
ATOM 2720 N N . GLU A 1 329 ? 3.918 4.123 -5.284 1.00 96.94 329 GLU A N 1
ATOM 2721 C CA . GLU A 1 329 ? 3.730 2.704 -5.612 1.00 96.94 329 GLU A CA 1
ATOM 2722 C C . GLU A 1 329 ? 5.059 2.016 -5.929 1.00 96.94 329 GLU A C 1
ATOM 2724 O O . GLU A 1 329 ? 5.341 0.951 -5.389 1.00 96.94 329 GLU A O 1
ATOM 2729 N N . ARG A 1 330 ? 5.915 2.637 -6.748 1.00 96.75 330 ARG A N 1
ATOM 2730 C CA . ARG A 1 330 ? 7.207 2.054 -7.135 1.00 96.75 330 ARG A CA 1
ATOM 2731 C C . ARG A 1 330 ? 8.202 1.977 -5.992 1.00 96.75 330 ARG A C 1
ATOM 2733 O O . ARG A 1 330 ? 8.916 0.984 -5.898 1.00 96.75 330 ARG A O 1
ATOM 2740 N N . ILE A 1 331 ? 8.241 2.983 -5.123 1.00 96.81 331 ILE A N 1
ATOM 2741 C CA . ILE A 1 331 ? 9.062 2.930 -3.912 1.00 96.81 331 ILE A CA 1
ATOM 2742 C C . ILE A 1 331 ? 8.582 1.775 -3.022 1.00 96.81 331 ILE A C 1
ATOM 2744 O O . ILE A 1 331 ? 9.395 0.977 -2.556 1.00 96.81 331 ILE A O 1
ATOM 2748 N N . ASN A 1 332 ? 7.266 1.624 -2.847 1.00 96.88 332 ASN A N 1
ATOM 2749 C CA . ASN A 1 332 ? 6.709 0.545 -2.040 1.00 96.88 332 ASN A CA 1
ATOM 2750 C C . ASN A 1 332 ? 6.945 -0.848 -2.647 1.00 96.88 332 ASN A C 1
ATOM 2752 O O . ASN A 1 332 ? 7.298 -1.761 -1.908 1.00 96.88 332 ASN A O 1
ATOM 2756 N N . ASP A 1 333 ? 6.815 -1.015 -3.968 1.00 96.31 333 ASP A N 1
ATOM 2757 C CA . ASP A 1 333 ? 7.123 -2.277 -4.658 1.00 96.31 333 ASP A CA 1
ATOM 2758 C C . ASP A 1 333 ? 8.553 -2.749 -4.330 1.00 96.31 333 ASP A C 1
ATOM 2760 O O . ASP A 1 333 ? 8.788 -3.933 -4.080 1.00 96.31 333 ASP A O 1
ATOM 2764 N N . VAL A 1 334 ? 9.515 -1.817 -4.299 1.00 93.81 334 VAL A N 1
ATOM 2765 C CA . VAL A 1 334 ? 10.915 -2.112 -3.961 1.00 93.81 334 VAL A CA 1
ATOM 2766 C C . VAL A 1 334 ? 11.059 -2.502 -2.491 1.00 93.81 334 VAL A C 1
ATOM 2768 O O . VAL A 1 334 ? 11.722 -3.496 -2.200 1.00 93.81 334 VAL A O 1
ATOM 2771 N N . ILE A 1 335 ? 10.414 -1.778 -1.570 1.00 93.38 335 ILE A N 1
ATOM 2772 C CA . ILE A 1 335 ? 10.426 -2.106 -0.133 1.00 93.38 335 ILE A CA 1
ATOM 2773 C C . ILE A 1 335 ? 9.841 -3.505 0.111 1.00 93.38 335 ILE A C 1
ATOM 2775 O O . ILE A 1 335 ? 10.430 -4.302 0.840 1.00 93.38 335 ILE A O 1
ATOM 2779 N N . LEU A 1 336 ? 8.717 -3.839 -0.527 1.00 93.88 336 LEU A N 1
ATOM 2780 C CA . LEU A 1 336 ? 8.103 -5.162 -0.406 1.00 93.88 336 LEU A CA 1
ATOM 2781 C C . LEU A 1 336 ? 9.019 -6.265 -0.948 1.00 93.88 336 LEU A C 1
ATOM 2783 O O . LEU A 1 336 ? 9.162 -7.304 -0.306 1.00 93.88 336 LEU A O 1
ATOM 2787 N N . LEU A 1 337 ? 9.699 -6.027 -2.076 1.00 91.81 337 LEU A N 1
ATOM 2788 C CA . LEU A 1 337 ? 10.656 -6.985 -2.632 1.00 91.81 337 LEU A CA 1
ATOM 2789 C C . LEU A 1 337 ? 11.868 -7.207 -1.708 1.00 91.81 337 LEU A C 1
ATOM 2791 O O . LEU A 1 337 ? 12.354 -8.331 -1.600 1.00 91.81 337 LEU A O 1
ATOM 2795 N N . ILE A 1 338 ? 12.355 -6.159 -1.036 1.00 88.69 338 ILE A N 1
ATOM 2796 C CA . ILE A 1 338 ? 13.432 -6.252 -0.033 1.00 88.69 338 ILE A CA 1
ATOM 2797 C C . ILE A 1 338 ? 13.024 -7.159 1.129 1.00 88.69 338 ILE A C 1
ATOM 2799 O O . ILE A 1 338 ? 13.800 -8.032 1.528 1.00 88.69 338 ILE A O 1
ATOM 2803 N N . LEU A 1 339 ? 11.797 -6.993 1.626 1.00 88.31 339 LEU A N 1
ATOM 2804 C CA . LEU A 1 339 ? 11.234 -7.858 2.661 1.00 88.31 339 LEU A CA 1
ATOM 2805 C C . LEU A 1 339 ? 11.098 -9.302 2.153 1.00 88.31 339 LEU A C 1
ATOM 2807 O O . LEU A 1 339 ? 11.556 -10.227 2.812 1.00 88.31 339 LEU A O 1
ATOM 2811 N N . ASP A 1 340 ? 10.581 -9.517 0.942 1.00 87.94 340 ASP A N 1
ATOM 2812 C CA . ASP A 1 340 ? 10.490 -10.859 0.345 1.00 87.94 340 ASP A CA 1
ATOM 2813 C C . ASP A 1 340 ? 11.842 -11.569 0.203 1.00 87.94 340 ASP A C 1
ATOM 2815 O O . ASP A 1 340 ? 11.924 -12.799 0.254 1.00 87.94 340 ASP A O 1
ATOM 2819 N N . LYS A 1 341 ? 12.915 -10.797 0.021 1.00 84.12 341 LYS A N 1
ATOM 2820 C CA . LYS A 1 341 ? 14.271 -11.309 -0.170 1.00 84.12 341 LYS A CA 1
ATOM 2821 C C . LYS A 1 341 ? 15.028 -11.656 1.105 1.00 84.12 341 LYS A C 1
ATOM 2823 O O . LYS A 1 341 ? 16.111 -12.230 0.988 1.00 84.12 341 LYS A O 1
ATOM 2828 N N . GLY A 1 342 ? 14.507 -11.341 2.287 1.00 78.12 342 GLY A N 1
ATOM 2829 C CA . GLY A 1 342 ? 15.225 -11.637 3.526 1.00 78.12 342 GLY A CA 1
ATOM 2830 C C . GLY A 1 342 ? 16.012 -10.476 4.132 1.00 78.12 342 GLY A C 1
ATOM 2831 O O . GLY A 1 342 ? 16.707 -10.686 5.118 1.00 78.12 342 GLY A O 1
ATOM 2832 N N . TYR A 1 343 ? 15.969 -9.276 3.549 1.00 79.00 343 TYR A N 1
ATOM 2833 C CA . TYR A 1 343 ? 16.909 -8.191 3.864 1.00 79.00 343 TYR A CA 1
ATOM 2834 C C . TYR A 1 343 ? 16.398 -7.252 4.971 1.00 79.00 343 TYR A C 1
ATOM 2836 O O . TYR A 1 343 ? 16.406 -6.027 4.843 1.00 79.00 343 TYR A O 1
ATOM 2844 N N . TYR A 1 344 ? 15.927 -7.814 6.082 1.00 75.75 344 TYR A N 1
ATOM 2845 C CA . TYR A 1 344 ? 15.180 -7.077 7.114 1.00 75.75 344 TYR A CA 1
ATOM 2846 C C . TYR A 1 344 ? 16.014 -6.049 7.866 1.00 75.75 344 TYR A C 1
ATOM 2848 O O . TYR A 1 344 ? 15.496 -5.001 8.237 1.00 75.75 344 TYR A O 1
ATOM 2856 N N . ARG A 1 345 ? 17.315 -6.305 8.046 1.00 74.88 345 ARG A N 1
ATOM 2857 C CA . ARG A 1 345 ? 18.223 -5.360 8.720 1.00 74.88 345 ARG A CA 1
ATOM 2858 C C . ARG A 1 345 ? 18.377 -4.049 7.955 1.00 74.88 345 ARG A C 1
ATOM 2860 O O . ARG A 1 345 ? 18.744 -3.038 8.537 1.00 74.88 345 ARG A O 1
ATOM 2867 N N . SER A 1 346 ? 18.094 -4.081 6.657 1.00 79.12 346 SER A N 1
ATOM 2868 C CA . SER A 1 346 ? 18.177 -2.927 5.768 1.00 79.12 346 SER A CA 1
ATOM 2869 C C . SER A 1 346 ? 16.838 -2.219 5.550 1.00 79.12 346 SER A C 1
ATOM 2871 O O . SER A 1 346 ? 16.815 -1.192 4.876 1.00 79.12 346 SER A O 1
ATOM 2873 N N . TYR A 1 347 ? 15.736 -2.738 6.110 1.00 85.44 347 TYR A N 1
ATOM 2874 C CA . TYR A 1 347 ? 14.381 -2.223 5.888 1.00 85.44 347 TYR A CA 1
ATOM 2875 C C . TYR A 1 347 ? 14.279 -0.709 6.117 1.00 85.44 347 TYR A C 1
ATOM 2877 O O . TYR A 1 347 ? 13.761 -0.000 5.251 1.00 85.44 347 TYR A O 1
ATOM 2885 N N . ASP A 1 348 ? 14.845 -0.210 7.219 1.00 85.44 348 ASP A N 1
ATOM 2886 C CA . ASP A 1 348 ? 14.783 1.209 7.586 1.00 85.44 348 ASP A CA 1
ATOM 2887 C C . ASP A 1 348 ? 15.389 2.121 6.507 1.00 85.44 348 ASP A C 1
ATOM 2889 O O . ASP A 1 348 ? 14.833 3.178 6.202 1.00 85.44 348 ASP A O 1
ATOM 2893 N N . ALA A 1 349 ? 16.468 1.683 5.847 1.00 87.50 349 ALA A N 1
ATOM 2894 C CA . ALA A 1 349 ? 17.109 2.452 4.781 1.00 87.50 349 ALA A CA 1
ATOM 2895 C C . ALA A 1 349 ? 16.195 2.617 3.555 1.00 87.50 349 ALA A C 1
ATOM 2897 O O . ALA A 1 349 ? 16.145 3.689 2.954 1.00 87.50 349 ALA A O 1
ATOM 2898 N N . TYR A 1 350 ? 15.438 1.577 3.189 1.00 87.75 350 TYR A N 1
ATOM 2899 C CA . TYR A 1 350 ? 14.512 1.640 2.052 1.00 87.75 350 TYR A CA 1
ATOM 2900 C C . TYR A 1 350 ? 13.213 2.372 2.407 1.00 87.75 350 TYR A C 1
ATOM 2902 O O . TYR A 1 350 ? 12.677 3.115 1.583 1.00 87.75 350 TYR A O 1
ATOM 2910 N N . LYS A 1 351 ? 12.725 2.201 3.641 1.00 90.25 351 LYS A N 1
ATOM 2911 C CA . LYS A 1 351 ? 11.520 2.863 4.159 1.00 90.25 351 LYS A CA 1
ATOM 2912 C C . LYS A 1 351 ? 11.675 4.388 4.232 1.00 90.25 351 LYS A C 1
ATOM 2914 O O . LYS A 1 351 ? 10.705 5.100 3.973 1.00 90.25 351 LYS A O 1
ATOM 2919 N N . MET A 1 352 ? 12.888 4.886 4.496 1.00 90.88 352 MET A N 1
ATOM 2920 C CA . MET A 1 352 ? 13.204 6.314 4.662 1.00 90.88 352 MET A CA 1
ATOM 2921 C C . MET A 1 352 ? 12.614 7.217 3.565 1.00 90.88 352 MET A C 1
ATOM 2923 O O . MET A 1 352 ? 12.137 8.311 3.855 1.00 90.88 352 MET A O 1
ATOM 2927 N N . SER A 1 353 ? 12.566 6.751 2.311 1.00 92.19 353 SER A N 1
ATOM 2928 C CA . SER A 1 353 ? 11.987 7.538 1.210 1.00 92.19 353 SER A CA 1
ATOM 2929 C C . SER A 1 353 ? 10.481 7.791 1.370 1.00 92.19 353 SER A C 1
ATOM 2931 O O . SER A 1 353 ? 10.020 8.889 1.068 1.00 92.19 353 SER A O 1
ATOM 2933 N N . ILE A 1 354 ? 9.709 6.806 1.849 1.00 94.00 354 ILE A N 1
ATOM 2934 C CA . ILE A 1 354 ? 8.270 6.986 2.122 1.00 94.00 354 ILE A CA 1
ATOM 2935 C C . ILE A 1 354 ? 8.073 7.828 3.382 1.00 94.00 354 ILE A C 1
ATOM 2937 O O . ILE A 1 354 ? 7.177 8.671 3.396 1.00 94.00 354 ILE A O 1
ATOM 2941 N N . ASP A 1 355 ? 8.921 7.647 4.398 1.00 94.31 355 ASP A N 1
ATOM 2942 C CA . ASP A 1 355 ? 8.880 8.436 5.635 1.00 94.31 355 ASP A CA 1
ATOM 2943 C C . ASP A 1 355 ? 9.031 9.930 5.346 1.00 94.31 355 ASP A C 1
ATOM 2945 O O . ASP A 1 355 ? 8.188 10.722 5.763 1.00 94.31 355 ASP A O 1
ATOM 2949 N N . GLU A 1 356 ? 10.044 10.319 4.574 1.00 94.94 356 GLU A N 1
ATOM 2950 C CA . GLU A 1 356 ? 10.258 11.720 4.207 1.00 94.94 356 GLU A CA 1
ATOM 2951 C C . GLU A 1 356 ? 9.118 12.292 3.355 1.00 94.94 356 GLU A C 1
ATOM 2953 O O . GLU A 1 356 ? 8.671 13.413 3.595 1.00 94.94 356 GLU A O 1
ATOM 2958 N N . ILE A 1 357 ? 8.609 11.529 2.377 1.00 96.31 357 ILE A N 1
ATOM 2959 C CA . ILE A 1 357 ? 7.460 11.963 1.568 1.00 96.31 357 ILE A CA 1
ATOM 2960 C C . ILE A 1 357 ? 6.237 12.192 2.463 1.00 96.31 357 ILE A C 1
ATOM 2962 O O . ILE A 1 357 ? 5.563 13.212 2.342 1.00 96.31 357 ILE A O 1
ATOM 2966 N N . SER A 1 358 ? 5.960 11.264 3.375 1.00 96.69 358 SER A N 1
ATOM 2967 C CA . SER A 1 358 ? 4.796 11.334 4.257 1.00 96.69 358 SER A CA 1
ATOM 2968 C C . SER A 1 358 ? 4.894 12.498 5.242 1.00 96.69 358 SER A C 1
ATOM 2970 O O . SER A 1 358 ? 3.893 13.165 5.480 1.00 96.69 358 SER A O 1
ATOM 2972 N N . GLU A 1 359 ? 6.093 12.800 5.750 1.00 95.81 359 GLU A N 1
ATOM 2973 C CA . GLU A 1 359 ? 6.343 13.978 6.590 1.00 95.81 359 GLU A CA 1
ATOM 2974 C C . GLU A 1 359 ? 6.153 15.306 5.850 1.00 95.81 359 GLU A C 1
ATOM 2976 O O . GLU A 1 359 ? 5.720 16.288 6.454 1.00 95.81 359 GLU A O 1
ATOM 2981 N N . ILE A 1 360 ? 6.490 15.366 4.558 1.00 94.44 360 ILE A N 1
ATOM 2982 C CA . ILE A 1 360 ? 6.210 16.548 3.732 1.00 94.44 360 ILE A CA 1
ATOM 2983 C C . ILE A 1 360 ? 4.696 16.702 3.571 1.00 94.44 360 ILE A C 1
ATOM 2985 O O . ILE A 1 360 ? 4.158 17.787 3.782 1.00 94.44 360 ILE A O 1
ATOM 2989 N N . LEU A 1 361 ? 4.004 15.615 3.222 1.00 95.19 361 LEU A N 1
ATOM 2990 C CA . LEU A 1 361 ? 2.566 15.633 2.960 1.00 95.19 361 LEU A CA 1
ATOM 2991 C C . LEU A 1 361 ? 1.735 15.931 4.212 1.00 95.19 361 LEU A C 1
ATOM 2993 O O . LEU A 1 361 ? 0.723 16.611 4.097 1.00 95.19 361 LEU A O 1
ATOM 2997 N N . SER A 1 362 ? 2.168 15.484 5.396 1.00 94.81 362 SER A N 1
ATOM 2998 C CA . SER A 1 362 ? 1.467 15.755 6.658 1.00 94.81 362 SER A CA 1
ATOM 2999 C C . SER A 1 362 ? 1.531 17.219 7.095 1.00 94.81 362 SER A C 1
ATOM 3001 O O . SER A 1 362 ? 0.756 17.626 7.949 1.00 94.81 362 SER A O 1
ATOM 3003 N N . LYS A 1 363 ? 2.454 18.016 6.540 1.00 94.56 363 LYS A N 1
ATOM 3004 C CA . LYS A 1 363 ? 2.701 19.413 6.939 1.00 94.56 363 LYS A CA 1
ATOM 3005 C C . LYS A 1 363 ? 2.122 20.447 5.974 1.00 94.56 363 LYS A C 1
ATOM 3007 O O . LYS A 1 363 ? 2.387 21.639 6.125 1.00 94.56 363 LYS A O 1
ATOM 3012 N N . VAL A 1 364 ? 1.357 20.024 4.970 1.00 89.62 364 VAL A N 1
ATOM 3013 C CA . VAL A 1 364 ? 0.817 20.922 3.942 1.00 89.62 364 VAL A CA 1
ATOM 3014 C C . VAL A 1 364 ? -0.695 20.781 3.881 1.00 89.62 364 VAL A C 1
ATOM 3016 O O . VAL A 1 364 ? -1.194 19.747 3.452 1.00 89.62 364 VAL A O 1
ATOM 3019 N N . ASP A 1 365 ? -1.437 21.831 4.248 1.00 87.00 365 ASP A N 1
ATOM 3020 C CA . ASP A 1 365 ? -2.903 21.797 4.195 1.00 87.00 365 ASP A CA 1
ATOM 3021 C C . ASP A 1 365 ? -3.449 22.000 2.774 1.00 87.00 365 ASP A C 1
ATOM 3023 O O . ASP A 1 365 ? -3.948 23.065 2.409 1.00 87.00 365 ASP A O 1
ATOM 3027 N N . GLN A 1 366 ? -3.337 20.964 1.943 1.00 88.94 366 GLN A N 1
ATOM 3028 C CA . GLN A 1 366 ? -3.977 20.907 0.631 1.00 88.94 366 GLN A CA 1
ATOM 3029 C C . GLN A 1 366 ? -4.685 19.565 0.432 1.00 88.94 366 GLN A C 1
ATOM 3031 O O . GLN A 1 366 ? -4.239 18.514 0.893 1.00 88.94 366 GLN A O 1
ATOM 3036 N N . HIS A 1 367 ? -5.787 19.595 -0.319 1.00 89.56 367 HIS A N 1
ATOM 3037 C CA . HIS A 1 367 ? -6.593 18.408 -0.615 1.00 89.56 367 HIS A CA 1
ATOM 3038 C C . HIS A 1 367 ? -5.785 17.293 -1.299 1.00 89.56 367 HIS A C 1
ATOM 3040 O O . HIS A 1 367 ? -5.875 16.123 -0.929 1.00 89.56 367 HIS A O 1
ATOM 3046 N N . TRP A 1 368 ? -4.937 17.655 -2.266 1.00 90.56 368 TRP A N 1
ATOM 3047 C CA . TRP A 1 368 ? -4.074 16.692 -2.952 1.00 90.56 368 TRP A CA 1
ATOM 3048 C C . TRP A 1 368 ? -2.997 16.104 -2.036 1.00 90.56 368 TRP A C 1
ATOM 3050 O O . TRP A 1 368 ? -2.640 14.940 -2.213 1.00 90.56 368 TRP A O 1
ATOM 3060 N N . SER A 1 369 ? -2.520 16.851 -1.033 1.00 93.56 369 SER A N 1
ATOM 3061 C CA . SER A 1 369 ? -1.599 16.325 -0.018 1.00 93.56 369 SER A CA 1
ATOM 3062 C C . SER A 1 369 ? -2.281 15.267 0.836 1.00 93.56 369 SER A C 1
ATOM 3064 O O . SER A 1 369 ? -1.702 14.205 1.031 1.00 93.56 369 SER A O 1
ATOM 3066 N N . ALA A 1 370 ? -3.533 15.497 1.249 1.00 92.94 370 ALA A N 1
ATOM 3067 C CA . ALA A 1 370 ? -4.319 14.514 1.994 1.00 92.94 370 ALA A CA 1
ATOM 3068 C C . ALA A 1 370 ? -4.553 13.224 1.181 1.00 92.94 370 ALA A C 1
ATOM 3070 O O . ALA A 1 370 ? -4.397 12.125 1.712 1.00 92.94 370 ALA A O 1
ATOM 3071 N N . ILE A 1 371 ? -4.845 13.333 -0.123 1.00 94.31 371 ILE A N 1
ATOM 3072 C CA . ILE A 1 371 ? -4.993 12.173 -1.027 1.00 94.31 371 ILE A CA 1
ATOM 3073 C C . ILE A 1 371 ? -3.670 11.406 -1.190 1.00 94.31 371 ILE A C 1
ATOM 3075 O O . ILE A 1 371 ? -3.637 10.173 -1.131 1.00 94.31 371 ILE A O 1
ATOM 3079 N N . LEU A 1 372 ? -2.558 12.113 -1.406 1.00 96.31 372 LEU A N 1
ATOM 3080 C CA . LEU A 1 372 ? -1.241 11.483 -1.532 1.00 96.31 372 LEU A CA 1
ATOM 3081 C C . LEU A 1 372 ? -0.784 10.867 -0.203 1.00 96.31 372 LEU A C 1
ATOM 3083 O O . LEU A 1 372 ? -0.186 9.791 -0.211 1.00 96.31 372 LEU A O 1
ATOM 3087 N N . LEU A 1 373 ? -1.116 11.493 0.928 1.00 96.56 373 LEU A N 1
ATOM 3088 C CA . LEU A 1 373 ? -0.837 10.963 2.257 1.00 96.56 373 LEU A CA 1
ATOM 3089 C C . LEU A 1 373 ? -1.660 9.704 2.514 1.00 96.56 373 LEU A C 1
ATOM 3091 O O . LEU A 1 373 ? -1.091 8.694 2.909 1.00 96.56 373 LEU A O 1
ATOM 3095 N N . GLN A 1 374 ? -2.957 9.705 2.194 1.00 95.19 374 GLN A N 1
ATOM 3096 C CA . GLN A 1 374 ? -3.788 8.498 2.223 1.00 95.19 374 GLN A CA 1
ATOM 3097 C C . GLN A 1 374 ? -3.130 7.364 1.422 1.00 95.19 374 GLN A C 1
ATOM 3099 O O . GLN A 1 374 ? -3.053 6.233 1.903 1.00 95.19 374 GLN A O 1
ATOM 3104 N N . LYS A 1 375 ? -2.591 7.649 0.228 1.00 95.75 375 LYS A N 1
ATOM 3105 C CA . LYS A 1 375 ? -1.860 6.646 -0.562 1.00 95.75 375 LYS A CA 1
ATOM 3106 C C . LYS A 1 375 ? -0.596 6.151 0.147 1.00 95.75 375 LYS A C 1
ATOM 3108 O O . LYS A 1 375 ? -0.353 4.947 0.129 1.00 95.75 375 LYS A O 1
ATOM 3113 N N . ALA A 1 376 ? 0.190 7.033 0.761 1.00 96.56 376 ALA A N 1
ATOM 3114 C CA . ALA A 1 376 ? 1.375 6.647 1.526 1.00 96.56 376 ALA A CA 1
ATOM 3115 C C . ALA A 1 376 ? 1.011 5.777 2.746 1.00 96.56 376 ALA A C 1
ATOM 3117 O O . ALA A 1 376 ? 1.626 4.733 2.954 1.00 96.56 376 ALA A O 1
ATOM 3118 N N . LEU A 1 377 ? -0.056 6.120 3.478 1.00 95.75 377 LEU A N 1
ATOM 3119 C CA . LEU A 1 377 ? -0.609 5.318 4.579 1.00 95.75 377 LEU A CA 1
ATOM 3120 C C . LEU A 1 377 ? -1.033 3.917 4.117 1.00 95.75 377 LEU A C 1
ATOM 3122 O O . LEU A 1 377 ? -0.748 2.935 4.798 1.00 95.75 377 LEU A O 1
ATOM 3126 N N . LEU A 1 378 ? -1.624 3.786 2.925 1.00 95.31 378 LEU A N 1
ATOM 3127 C CA . LEU A 1 378 ? -1.911 2.473 2.334 1.00 95.31 378 LEU A CA 1
ATOM 3128 C C . LEU A 1 378 ? -0.633 1.673 2.021 1.00 95.31 378 LEU A C 1
ATOM 3130 O O . LEU A 1 378 ? -0.627 0.452 2.174 1.00 95.31 378 LEU A O 1
ATOM 3134 N N . MET A 1 379 ? 0.459 2.330 1.611 1.00 95.19 379 MET A N 1
ATOM 3135 C CA . MET A 1 379 ? 1.747 1.654 1.394 1.00 95.19 379 MET A CA 1
ATOM 3136 C C . MET A 1 379 ? 2.334 1.138 2.713 1.00 95.19 379 MET A C 1
ATOM 3138 O O . MET A 1 379 ? 2.799 0.001 2.764 1.00 95.19 379 MET A O 1
ATOM 3142 N N . TYR A 1 380 ? 2.242 1.917 3.798 1.00 95.75 380 TYR A N 1
ATOM 3143 C CA . TYR A 1 380 ? 2.590 1.436 5.137 1.00 95.75 380 TYR A CA 1
ATOM 3144 C C . TYR A 1 380 ? 1.784 0.189 5.496 1.00 95.75 380 TYR A C 1
ATOM 3146 O O . TYR A 1 380 ? 2.375 -0.836 5.829 1.00 95.75 380 TYR A O 1
ATOM 3154 N N . GLN A 1 381 ? 0.461 0.217 5.321 1.00 95.75 381 GLN A N 1
ATOM 3155 C CA . GLN A 1 381 ? -0.377 -0.954 5.587 1.00 95.75 381 GLN A CA 1
ATOM 3156 C C . GLN A 1 381 ? 0.099 -2.183 4.808 1.00 95.75 381 GLN A C 1
ATOM 3158 O O . GLN A 1 381 ? 0.253 -3.243 5.404 1.00 95.75 381 GLN A O 1
ATOM 3163 N N . HIS A 1 382 ? 0.423 -2.055 3.515 1.00 95.81 382 HIS A N 1
ATOM 3164 C CA . HIS A 1 382 ? 0.982 -3.169 2.738 1.00 95.81 382 HIS A CA 1
ATOM 3165 C C . HIS A 1 382 ? 2.276 -3.735 3.344 1.00 95.81 382 HIS A C 1
ATOM 3167 O O . HIS A 1 382 ? 2.455 -4.951 3.365 1.00 95.81 382 HIS A O 1
ATOM 3173 N N . GLN A 1 383 ? 3.162 -2.880 3.860 1.00 94.94 383 GLN A N 1
ATOM 3174 C CA . GLN A 1 383 ? 4.395 -3.316 4.526 1.00 94.94 383 GLN A CA 1
ATOM 3175 C C . GLN A 1 383 ? 4.102 -4.065 5.830 1.00 94.94 383 GLN A C 1
ATOM 3177 O O . GLN A 1 383 ? 4.684 -5.119 6.065 1.00 94.94 383 GLN A O 1
ATOM 3182 N N . PHE A 1 384 ? 3.162 -3.586 6.648 1.00 95.75 384 PHE A N 1
ATOM 3183 C CA . PHE A 1 384 ? 2.778 -4.285 7.877 1.00 95.75 384 PHE A CA 1
ATOM 3184 C C . PHE A 1 384 ? 2.095 -5.630 7.595 1.00 95.75 384 PHE A C 1
ATOM 3186 O O . PHE A 1 384 ? 2.392 -6.631 8.246 1.00 95.75 384 PHE A O 1
ATOM 3193 N N . LEU A 1 385 ? 1.233 -5.692 6.576 1.00 95.94 385 LEU A N 1
ATOM 3194 C CA . LEU A 1 385 ? 0.650 -6.956 6.119 1.00 95.94 385 LEU A CA 1
ATOM 3195 C C . LEU A 1 385 ? 1.743 -7.935 5.670 1.00 95.94 385 LEU A C 1
ATOM 3197 O O . LEU A 1 385 ? 1.647 -9.130 5.948 1.00 95.94 385 LEU A O 1
ATOM 3201 N N . LYS A 1 386 ? 2.815 -7.430 5.046 1.00 93.94 386 LYS A N 1
ATOM 3202 C CA . LYS A 1 386 ? 3.990 -8.232 4.703 1.00 93.94 386 LYS A CA 1
ATOM 3203 C C . LYS A 1 386 ? 4.726 -8.742 5.943 1.00 93.94 386 LYS A C 1
ATOM 3205 O O . LYS A 1 386 ? 5.144 -9.896 5.945 1.00 93.94 386 LYS A O 1
ATOM 3210 N N . PHE A 1 387 ? 4.850 -7.940 7.004 1.00 93.38 387 PHE A N 1
ATOM 3211 C CA . PHE A 1 387 ? 5.431 -8.404 8.271 1.00 93.38 387 PHE A CA 1
ATOM 3212 C C . PHE A 1 387 ? 4.644 -9.582 8.847 1.00 93.38 387 PHE A C 1
ATOM 3214 O O . PHE A 1 387 ? 5.229 -10.618 9.158 1.00 93.38 387 PHE A O 1
ATOM 3221 N N . LEU A 1 388 ? 3.315 -9.465 8.884 1.00 93.69 388 LEU A N 1
ATOM 3222 C CA . LEU A 1 388 ? 2.427 -10.537 9.332 1.00 93.69 388 LEU A CA 1
ATOM 3223 C C . LEU A 1 388 ? 2.529 -11.793 8.452 1.00 93.69 388 LEU A C 1
ATOM 3225 O O . LEU A 1 388 ? 2.566 -12.900 8.982 1.00 93.69 388 LEU A O 1
ATOM 3229 N N . GLU A 1 389 ? 2.616 -11.650 7.126 1.00 92.94 389 GLU A N 1
ATOM 3230 C CA . GLU A 1 389 ? 2.806 -12.777 6.197 1.00 92.94 389 GLU A CA 1
ATOM 3231 C C . GLU A 1 389 ? 4.140 -13.508 6.442 1.00 92.94 389 GLU A C 1
ATOM 3233 O O . GLU A 1 389 ? 4.211 -14.743 6.448 1.00 92.94 389 GLU A O 1
ATOM 3238 N N . LEU A 1 390 ? 5.212 -12.750 6.670 1.00 89.94 390 LEU A N 1
ATOM 3239 C CA . LEU A 1 390 ? 6.542 -13.297 6.924 1.00 89.94 390 LEU A CA 1
ATOM 3240 C C . LEU A 1 390 ? 6.626 -13.985 8.293 1.00 89.94 390 LEU A C 1
ATOM 3242 O O . LEU A 1 390 ? 7.253 -15.041 8.397 1.00 89.94 390 LEU A O 1
ATOM 3246 N N . SER A 1 391 ? 5.942 -13.449 9.308 1.00 89.44 391 SER A N 1
ATOM 3247 C CA . SER A 1 391 ? 5.800 -14.116 10.605 1.00 89.44 391 SER A CA 1
ATOM 3248 C C . SER A 1 391 ? 4.926 -15.361 10.524 1.00 89.44 391 SER A C 1
ATOM 3250 O O . SER A 1 391 ? 5.330 -16.398 11.034 1.00 89.44 391 SER A O 1
ATOM 3252 N N . LYS A 1 392 ? 3.800 -15.323 9.799 1.00 88.88 392 LYS A N 1
ATOM 3253 C CA . LYS A 1 392 ? 2.937 -16.495 9.556 1.00 88.88 392 LYS A CA 1
ATOM 3254 C C . LYS A 1 392 ? 3.702 -17.669 8.941 1.00 88.88 392 LYS A C 1
ATOM 3256 O O . LYS A 1 392 ? 3.421 -18.817 9.256 1.00 88.88 392 LYS A O 1
ATOM 3261 N N . THR A 1 393 ? 4.643 -17.388 8.041 1.00 85.38 393 THR A N 1
ATOM 3262 C CA . THR A 1 393 ? 5.445 -18.414 7.352 1.00 85.38 393 THR A CA 1
ATOM 3263 C C . THR A 1 393 ? 6.725 -18.798 8.099 1.00 85.38 393 THR A C 1
ATOM 3265 O O . THR A 1 393 ? 7.568 -19.480 7.518 1.00 85.38 393 THR A O 1
ATOM 3268 N N . ASN A 1 394 ? 6.898 -18.343 9.349 1.00 75.56 394 ASN A N 1
ATOM 3269 C CA . ASN A 1 394 ? 8.103 -18.535 10.166 1.00 75.56 394 ASN A CA 1
ATOM 3270 C C . ASN A 1 394 ? 9.414 -18.166 9.470 1.00 75.56 394 ASN A C 1
ATOM 3272 O O . ASN A 1 394 ? 10.496 -18.619 9.839 1.00 75.56 394 ASN A O 1
ATOM 3276 N N . LYS A 1 395 ? 9.344 -17.286 8.470 1.00 73.38 395 LYS A N 1
ATOM 3277 C CA . LYS A 1 395 ? 10.547 -16.767 7.829 1.00 73.38 395 LYS A CA 1
ATOM 3278 C C . LYS A 1 395 ? 11.281 -15.806 8.765 1.00 73.38 395 LYS A C 1
ATOM 3280 O O . LYS A 1 395 ? 12.489 -15.641 8.613 1.00 73.38 395 LYS A O 1
ATOM 3285 N N . ILE A 1 396 ? 10.555 -15.133 9.672 1.00 76.88 396 ILE A N 1
ATOM 3286 C CA . ILE A 1 396 ? 11.088 -14.099 10.575 1.00 76.88 396 ILE A CA 1
ATOM 3287 C C . ILE A 1 396 ? 10.162 -13.836 11.762 1.00 76.88 396 ILE A C 1
ATOM 3289 O O . ILE A 1 396 ? 8.940 -13.768 11.610 1.00 76.88 396 ILE A O 1
ATOM 3293 N N . ALA A 1 397 ? 10.771 -13.473 12.887 1.00 72.94 397 ALA A N 1
ATOM 3294 C CA . ALA A 1 397 ? 10.128 -12.716 13.951 1.00 72.94 397 ALA A CA 1
ATOM 3295 C C . ALA A 1 397 ? 10.665 -11.274 13.960 1.00 72.94 397 ALA A C 1
ATOM 3297 O O . ALA A 1 397 ? 11.859 -11.053 14.176 1.00 72.94 397 ALA A O 1
ATOM 3298 N N . PHE A 1 398 ? 9.805 -10.283 13.710 1.00 80.69 398 PHE A N 1
ATOM 3299 C CA . PHE A 1 398 ? 10.173 -8.879 13.917 1.00 80.69 398 PHE A CA 1
ATOM 3300 C C . PHE A 1 398 ? 10.149 -8.561 15.413 1.00 80.69 398 PHE A C 1
ATOM 3302 O O . PHE A 1 398 ? 9.241 -8.980 16.131 1.00 80.69 398 PHE A O 1
ATOM 3309 N N . SER A 1 399 ? 11.150 -7.824 15.900 1.00 80.94 399 SER A N 1
ATOM 3310 C CA . SER A 1 399 ? 11.198 -7.442 17.311 1.00 80.94 399 SER A CA 1
ATOM 3311 C C . SER A 1 399 ? 10.094 -6.435 17.640 1.00 80.94 399 SER A C 1
ATOM 3313 O O . SER A 1 399 ? 9.788 -5.547 16.840 1.00 80.94 399 SER A O 1
ATOM 3315 N N . GLY A 1 400 ? 9.538 -6.524 18.853 1.00 80.88 400 GLY A N 1
ATOM 3316 C CA . GLY A 1 400 ? 8.531 -5.567 19.328 1.00 80.88 400 GLY A CA 1
ATOM 3317 C C . GLY A 1 400 ? 9.017 -4.116 19.256 1.00 80.88 400 GLY A C 1
ATOM 3318 O O . GLY A 1 400 ? 8.265 -3.238 18.860 1.00 80.88 400 GLY A O 1
ATOM 3319 N N . THR A 1 401 ? 10.302 -3.862 19.527 1.00 84.31 401 THR A N 1
ATOM 3320 C CA . THR A 1 401 ? 10.899 -2.521 19.417 1.00 84.31 401 THR A CA 1
ATOM 3321 C C . THR A 1 401 ? 10.859 -1.967 17.992 1.00 84.31 401 THR A C 1
ATOM 3323 O O . THR A 1 401 ? 10.570 -0.787 17.811 1.00 84.31 401 THR A O 1
ATOM 3326 N N . LEU A 1 402 ? 11.136 -2.797 16.978 1.00 85.12 402 LEU A N 1
ATOM 3327 C CA . LEU A 1 402 ? 11.102 -2.367 15.578 1.00 85.12 402 LEU A CA 1
ATOM 3328 C C . LEU A 1 402 ? 9.667 -2.074 15.129 1.00 85.12 402 LEU A C 1
ATOM 3330 O O . LEU A 1 402 ? 9.422 -1.049 14.496 1.00 85.12 402 LEU A O 1
ATOM 3334 N N . LEU A 1 403 ? 8.718 -2.938 15.499 1.00 89.56 403 LEU A N 1
ATOM 3335 C CA . LEU A 1 403 ? 7.294 -2.739 15.208 1.00 89.56 403 LEU A CA 1
ATOM 3336 C C . LEU A 1 403 ? 6.752 -1.478 15.878 1.00 89.56 403 LEU A C 1
ATOM 3338 O O . LEU A 1 403 ? 6.058 -0.692 15.236 1.00 89.56 403 LEU A O 1
ATOM 3342 N N . ARG A 1 404 ? 7.133 -1.250 17.135 1.00 91.25 404 ARG A N 1
ATOM 3343 C CA . ARG A 1 404 ? 6.781 -0.040 17.865 1.00 91.25 404 ARG A CA 1
ATOM 3344 C C . ARG A 1 404 ? 7.337 1.203 17.183 1.00 91.25 404 ARG A C 1
ATOM 3346 O O . ARG A 1 404 ? 6.576 2.100 16.864 1.00 91.25 404 ARG A O 1
ATOM 3353 N N . HIS A 1 405 ? 8.629 1.230 16.849 1.00 90.50 405 HIS A N 1
ATOM 3354 C CA . HIS A 1 405 ? 9.220 2.368 16.135 1.00 90.50 405 HIS A CA 1
ATOM 3355 C C . HIS A 1 405 ? 8.535 2.634 14.784 1.00 90.50 405 HIS A C 1
ATOM 3357 O O . HIS A 1 405 ? 8.319 3.783 14.393 1.00 90.50 405 HIS A O 1
ATOM 3363 N N . TYR A 1 406 ? 8.165 1.565 14.074 1.00 92.94 406 TYR A N 1
ATOM 3364 C CA . TYR A 1 406 ? 7.404 1.655 12.837 1.00 92.94 406 TYR A CA 1
ATOM 3365 C C . TYR A 1 406 ? 6.040 2.335 13.047 1.00 92.94 406 TYR A C 1
ATOM 3367 O O . TYR A 1 406 ? 5.706 3.249 12.288 1.00 92.94 406 TYR A O 1
ATOM 3375 N N . PHE A 1 407 ? 5.288 1.923 14.070 1.00 95.44 407 PHE A N 1
ATOM 3376 C CA . PHE A 1 407 ? 3.964 2.462 14.369 1.00 95.44 407 PHE A CA 1
ATOM 3377 C C . PHE A 1 407 ? 4.003 3.856 14.999 1.00 95.44 407 PHE A C 1
ATOM 3379 O O . PHE A 1 407 ? 3.226 4.703 14.566 1.00 95.44 407 PHE A O 1
ATOM 3386 N N . ASP A 1 408 ? 4.942 4.138 15.905 1.00 93.56 408 ASP A N 1
ATOM 3387 C CA . ASP A 1 408 ? 5.157 5.468 16.498 1.00 93.56 408 ASP A CA 1
ATOM 3388 C C . ASP A 1 408 ? 5.384 6.512 15.385 1.00 93.56 408 ASP A C 1
ATOM 3390 O O . ASP A 1 408 ? 4.833 7.615 15.387 1.00 93.56 408 ASP A O 1
ATOM 3394 N N . LYS A 1 409 ? 6.177 6.158 14.362 1.00 92.69 409 LYS A N 1
ATOM 3395 C CA . LYS A 1 409 ? 6.408 7.024 13.197 1.00 92.69 409 LYS A CA 1
ATOM 3396 C C . LYS A 1 409 ? 5.122 7.266 12.403 1.00 92.69 409 LYS A C 1
ATOM 3398 O O . LYS A 1 409 ? 4.860 8.401 12.004 1.00 92.69 409 LYS A O 1
ATOM 3403 N N . LEU A 1 410 ? 4.334 6.217 12.174 1.00 95.00 410 LEU A N 1
ATOM 3404 C CA . LEU A 1 410 ? 3.072 6.298 11.439 1.00 95.00 410 LEU A CA 1
ATOM 3405 C C . LEU A 1 410 ? 2.038 7.150 12.193 1.00 95.00 410 LEU A C 1
ATOM 3407 O O . LEU A 1 410 ? 1.411 8.026 11.596 1.00 95.00 410 LEU A O 1
ATOM 3411 N N . ALA A 1 411 ? 1.908 6.940 13.504 1.00 94.75 411 ALA A N 1
ATOM 3412 C CA . ALA A 1 411 ? 1.036 7.716 14.375 1.00 94.75 411 ALA A CA 1
ATOM 3413 C C . ALA A 1 411 ? 1.460 9.186 14.401 1.00 94.75 411 ALA A C 1
ATOM 3415 O O . ALA A 1 411 ? 0.616 10.063 14.229 1.00 94.75 411 ALA A O 1
ATOM 3416 N N . LYS A 1 412 ? 2.765 9.472 14.503 1.00 95.25 412 LYS A N 1
ATOM 3417 C CA . LYS A 1 412 ? 3.299 10.837 14.414 1.00 95.25 412 LYS A CA 1
ATOM 3418 C C . LYS A 1 412 ? 2.913 11.530 13.105 1.00 95.25 412 LYS A C 1
ATOM 3420 O O . LYS A 1 412 ? 2.490 12.679 13.148 1.00 95.25 412 LYS A O 1
ATOM 3425 N N . ILE A 1 413 ? 3.037 10.853 11.961 1.00 95.06 413 ILE A N 1
ATOM 3426 C CA . ILE A 1 413 ? 2.657 11.405 10.647 1.00 95.06 413 ILE A CA 1
ATOM 3427 C C . ILE A 1 413 ? 1.160 11.743 10.612 1.00 95.06 413 ILE A C 1
ATOM 3429 O O . ILE A 1 413 ? 0.786 12.834 10.187 1.00 95.06 413 ILE A O 1
ATOM 3433 N N . ILE A 1 414 ? 0.301 10.834 11.081 1.00 93.75 414 ILE A N 1
ATOM 3434 C CA . ILE A 1 414 ? -1.156 11.041 11.107 1.00 93.75 414 ILE A CA 1
ATOM 3435 C C . ILE A 1 414 ? -1.533 12.172 12.064 1.00 93.75 414 ILE A C 1
ATOM 3437 O O . ILE A 1 414 ? -2.362 13.015 11.731 1.00 93.75 414 ILE A O 1
ATOM 3441 N N . ASN A 1 415 ? -0.918 12.210 13.243 1.00 92.56 415 ASN A N 1
ATOM 3442 C CA . ASN A 1 415 ? -1.175 13.229 14.250 1.00 92.56 415 ASN A CA 1
ATOM 3443 C C . ASN A 1 415 ? -0.692 14.614 13.803 1.00 92.56 415 ASN A C 1
ATOM 3445 O O . ASN A 1 415 ? -1.393 15.594 14.033 1.00 92.56 415 ASN A O 1
ATOM 3449 N N . GLU A 1 416 ? 0.446 14.702 13.112 1.00 94.12 416 GLU A N 1
ATOM 3450 C CA . GLU A 1 416 ? 0.884 15.939 12.457 1.00 94.12 416 GLU A CA 1
ATOM 3451 C C . GLU A 1 416 ? -0.140 16.380 11.402 1.00 94.12 416 GLU A C 1
ATOM 3453 O O . GLU A 1 416 ? -0.617 17.513 11.434 1.00 94.12 416 GLU A O 1
ATOM 3458 N N . ALA A 1 417 ? -0.559 15.455 10.533 1.00 91.69 417 ALA A N 1
ATOM 3459 C CA . ALA A 1 417 ? -1.533 15.725 9.481 1.00 91.69 417 ALA A CA 1
ATOM 3460 C C . ALA A 1 417 ? -2.869 16.223 10.048 1.00 91.69 417 ALA A C 1
ATOM 3462 O O . ALA A 1 417 ? -3.404 17.217 9.568 1.00 91.69 417 ALA A O 1
ATOM 3463 N N . LYS A 1 418 ? -3.362 15.604 11.123 1.00 89.19 418 LYS A N 1
ATOM 3464 C CA . LYS A 1 418 ? -4.568 16.025 11.850 1.00 89.19 418 LYS A CA 1
ATOM 3465 C C . LYS A 1 418 ? -4.485 17.464 12.368 1.00 89.19 418 LYS A C 1
ATOM 3467 O O . LYS A 1 418 ? -5.499 18.158 12.429 1.00 89.19 418 LYS A O 1
ATOM 3472 N N . ASN A 1 419 ? -3.290 17.909 12.751 1.00 88.00 419 ASN A N 1
ATOM 3473 C CA . ASN A 1 419 ? -3.064 19.250 13.290 1.00 88.00 419 ASN A CA 1
ATOM 3474 C C . ASN A 1 419 ? -2.944 20.294 12.189 1.00 88.00 419 ASN A C 1
ATOM 3476 O O . ASN A 1 419 ? -3.388 21.429 12.360 1.00 88.00 419 ASN A O 1
ATOM 3480 N N . THR A 1 420 ? -2.324 19.917 11.074 1.00 88.19 420 THR A N 1
ATOM 3481 C CA . THR A 1 420 ? -2.094 20.819 9.952 1.00 88.19 420 THR A CA 1
ATOM 3482 C C . THR A 1 420 ? -3.315 20.940 9.046 1.00 88.19 420 THR A C 1
ATOM 3484 O O . THR A 1 420 ? -3.665 22.054 8.664 1.00 88.19 420 THR A O 1
ATOM 3487 N N . HIS A 1 421 ? -3.988 19.834 8.724 1.00 82.25 421 HIS A N 1
ATOM 3488 C CA . HIS A 1 421 ? -5.160 19.832 7.856 1.00 82.25 421 HIS A CA 1
ATOM 3489 C C . HIS A 1 421 ? -6.396 20.361 8.584 1.00 82.25 421 HIS A C 1
ATOM 3491 O O . HIS A 1 421 ? -7.035 19.666 9.376 1.00 82.25 421 HIS A O 1
ATOM 3497 N N . GLN A 1 422 ? -6.763 21.613 8.305 1.00 78.69 422 GLN A N 1
ATOM 3498 C CA . GLN A 1 422 ? -7.849 22.276 9.026 1.00 78.69 422 GLN A CA 1
ATOM 3499 C C . GLN A 1 422 ? -9.230 21.806 8.561 1.00 78.69 422 GLN A C 1
ATOM 3501 O O . GLN A 1 422 ? -10.176 21.794 9.355 1.00 78.69 422 GLN A O 1
ATOM 3506 N N . SER A 1 423 ? -9.344 21.422 7.286 1.00 79.31 423 SER A N 1
ATOM 3507 C CA . SER A 1 423 ? -10.584 20.945 6.669 1.00 79.31 423 SER A CA 1
ATOM 3508 C C . SER A 1 423 ? -10.974 19.555 7.176 1.00 79.31 423 SER A C 1
ATOM 3510 O O . SER A 1 423 ? -10.200 18.602 7.058 1.00 79.31 423 SER A O 1
ATOM 3512 N N . SER A 1 424 ? -12.217 19.407 7.648 1.00 79.88 424 SER A N 1
ATOM 3513 C CA . SER A 1 424 ? -12.787 18.107 8.038 1.00 79.88 424 SER A CA 1
ATOM 3514 C C . SER A 1 424 ? -12.755 17.085 6.898 1.00 79.88 424 SER A C 1
ATOM 3516 O O . SER A 1 424 ? -12.552 15.902 7.147 1.00 79.88 424 SER A O 1
ATOM 3518 N N . ILE A 1 425 ? -12.870 17.537 5.644 1.00 85.94 425 ILE A N 1
ATOM 3519 C CA . ILE A 1 425 ? -12.786 16.677 4.454 1.00 85.94 425 ILE A CA 1
ATOM 3520 C C . ILE A 1 425 ? -11.380 16.080 4.308 1.00 85.94 425 ILE A C 1
ATOM 3522 O O . ILE A 1 425 ? -11.248 14.895 4.010 1.00 85.94 425 ILE A O 1
ATOM 3526 N N . ASN A 1 426 ? -10.327 16.872 4.533 1.00 87.25 426 ASN A N 1
ATOM 3527 C CA . ASN A 1 426 ? -8.945 16.393 4.425 1.00 87.25 426 ASN A CA 1
ATOM 3528 C C . ASN A 1 426 ? -8.647 15.350 5.513 1.00 87.25 426 ASN A C 1
ATOM 3530 O O . ASN A 1 426 ? -8.087 14.296 5.214 1.00 87.25 426 ASN A O 1
ATOM 3534 N N . ASN A 1 427 ? -9.108 15.593 6.744 1.00 85.94 427 ASN A N 1
ATOM 3535 C CA . ASN A 1 427 ? -8.992 14.619 7.831 1.00 85.94 427 ASN A CA 1
ATOM 3536 C C . ASN A 1 427 ? -9.779 13.336 7.535 1.00 85.94 427 ASN A C 1
ATOM 3538 O O . ASN A 1 427 ? -9.224 12.249 7.682 1.00 85.94 427 ASN A O 1
ATOM 3542 N N . ALA A 1 428 ? -11.011 13.436 7.028 1.00 87.69 428 ALA A N 1
ATOM 3543 C CA . ALA A 1 428 ? -11.800 12.266 6.639 1.00 87.69 428 ALA A CA 1
ATOM 3544 C C . ALA A 1 428 ? -11.095 11.420 5.560 1.00 87.69 428 ALA A C 1
ATOM 3546 O O . ALA A 1 428 ? -11.099 10.194 5.639 1.00 87.69 428 ALA A O 1
ATOM 3547 N N . ILE A 1 429 ? -10.421 12.045 4.584 1.00 90.69 429 ILE A N 1
ATOM 3548 C CA . ILE A 1 429 ? -9.618 11.332 3.570 1.00 90.69 429 ILE A CA 1
ATOM 3549 C C . ILE A 1 429 ? -8.464 10.557 4.222 1.00 90.69 429 ILE A C 1
ATOM 3551 O O . ILE A 1 429 ? -8.238 9.387 3.900 1.00 90.69 429 ILE A O 1
ATOM 3555 N N . ILE A 1 430 ? -7.749 11.184 5.156 1.00 90.12 430 ILE A N 1
ATOM 3556 C CA . ILE A 1 430 ? -6.625 10.562 5.867 1.00 90.12 430 ILE A CA 1
ATOM 3557 C C . ILE A 1 430 ? -7.118 9.383 6.715 1.00 90.12 430 ILE A C 1
ATOM 3559 O O . ILE A 1 430 ? -6.573 8.280 6.611 1.00 90.12 430 ILE A O 1
ATOM 3563 N N . PHE A 1 431 ? -8.186 9.575 7.492 1.00 90.75 431 PHE A N 1
ATOM 3564 C CA . PHE A 1 431 ? -8.766 8.546 8.357 1.00 90.75 431 PHE A CA 1
ATOM 3565 C C . PHE A 1 431 ? -9.400 7.396 7.576 1.00 90.75 431 PHE A C 1
ATOM 3567 O O . PHE A 1 431 ? -9.241 6.240 7.967 1.00 90.75 431 PHE A O 1
ATOM 3574 N N . ALA A 1 432 ? -9.991 7.666 6.409 1.00 90.50 432 ALA A N 1
ATOM 3575 C CA . ALA A 1 432 ? -10.498 6.627 5.516 1.00 90.50 432 ALA A CA 1
ATOM 3576 C C . ALA A 1 432 ? -9.404 5.656 5.036 1.00 90.50 432 ALA A C 1
ATOM 3578 O O . ALA A 1 432 ? -9.730 4.545 4.618 1.00 90.50 432 ALA A O 1
ATOM 3579 N N . SER A 1 433 ? -8.114 6.020 5.116 1.00 89.38 433 SER A N 1
ATOM 3580 C CA . SER A 1 433 ? -7.036 5.057 4.851 1.00 89.38 433 SER A CA 1
ATOM 3581 C C . SER A 1 433 ? -7.035 3.901 5.859 1.00 89.38 433 SER A C 1
ATOM 3583 O O . SER A 1 433 ? -6.740 2.772 5.470 1.00 89.38 433 SER A O 1
ATOM 3585 N N . LEU A 1 434 ? -7.369 4.170 7.127 1.00 92.50 434 LEU A N 1
ATOM 3586 C CA . LEU A 1 434 ? -7.308 3.220 8.240 1.00 92.50 434 LEU A CA 1
ATOM 3587 C C . LEU A 1 434 ? -8.672 2.626 8.589 1.00 92.50 434 LEU A C 1
ATOM 3589 O O . LEU A 1 434 ? -8.748 1.436 8.876 1.00 92.50 434 LEU A O 1
ATOM 3593 N N . TYR A 1 435 ? -9.726 3.439 8.540 1.00 91.38 435 TYR A N 1
ATOM 3594 C CA . TYR A 1 435 ? -11.055 3.111 9.073 1.00 91.38 435 TYR A CA 1
ATOM 3595 C C . TYR A 1 435 ? -12.162 3.182 8.009 1.00 91.38 435 TYR A C 1
ATOM 3597 O O . TYR A 1 435 ? -13.344 3.151 8.325 1.00 91.38 435 TYR A O 1
ATOM 3605 N N . GLY A 1 436 ? -11.793 3.324 6.730 1.00 86.38 436 GLY A N 1
ATOM 3606 C CA . GLY A 1 436 ? -12.748 3.330 5.621 1.00 86.38 436 GLY A CA 1
ATOM 3607 C C . GLY A 1 436 ? -13.326 1.943 5.310 1.00 86.38 436 GLY A C 1
ATOM 3608 O O . GLY A 1 436 ? -13.129 0.984 6.045 1.00 86.38 436 GLY A O 1
ATOM 3609 N N . LEU A 1 437 ? -13.996 1.818 4.155 1.00 84.31 437 LEU A N 1
ATOM 3610 C CA . LEU A 1 437 ? -14.678 0.580 3.729 1.00 84.31 437 LEU A CA 1
ATOM 3611 C C . LEU A 1 437 ? -13.770 -0.663 3.687 1.00 84.31 437 LEU A C 1
ATOM 3613 O O . LEU A 1 437 ? -14.256 -1.765 3.900 1.00 84.31 437 LEU A O 1
ATOM 3617 N N . ASP A 1 438 ? -12.484 -0.483 3.371 1.00 86.94 438 ASP A N 1
ATOM 3618 C CA . ASP A 1 438 ? -11.453 -1.527 3.431 1.00 86.94 438 ASP A CA 1
ATOM 3619 C C . ASP A 1 438 ? -10.459 -1.188 4.547 1.00 86.94 438 ASP A C 1
ATOM 3621 O O . ASP A 1 438 ? -9.314 -0.778 4.292 1.00 86.94 438 ASP A O 1
ATOM 3625 N N . SER A 1 439 ? -10.957 -1.261 5.784 1.00 92.62 439 SER A N 1
ATOM 3626 C CA . SER A 1 439 ? -10.238 -0.848 6.986 1.00 92.62 439 SER A CA 1
ATOM 3627 C C . SER A 1 439 ? -8.948 -1.647 7.179 1.00 92.62 439 SER A C 1
ATOM 3629 O O . SER A 1 439 ? -8.759 -2.745 6.641 1.00 92.62 439 SER A O 1
ATOM 3631 N N . PHE A 1 440 ? -8.018 -1.106 7.962 1.00 95.56 440 PHE A N 1
ATOM 3632 C CA . PHE A 1 440 ? -6.749 -1.774 8.217 1.00 95.56 440 PHE A CA 1
ATOM 3633 C C . PHE A 1 440 ? -6.962 -3.099 8.970 1.00 95.56 440 PHE A C 1
ATOM 3635 O O . PHE A 1 440 ? -6.347 -4.107 8.618 1.00 95.56 440 PHE A O 1
ATOM 3642 N N . ALA A 1 441 ? -7.909 -3.144 9.913 1.00 95.38 441 ALA A N 1
ATOM 3643 C CA . ALA A 1 441 ? -8.311 -4.382 10.577 1.00 95.38 441 ALA A CA 1
ATOM 3644 C C . ALA A 1 441 ? -8.849 -5.417 9.571 1.00 95.38 441 ALA A C 1
ATOM 3646 O O . ALA A 1 441 ? -8.456 -6.586 9.618 1.00 95.38 441 ALA A O 1
ATOM 3647 N N . GLN A 1 442 ? -9.662 -4.994 8.597 1.00 93.94 442 GLN A N 1
ATOM 3648 C CA . GLN A 1 442 ? -10.171 -5.886 7.555 1.00 93.94 442 GLN A CA 1
ATOM 3649 C C . GLN A 1 442 ? -9.066 -6.419 6.637 1.00 93.94 442 GLN A C 1
ATOM 3651 O O . GLN A 1 442 ? -9.064 -7.600 6.280 1.00 93.94 442 GLN A O 1
ATOM 3656 N N . LYS A 1 443 ? -8.093 -5.583 6.270 1.00 95.69 443 LYS A N 1
ATOM 3657 C CA . LYS A 1 443 ? -6.927 -6.028 5.496 1.00 95.69 443 LYS A CA 1
ATOM 3658 C C . LYS A 1 443 ? -6.103 -7.069 6.252 1.00 95.69 443 LYS A C 1
ATOM 3660 O O . LYS A 1 443 ? -5.668 -8.041 5.638 1.00 95.69 443 LYS A O 1
ATOM 3665 N N . ILE A 1 444 ? -5.939 -6.908 7.568 1.00 96.56 444 ILE A N 1
ATOM 3666 C CA . ILE A 1 444 ? -5.282 -7.913 8.417 1.00 96.56 444 ILE A CA 1
ATOM 3667 C C . ILE A 1 444 ? -6.099 -9.212 8.428 1.00 96.56 444 ILE A C 1
ATOM 3669 O O . ILE A 1 444 ? -5.534 -10.284 8.215 1.00 96.56 444 ILE A O 1
ATOM 3673 N N . ALA A 1 445 ? -7.424 -9.137 8.589 1.00 93.62 445 ALA A N 1
ATOM 3674 C CA . ALA A 1 445 ? -8.300 -10.312 8.566 1.00 93.62 445 ALA A CA 1
ATOM 3675 C C . ALA A 1 445 ? -8.177 -11.117 7.255 1.00 93.62 445 ALA A C 1
ATOM 3677 O O . ALA A 1 445 ? -8.137 -12.350 7.275 1.00 93.62 445 ALA A O 1
ATOM 3678 N N . LYS A 1 446 ? -8.033 -10.431 6.111 1.00 94.06 446 LYS A N 1
ATOM 3679 C CA . LYS A 1 446 ? -7.867 -11.047 4.780 1.00 94.06 446 LYS A CA 1
ATOM 3680 C C . LYS A 1 446 ? -6.569 -11.850 4.608 1.00 94.06 446 LYS A C 1
ATOM 3682 O O . LYS A 1 446 ? -6.497 -12.657 3.685 1.00 94.06 446 LYS A O 1
ATOM 3687 N N . LEU A 1 447 ? -5.567 -11.690 5.480 1.00 92.88 447 LEU A N 1
ATOM 3688 C CA . LEU A 1 447 ? -4.341 -12.507 5.451 1.00 92.88 447 LEU A CA 1
ATOM 3689 C C . LEU A 1 447 ? -4.574 -13.973 5.858 1.00 92.88 447 LEU A C 1
ATOM 3691 O O . LEU A 1 447 ? -3.704 -14.828 5.644 1.00 92.88 447 LEU A O 1
ATOM 3695 N N . GLY A 1 448 ? -5.727 -14.270 6.466 1.00 88.31 448 GLY A N 1
ATOM 3696 C CA . GLY A 1 448 ? -6.072 -15.609 6.931 1.00 88.31 448 GLY A CA 1
ATOM 3697 C C . GLY A 1 448 ? -5.080 -16.109 7.976 1.00 88.31 448 GLY A C 1
ATOM 3698 O O . GLY A 1 448 ? -4.407 -17.116 7.751 1.00 88.31 448 GLY A O 1
ATOM 3699 N N . LEU A 1 449 ? -4.949 -15.392 9.095 1.00 91.00 449 LEU A N 1
ATOM 3700 C CA . LEU A 1 449 ? -4.072 -15.744 10.223 1.00 91.00 449 LEU A CA 1
ATOM 3701 C C . LEU A 1 449 ? -4.669 -16.869 11.092 1.00 91.00 449 LEU A C 1
ATOM 3703 O O . LEU A 1 449 ? -4.522 -16.870 12.308 1.00 91.00 449 LEU A O 1
ATOM 3707 N N . THR A 1 450 ? -5.366 -17.813 10.464 1.00 86.75 450 THR A N 1
ATOM 3708 C CA . THR A 1 450 ? -6.053 -18.949 11.087 1.00 86.75 450 THR A CA 1
ATOM 3709 C C . THR A 1 450 ? -5.236 -20.229 10.924 1.00 86.75 450 THR A C 1
ATOM 3711 O O . THR A 1 450 ? -4.565 -20.379 9.902 1.00 86.75 450 THR A O 1
ATOM 3714 N N . ASN A 1 451 ? -5.377 -21.183 11.849 1.00 85.06 451 ASN A 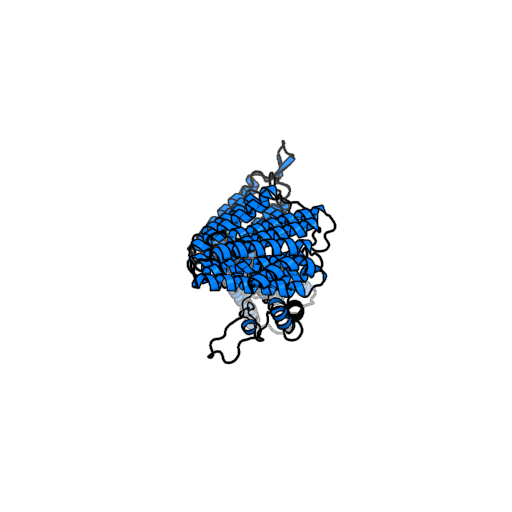N 1
ATOM 3715 C CA . ASN A 1 451 ? -4.695 -22.487 11.820 1.00 85.06 451 ASN A CA 1
ATOM 3716 C C . ASN A 1 451 ? -3.162 -22.356 11.820 1.00 85.06 451 ASN A C 1
ATOM 3718 O O . ASN A 1 451 ? -2.477 -22.951 10.990 1.00 85.06 451 ASN A O 1
ATOM 3722 N N . LEU A 1 452 ? -2.623 -21.534 12.718 1.00 86.62 452 LEU A N 1
ATOM 3723 C CA . LEU A 1 452 ? -1.180 -21.402 12.890 1.00 86.62 452 LEU A CA 1
ATOM 3724 C C . LEU A 1 452 ? -0.687 -22.630 13.653 1.00 86.62 452 LEU A C 1
ATOM 3726 O O . LEU A 1 452 ? -1.209 -22.917 14.722 1.00 86.62 452 LEU A O 1
ATOM 3730 N N . GLU A 1 453 ? 0.277 -23.374 13.118 1.00 79.56 453 GLU A N 1
ATOM 3731 C CA . GLU A 1 453 ? 0.688 -24.657 13.709 1.00 79.56 453 GLU A CA 1
ATOM 3732 C C . GLU A 1 453 ? 1.573 -24.480 14.954 1.00 79.56 453 GLU A C 1
ATOM 3734 O O . GLU A 1 453 ? 1.446 -25.238 15.916 1.00 79.56 453 GLU A O 1
ATOM 3739 N N . GLU A 1 454 ? 2.421 -23.449 14.973 1.00 85.62 454 GLU A N 1
ATOM 3740 C CA . GLU A 1 454 ? 3.441 -23.258 16.005 1.00 85.62 454 GLU A CA 1
ATOM 3741 C C . GLU A 1 454 ? 3.089 -22.155 17.021 1.00 85.62 454 GLU A C 1
ATOM 3743 O O . GLU A 1 454 ? 2.701 -21.037 16.671 1.00 85.62 454 GLU A O 1
ATOM 3748 N N . ASP A 1 455 ? 3.304 -22.439 18.312 1.00 85.62 455 ASP A N 1
ATOM 3749 C CA . ASP A 1 455 ? 3.060 -21.487 19.409 1.00 85.62 455 ASP A CA 1
ATOM 3750 C C . ASP A 1 455 ? 3.954 -20.244 19.356 1.00 85.62 455 ASP A C 1
ATOM 3752 O O . ASP A 1 455 ? 3.572 -19.182 19.851 1.00 85.62 455 ASP A O 1
ATOM 3756 N N . GLU A 1 456 ? 5.156 -20.361 18.792 1.00 86.50 456 GLU A N 1
ATOM 3757 C CA . GLU A 1 456 ? 6.045 -19.216 18.585 1.00 86.50 456 GLU A CA 1
ATOM 3758 C C . GLU A 1 456 ? 5.454 -18.250 17.551 1.00 86.50 456 GLU A C 1
ATOM 3760 O O . GLU A 1 456 ? 5.388 -17.044 17.793 1.00 86.50 456 GLU A O 1
ATOM 3765 N N . THR A 1 457 ? 4.923 -18.773 16.442 1.00 89.75 457 THR A N 1
ATOM 3766 C CA . THR A 1 457 ? 4.230 -17.985 15.416 1.00 89.75 457 THR A CA 1
ATOM 3767 C C . THR A 1 457 ? 3.021 -17.256 15.990 1.00 89.75 457 THR A C 1
ATOM 3769 O O . THR A 1 457 ? 2.854 -16.060 15.742 1.00 89.75 457 THR A O 1
ATOM 3772 N N . ARG A 1 458 ? 2.202 -17.948 16.799 1.00 91.56 458 ARG A N 1
ATOM 3773 C CA . ARG A 1 458 ? 1.044 -17.349 17.487 1.00 91.56 458 ARG A CA 1
ATOM 3774 C C . ARG A 1 458 ? 1.472 -16.189 18.386 1.00 91.56 458 ARG A C 1
ATOM 3776 O O . ARG A 1 458 ? 0.891 -15.109 18.297 1.00 91.56 458 ARG A O 1
ATOM 3783 N N . ARG A 1 459 ? 2.527 -16.373 19.190 1.00 89.31 459 ARG A N 1
ATOM 3784 C CA . ARG A 1 459 ? 3.082 -15.326 20.068 1.00 89.31 459 ARG A CA 1
ATOM 3785 C C . ARG A 1 459 ? 3.639 -14.137 19.289 1.00 89.31 459 ARG A C 1
ATOM 3787 O O . ARG A 1 459 ? 3.383 -12.989 19.652 1.00 89.31 459 ARG A O 1
ATOM 3794 N N . ASN A 1 460 ? 4.353 -14.389 18.195 1.00 89.88 460 ASN A N 1
ATOM 3795 C CA . ASN A 1 460 ? 4.869 -13.330 17.332 1.00 89.88 460 ASN A CA 1
ATOM 3796 C C . ASN A 1 460 ? 3.725 -12.520 16.717 1.00 89.88 460 ASN A C 1
ATOM 3798 O O . ASN A 1 460 ? 3.739 -11.292 16.785 1.00 89.88 460 ASN A O 1
ATOM 3802 N N . ILE A 1 461 ? 2.698 -13.183 16.183 1.00 93.62 461 ILE A N 1
ATOM 3803 C CA . ILE A 1 461 ? 1.514 -12.509 15.640 1.00 93.62 461 ILE A CA 1
ATOM 3804 C C . ILE A 1 461 ? 0.781 -11.727 16.734 1.00 93.62 461 ILE A C 1
ATOM 3806 O O . ILE A 1 461 ? 0.431 -10.571 16.504 1.00 93.62 461 ILE A O 1
ATOM 3810 N N . ALA A 1 462 ? 0.630 -12.284 17.939 1.00 94.25 462 ALA A N 1
ATOM 3811 C CA . ALA A 1 462 ? 0.050 -11.569 19.075 1.00 94.25 462 ALA A CA 1
ATOM 3812 C C . ALA A 1 462 ? 0.792 -10.255 19.366 1.00 94.25 462 ALA A C 1
ATOM 3814 O O . ALA A 1 462 ? 0.154 -9.220 19.550 1.00 94.25 462 ALA A O 1
ATOM 3815 N N . ALA A 1 463 ? 2.129 -10.264 19.341 1.00 92.50 463 ALA A N 1
ATOM 3816 C CA . ALA A 1 463 ? 2.933 -9.057 19.522 1.00 92.50 463 ALA A CA 1
ATOM 3817 C C . ALA A 1 463 ? 2.688 -8.016 18.414 1.00 92.50 463 ALA A C 1
ATOM 3819 O O . ALA A 1 463 ? 2.549 -6.834 18.713 1.00 92.50 463 ALA A O 1
ATOM 3820 N N . HIS A 1 464 ? 2.553 -8.436 17.152 1.00 95.00 464 HIS A N 1
ATOM 3821 C CA . HIS A 1 464 ? 2.234 -7.519 16.049 1.00 95.00 464 HIS A CA 1
ATOM 3822 C C . HIS A 1 464 ? 0.842 -6.896 16.209 1.00 95.00 464 HIS A C 1
ATOM 3824 O O . HIS A 1 464 ? 0.679 -5.690 16.022 1.00 95.00 464 HIS A O 1
ATOM 3830 N N . ILE A 1 465 ? -0.158 -7.700 16.586 1.00 96.31 465 ILE A N 1
ATOM 3831 C CA . ILE A 1 465 ? -1.520 -7.213 16.839 1.00 96.31 465 ILE A CA 1
ATOM 3832 C C . ILE A 1 465 ? -1.549 -6.273 18.050 1.00 96.31 465 ILE A C 1
ATOM 3834 O O . ILE A 1 465 ? -2.261 -5.272 18.023 1.00 96.31 465 ILE A O 1
ATOM 3838 N N . LYS A 1 466 ? -0.738 -6.530 19.082 1.00 95.75 466 LYS A N 1
ATOM 3839 C CA . LYS A 1 466 ? -0.597 -5.627 20.230 1.00 95.75 466 LYS A CA 1
ATOM 3840 C C . LYS A 1 466 ? -0.104 -4.242 19.811 1.00 95.75 466 LYS A C 1
ATOM 3842 O O . LYS A 1 466 ? -0.715 -3.249 20.195 1.00 95.75 466 LYS A O 1
ATOM 3847 N N . GLU A 1 467 ? 0.966 -4.174 19.021 1.00 96.06 467 GLU A N 1
ATOM 3848 C CA . GLU A 1 467 ? 1.498 -2.889 18.548 1.00 96.06 467 GLU A CA 1
ATOM 3849 C C . GLU A 1 467 ? 0.501 -2.174 17.619 1.00 96.06 467 GLU A C 1
ATOM 3851 O O . GLU A 1 467 ? 0.363 -0.956 17.692 1.00 96.06 467 GLU A O 1
ATOM 3856 N N . PHE A 1 468 ? -0.290 -2.914 16.832 1.00 96.62 468 PHE A N 1
ATOM 3857 C CA . PHE A 1 468 ? -1.411 -2.341 16.077 1.00 96.62 468 PHE A CA 1
ATOM 3858 C C . PHE A 1 468 ? -2.493 -1.731 16.993 1.00 96.62 468 PHE A C 1
ATOM 3860 O O . PHE A 1 468 ? -3.006 -0.651 16.704 1.00 96.62 468 PHE A O 1
ATOM 3867 N N . ILE A 1 469 ? -2.839 -2.364 18.119 1.00 96.12 469 ILE A N 1
ATOM 3868 C CA . ILE A 1 469 ? -3.797 -1.801 19.092 1.00 96.12 469 ILE A CA 1
ATOM 3869 C C . ILE A 1 469 ? -3.245 -0.515 19.727 1.00 96.12 469 ILE A C 1
ATOM 3871 O O . ILE A 1 469 ? -3.964 0.482 19.820 1.00 96.12 469 ILE A O 1
ATOM 3875 N N . GLU A 1 470 ? -1.979 -0.518 20.151 1.00 95.12 470 GLU A N 1
ATOM 3876 C CA . GLU A 1 470 ? -1.345 0.662 20.758 1.00 95.12 470 GLU A CA 1
ATOM 3877 C C . GLU A 1 470 ? -1.185 1.816 19.756 1.00 95.12 470 GLU A C 1
ATOM 3879 O O . GLU A 1 470 ? -1.405 2.970 20.119 1.00 95.12 470 GLU A O 1
ATOM 3884 N N . PHE A 1 471 ? -0.923 1.517 18.483 1.00 95.81 471 PHE A N 1
ATOM 3885 C CA . PHE A 1 471 ? -0.932 2.493 17.393 1.00 95.81 471 PHE A CA 1
ATOM 3886 C C . PHE A 1 471 ? -2.271 3.237 17.264 1.00 95.81 471 PHE A C 1
ATOM 3888 O O . PHE A 1 471 ? -2.300 4.468 17.207 1.00 95.81 471 PHE A O 1
ATOM 3895 N N . ASN A 1 472 ? -3.396 2.510 17.248 1.00 94.38 472 ASN A N 1
ATOM 3896 C CA . ASN A 1 472 ? -4.722 3.134 17.149 1.00 94.38 472 ASN A CA 1
ATOM 3897 C C . ASN A 1 472 ? -5.001 4.038 18.360 1.00 94.38 472 ASN A C 1
ATOM 3899 O O . ASN A 1 472 ? -5.512 5.147 18.215 1.00 94.38 472 ASN A O 1
ATOM 3903 N N . LYS A 1 473 ? -4.603 3.594 19.555 1.00 92.88 473 LYS A N 1
ATOM 3904 C CA . LYS A 1 473 ? -4.689 4.393 20.781 1.00 92.88 473 LYS A CA 1
ATOM 3905 C C . LYS A 1 473 ? -3.866 5.684 20.685 1.00 92.88 473 LYS A C 1
ATOM 3907 O O . LYS A 1 473 ? -4.375 6.744 21.035 1.00 92.88 473 LYS A O 1
ATOM 3912 N N . GLU A 1 474 ? -2.639 5.641 20.168 1.00 92.94 474 GLU A N 1
ATOM 3913 C CA . GLU A 1 474 ? -1.815 6.849 20.007 1.00 92.94 474 GLU A CA 1
ATOM 3914 C C . GLU A 1 474 ? -2.467 7.884 19.073 1.00 92.94 474 GLU A C 1
ATOM 3916 O O . GLU A 1 474 ? -2.431 9.088 19.343 1.00 92.94 474 GLU A O 1
ATOM 3921 N N . ILE A 1 475 ? -3.118 7.430 17.997 1.00 91.25 475 ILE A N 1
ATOM 3922 C CA . ILE A 1 475 ? -3.887 8.313 17.108 1.00 91.25 475 ILE A CA 1
ATOM 3923 C C . ILE A 1 475 ? -5.056 8.957 17.856 1.00 91.25 475 ILE A C 1
ATOM 3925 O O . ILE A 1 475 ? -5.306 10.152 17.688 1.00 91.25 475 ILE A O 1
ATOM 3929 N N . ILE A 1 476 ? -5.776 8.188 18.677 1.00 88.38 476 ILE A N 1
ATOM 3930 C CA . ILE A 1 476 ? -6.941 8.690 19.414 1.00 88.38 476 ILE A CA 1
ATOM 3931 C C . ILE A 1 476 ? -6.522 9.686 20.504 1.00 88.38 476 ILE A C 1
ATOM 3933 O O . ILE A 1 476 ? -7.212 10.687 20.710 1.00 88.38 476 ILE A O 1
ATOM 3937 N N . ASP A 1 477 ? -5.414 9.421 21.204 1.00 86.62 477 ASP A N 1
ATOM 3938 C CA . ASP A 1 477 ? -4.963 10.190 22.371 1.00 86.62 477 ASP A CA 1
ATOM 3939 C C . ASP A 1 477 ? -4.537 11.623 22.043 1.00 86.62 477 ASP A C 1
ATOM 3941 O O . ASP A 1 477 ? -4.787 12.538 22.838 1.00 86.62 477 ASP A O 1
ATOM 3945 N N . VAL A 1 478 ? -3.892 11.826 20.896 1.00 84.19 478 VAL A N 1
ATOM 3946 C CA . VAL A 1 478 ? -3.383 13.136 20.478 1.00 84.19 478 VAL A CA 1
ATOM 3947 C C . VAL A 1 478 ? -4.521 13.950 19.866 1.00 84.19 478 VAL A C 1
ATOM 3949 O O . VAL A 1 478 ? -5.194 13.453 18.982 1.00 84.19 478 VAL A O 1
ATOM 3952 N N . ASN A 1 479 ? -4.750 15.194 20.297 1.00 74.44 479 ASN A N 1
ATOM 3953 C CA . ASN A 1 479 ? -5.773 16.113 19.751 1.00 74.44 479 ASN A CA 1
ATOM 3954 C C . ASN A 1 479 ? -7.128 15.440 19.426 1.00 74.44 479 ASN A C 1
ATOM 3956 O O . ASN A 1 479 ? -7.566 15.423 18.268 1.00 74.44 479 ASN A O 1
ATOM 3960 N N . PRO A 1 480 ? -7.772 14.824 20.439 1.00 76.38 480 PRO A N 1
ATOM 3961 C CA . PRO A 1 480 ? -8.953 13.981 20.264 1.00 76.38 480 PRO A CA 1
ATOM 3962 C C . PRO A 1 480 ? -10.148 14.709 19.638 1.00 76.38 480 PRO A C 1
ATOM 3964 O O . PRO A 1 480 ? -10.964 14.087 18.968 1.00 76.38 480 PRO A O 1
ATOM 3967 N N . GLU A 1 481 ? -10.247 16.025 19.817 1.00 74.81 481 GLU A N 1
ATOM 3968 C CA . GLU A 1 481 ? -11.283 16.891 19.244 1.00 74.81 481 GLU A CA 1
ATOM 3969 C C . GLU A 1 481 ? -11.236 17.009 17.712 1.00 74.81 481 GLU A C 1
ATOM 3971 O O . GLU A 1 481 ? -12.185 17.500 17.105 1.00 74.81 481 GLU A O 1
ATOM 3976 N N . ARG A 1 482 ? -10.136 16.578 17.083 1.00 77.88 482 ARG A N 1
ATOM 3977 C CA . ARG A 1 482 ? -9.948 16.569 15.625 1.00 77.88 482 ARG A CA 1
ATOM 3978 C C . ARG A 1 482 ? -10.109 15.177 15.004 1.00 77.88 482 ARG A C 1
ATOM 3980 O O . ARG A 1 482 ? -9.894 15.036 13.801 1.00 77.88 482 ARG A O 1
ATOM 3987 N N . ASN A 1 483 ? -10.436 14.155 15.796 1.00 78.50 483 ASN A N 1
ATOM 3988 C CA . ASN A 1 483 ? -10.631 12.805 15.274 1.00 78.50 483 ASN A CA 1
ATOM 3989 C C . ASN A 1 483 ? -11.912 12.716 14.442 1.00 78.50 483 ASN A C 1
ATOM 3991 O O . ASN A 1 483 ? -12.933 13.308 14.785 1.00 78.50 483 ASN A O 1
ATOM 3995 N N . ASP A 1 484 ? -11.847 11.942 13.361 1.00 82.62 484 ASP A N 1
ATOM 3996 C CA . ASP A 1 484 ? -13.048 11.477 12.678 1.00 82.62 484 ASP A CA 1
ATOM 3997 C C . ASP A 1 484 ? -13.753 10.410 13.532 1.00 82.62 484 ASP A C 1
ATOM 3999 O O . ASP A 1 484 ? -13.121 9.677 14.297 1.00 82.62 484 ASP A O 1
ATOM 4003 N N . ASN A 1 485 ? -15.068 10.300 13.392 1.00 80.00 485 ASN A N 1
ATOM 4004 C CA . ASN A 1 485 ? -15.875 9.363 14.171 1.00 80.00 485 ASN A CA 1
ATOM 4005 C C . ASN A 1 485 ? -15.517 7.901 13.896 1.00 80.00 485 ASN A C 1
ATOM 4007 O O . ASN A 1 485 ? -15.546 7.083 14.814 1.00 80.00 485 ASN A O 1
ATOM 4011 N N . SER A 1 486 ? -15.111 7.595 12.661 1.00 83.44 486 SER A N 1
ATOM 4012 C CA . SER A 1 486 ? -14.697 6.251 12.238 1.00 83.44 486 SER A CA 1
ATOM 4013 C C . SER A 1 486 ? -13.487 5.713 13.006 1.00 83.44 486 SER A C 1
ATOM 4015 O O . SER A 1 486 ? -13.276 4.506 13.073 1.00 83.44 486 SER A O 1
ATOM 4017 N N . VAL A 1 487 ? -12.699 6.577 13.656 1.00 87.06 487 VAL A N 1
ATOM 4018 C CA . VAL A 1 487 ? -11.545 6.149 14.460 1.00 87.06 487 VAL A CA 1
ATOM 4019 C C . VAL A 1 487 ? -11.975 5.226 15.606 1.00 87.06 487 VAL A C 1
ATOM 4021 O O . VAL A 1 487 ? -11.242 4.305 15.971 1.00 87.06 487 VAL A O 1
ATOM 4024 N N . TYR A 1 488 ? -13.170 5.431 16.167 1.00 86.56 488 TYR A N 1
ATOM 4025 C CA . TYR A 1 488 ? -13.670 4.620 17.278 1.00 86.56 488 TYR A CA 1
ATOM 4026 C C . TYR A 1 488 ? -14.127 3.218 16.848 1.00 86.56 488 TYR A C 1
ATOM 4028 O O . TYR A 1 488 ? -14.129 2.308 17.680 1.00 86.56 488 TYR A O 1
ATOM 4036 N N . ASP A 1 489 ? -14.406 3.001 15.559 1.00 86.88 489 ASP A N 1
ATOM 4037 C CA . ASP A 1 489 ? -14.710 1.669 15.015 1.00 86.88 489 ASP A CA 1
ATOM 4038 C C . ASP A 1 489 ? -13.498 0.726 15.124 1.00 86.88 489 ASP A C 1
ATOM 4040 O O . ASP A 1 489 ? -13.642 -0.495 15.178 1.00 86.88 489 ASP A O 1
ATOM 4044 N N . SER A 1 490 ? -12.286 1.273 15.275 1.00 91.25 490 SER A N 1
ATOM 4045 C CA . SER A 1 490 ? -11.074 0.482 15.511 1.00 91.25 490 SER A CA 1
ATOM 4046 C C . SER A 1 490 ? -11.179 -0.449 16.724 1.00 91.25 490 SER A C 1
ATOM 4048 O O . SER A 1 490 ? -10.601 -1.537 16.693 1.00 91.25 490 SER A O 1
ATOM 4050 N N . PHE A 1 491 ? -11.935 -0.083 17.768 1.00 92.94 491 PHE A N 1
ATOM 4051 C CA . PHE A 1 491 ? -12.135 -0.940 18.939 1.00 92.94 491 PHE A CA 1
ATOM 4052 C C . PHE A 1 491 ? -12.976 -2.171 18.599 1.00 92.94 491 PHE A C 1
ATOM 4054 O O . PHE A 1 491 ? -12.584 -3.296 18.917 1.00 92.94 491 PHE A O 1
ATOM 4061 N N . THR A 1 492 ? -14.126 -1.972 17.952 1.00 93.50 492 THR A N 1
ATOM 4062 C CA . THR A 1 492 ? -15.058 -3.053 17.599 1.00 93.50 492 THR A CA 1
ATOM 4063 C C . THR A 1 492 ? -14.443 -3.980 16.557 1.00 93.50 492 THR A C 1
ATOM 4065 O O . THR A 1 492 ? -14.471 -5.203 16.719 1.00 93.50 492 THR A O 1
ATOM 4068 N N . GLU A 1 493 ? -13.799 -3.416 15.534 1.00 94.31 493 GLU A N 1
ATOM 4069 C CA . GLU A 1 493 ? -13.132 -4.188 14.490 1.00 94.31 493 GLU A CA 1
ATOM 4070 C C . GLU A 1 493 ? -11.914 -4.952 15.016 1.00 94.31 493 GLU A C 1
ATOM 4072 O O . GLU A 1 493 ? -11.745 -6.122 14.670 1.00 94.31 493 GLU A O 1
ATOM 4077 N N . SER A 1 494 ? -11.100 -4.358 15.900 1.00 95.88 494 SER A N 1
ATOM 4078 C CA . SER A 1 494 ? -9.962 -5.063 16.513 1.00 95.88 494 SER A CA 1
ATOM 4079 C C . SER A 1 494 ? -10.421 -6.212 17.410 1.00 95.88 494 SER A C 1
ATOM 4081 O O . SER A 1 494 ? -9.840 -7.295 17.356 1.00 95.88 494 SER A O 1
ATOM 4083 N N . LEU A 1 495 ? -11.493 -6.030 18.191 1.00 96.19 495 LEU A N 1
ATOM 4084 C CA . LEU A 1 495 ? -12.066 -7.107 19.003 1.00 96.19 495 LEU A CA 1
ATOM 4085 C C . LEU A 1 495 ? -12.537 -8.272 18.125 1.00 96.19 495 LEU A C 1
ATOM 4087 O O . LEU A 1 495 ? -12.248 -9.438 18.420 1.00 96.19 495 LEU A O 1
ATOM 4091 N N . PHE A 1 496 ? -13.237 -7.962 17.033 1.00 95.62 496 PHE A N 1
ATOM 4092 C CA . PHE A 1 496 ? -13.711 -8.973 16.096 1.00 95.62 496 PHE A CA 1
ATOM 4093 C C . PHE A 1 496 ? -12.545 -9.679 15.389 1.00 95.62 496 PHE A C 1
ATOM 4095 O O . PHE A 1 496 ? -12.541 -10.907 15.296 1.00 95.62 496 PHE A O 1
ATOM 4102 N N . LEU A 1 497 ? -11.520 -8.927 14.970 1.00 96.25 497 LEU A N 1
ATOM 4103 C CA . LEU A 1 497 ? -10.278 -9.442 14.387 1.00 96.25 497 LEU A CA 1
ATOM 4104 C C . LEU A 1 497 ? -9.609 -10.471 15.309 1.00 96.25 497 LEU A C 1
ATOM 4106 O O . LEU A 1 497 ? -9.431 -11.622 14.909 1.00 96.25 497 LEU A O 1
ATOM 4110 N N . ILE A 1 498 ? -9.303 -10.076 16.550 1.00 96.06 498 ILE A N 1
ATOM 4111 C CA . ILE A 1 498 ? -8.644 -10.919 17.566 1.00 96.06 498 ILE A CA 1
ATOM 4112 C C . ILE A 1 498 ? -9.445 -12.198 17.829 1.00 96.06 498 ILE A C 1
ATOM 4114 O O . ILE A 1 498 ? -8.878 -13.256 18.088 1.00 96.06 498 ILE A O 1
ATOM 4118 N N . THR A 1 499 ? -10.773 -12.105 17.771 1.00 93.19 499 THR A N 1
ATOM 4119 C CA . THR A 1 499 ? -11.657 -13.204 18.166 1.00 93.19 499 THR A CA 1
ATOM 4120 C C . THR A 1 499 ? -11.959 -14.181 17.033 1.00 93.19 499 THR A C 1
ATOM 4122 O O . THR A 1 499 ? -12.137 -15.371 17.294 1.00 93.19 499 THR A O 1
ATOM 4125 N N . LYS A 1 500 ? -12.074 -13.697 15.791 1.00 93.06 500 LYS A N 1
ATOM 4126 C CA . LYS A 1 500 ? -12.580 -14.490 14.657 1.00 93.06 500 LYS A CA 1
ATOM 4127 C C . LYS A 1 500 ? -11.558 -14.766 13.565 1.00 93.06 500 LYS A C 1
ATOM 4129 O O . LYS A 1 500 ? -11.741 -15.729 12.829 1.00 93.06 500 LYS A O 1
ATOM 4134 N N . TYR A 1 501 ? -10.511 -13.954 13.450 1.00 94.50 501 TYR A N 1
ATOM 4135 C CA . TYR A 1 501 ? -9.624 -13.973 12.283 1.00 94.50 501 TYR A CA 1
ATOM 4136 C C . TYR A 1 501 ? -8.151 -14.228 12.609 1.00 94.50 501 TYR A C 1
ATOM 4138 O O . TYR A 1 501 ? -7.364 -14.445 11.686 1.00 94.50 501 TYR A O 1
ATOM 4146 N N . VAL A 1 502 ? -7.776 -14.228 13.889 1.00 94.56 502 VAL A N 1
ATOM 4147 C CA . VAL A 1 502 ? -6.408 -14.510 14.333 1.00 94.56 502 VAL A CA 1
ATOM 4148 C C . VAL A 1 502 ? -6.411 -15.722 15.257 1.00 94.56 502 VAL A C 1
ATOM 4150 O O . VAL A 1 502 ? -7.092 -15.738 16.281 1.00 94.56 502 VAL A O 1
ATOM 4153 N N . ASP A 1 503 ? -5.648 -16.746 14.890 1.00 93.50 503 ASP A N 1
ATOM 4154 C CA . ASP A 1 503 ? -5.401 -17.903 15.740 1.00 93.50 503 ASP A CA 1
ATOM 4155 C C . ASP A 1 503 ? -4.377 -17.536 16.818 1.00 93.50 503 ASP A C 1
ATOM 4157 O O . ASP A 1 503 ? -3.219 -17.235 16.545 1.00 93.50 503 ASP A O 1
ATOM 4161 N N . LEU A 1 504 ? -4.832 -17.507 18.063 1.00 92.62 504 LEU A N 1
ATOM 4162 C CA . LEU A 1 504 ? -4.054 -17.081 19.217 1.00 92.62 504 LEU A CA 1
ATOM 4163 C C . LEU A 1 504 ? -4.261 -18.068 20.351 1.00 92.62 504 LEU A C 1
ATOM 4165 O O . LEU A 1 504 ? -5.381 -18.567 20.544 1.00 92.62 504 LEU A O 1
ATOM 4169 N N . THR A 1 505 ? -3.209 -18.249 21.153 1.00 92.12 505 THR A N 1
ATOM 4170 C CA . THR A 1 505 ? -3.331 -18.936 22.438 1.00 92.12 505 THR A CA 1
ATOM 4171 C C . THR A 1 505 ? -4.345 -18.205 23.318 1.00 92.12 505 THR A C 1
ATOM 4173 O O . THR A 1 505 ? -4.584 -17.003 23.171 1.00 92.12 505 THR A O 1
ATOM 4176 N N . GLU A 1 506 ? -4.969 -18.930 24.241 1.00 89.75 506 GLU A N 1
ATOM 4177 C CA . GLU A 1 506 ? -5.970 -18.347 25.134 1.00 89.75 506 GLU A CA 1
ATOM 4178 C C . GLU A 1 506 ? -5.405 -17.194 25.974 1.00 89.75 506 GLU A C 1
ATOM 4180 O O . GLU A 1 506 ? -6.057 -16.158 26.104 1.00 89.75 506 GLU A O 1
ATOM 4185 N N . ASN A 1 507 ? -4.169 -17.340 26.459 1.00 91.88 507 ASN A N 1
ATOM 4186 C CA . ASN A 1 507 ? -3.481 -16.316 27.242 1.00 91.88 507 ASN A CA 1
ATOM 4187 C C . ASN A 1 507 ? -3.178 -15.063 26.410 1.00 91.88 507 ASN A C 1
ATOM 4189 O O . ASN A 1 507 ? -3.474 -13.955 26.854 1.00 91.88 507 ASN A O 1
ATOM 4193 N N . ASP A 1 508 ? -2.638 -15.225 25.197 1.00 93.62 508 ASP A N 1
ATOM 4194 C CA . ASP A 1 508 ? -2.329 -14.088 24.320 1.00 93.62 508 ASP A CA 1
ATOM 4195 C C . ASP A 1 508 ? -3.606 -13.348 23.911 1.00 93.62 508 ASP A C 1
ATOM 4197 O O . ASP A 1 508 ? -3.669 -12.119 23.944 1.00 93.62 508 ASP A O 1
ATOM 4201 N N . ARG A 1 509 ? -4.663 -14.099 23.580 1.00 93.56 509 ARG A N 1
ATOM 4202 C CA . ARG A 1 509 ? -5.974 -13.540 23.240 1.00 93.56 509 ARG A CA 1
ATOM 4203 C C . ARG A 1 509 ? -6.551 -12.730 24.395 1.00 93.56 509 ARG A C 1
ATOM 4205 O O . ARG A 1 509 ? -6.989 -11.601 24.182 1.00 93.56 509 ARG A O 1
ATOM 4212 N N . LYS A 1 510 ? -6.532 -13.294 25.605 1.00 92.88 510 LYS A N 1
ATOM 4213 C CA . LYS A 1 510 ? -6.998 -12.624 26.820 1.00 92.88 510 LYS A CA 1
ATOM 4214 C C . LYS A 1 510 ? -6.239 -11.314 27.047 1.00 92.88 510 LYS A C 1
ATOM 4216 O O . LYS A 1 510 ? -6.875 -10.273 27.170 1.00 92.88 510 LYS A O 1
ATOM 4221 N N . LEU A 1 511 ? -4.907 -11.341 26.977 1.00 93.38 511 LEU A N 1
ATOM 4222 C CA . LEU A 1 511 ? -4.067 -10.155 27.163 1.00 93.38 511 LEU A CA 1
ATOM 4223 C C . LEU A 1 511 ? -4.361 -9.046 26.137 1.00 93.38 511 LEU A C 1
ATOM 4225 O O . LEU A 1 511 ? -4.387 -7.863 26.485 1.00 93.38 511 LEU A O 1
ATOM 4229 N N . LEU A 1 512 ? -4.580 -9.400 24.867 1.00 95.56 512 LEU A N 1
ATOM 4230 C CA . LEU A 1 512 ? -4.923 -8.422 23.830 1.00 95.56 512 LEU A CA 1
ATOM 4231 C C . LEU A 1 512 ? -6.296 -7.787 24.072 1.00 95.56 512 LEU A C 1
ATOM 4233 O O . LEU A 1 512 ? -6.439 -6.576 23.910 1.00 95.56 512 LEU A O 1
ATOM 4237 N N . ILE A 1 513 ? -7.288 -8.572 24.500 1.00 95.06 513 ILE A N 1
ATOM 4238 C CA . ILE A 1 513 ? -8.635 -8.067 24.815 1.00 95.06 513 ILE A CA 1
ATOM 4239 C C . ILE A 1 513 ? -8.612 -7.183 26.055 1.00 95.06 513 ILE A C 1
ATOM 4241 O O . ILE A 1 513 ? -9.251 -6.131 26.057 1.00 95.06 513 ILE A O 1
ATOM 4245 N N . GLU A 1 514 ? -7.867 -7.566 27.090 1.00 92.62 514 GLU A N 1
ATOM 4246 C CA . GLU A 1 514 ? -7.643 -6.728 28.270 1.00 92.62 514 GLU A CA 1
ATOM 4247 C C . GLU A 1 514 ? -6.984 -5.407 27.863 1.00 92.62 514 GLU A C 1
ATOM 4249 O O . GLU A 1 514 ? -7.456 -4.339 28.241 1.00 92.62 514 GLU A O 1
ATOM 4254 N N . THR A 1 515 ? -5.945 -5.451 27.023 1.00 94.25 515 THR A N 1
ATOM 4255 C CA . THR A 1 515 ? -5.261 -4.250 26.513 1.00 94.25 515 THR A CA 1
ATOM 4256 C C . THR A 1 515 ? -6.229 -3.333 25.756 1.00 94.25 515 THR A C 1
ATOM 4258 O O . THR A 1 515 ? -6.320 -2.140 26.056 1.00 94.25 515 THR A O 1
ATOM 4261 N N . LEU A 1 516 ? -6.999 -3.892 24.819 1.00 95.62 516 LEU A N 1
ATOM 4262 C CA . LEU A 1 516 ? -7.980 -3.163 24.014 1.00 95.62 516 LEU A CA 1
ATOM 4263 C C . LEU A 1 516 ? -9.091 -2.549 24.879 1.00 95.62 516 LEU A C 1
ATOM 4265 O O . LEU A 1 516 ? -9.398 -1.362 24.747 1.00 95.62 516 LEU A O 1
ATOM 4269 N N . SER A 1 517 ? -9.639 -3.331 25.812 1.00 93.62 517 SER A N 1
ATOM 4270 C CA . SER A 1 517 ? -10.698 -2.896 26.729 1.00 93.62 517 SER A CA 1
ATOM 4271 C C . SER A 1 517 ? -10.201 -1.814 27.683 1.00 93.62 517 SER A C 1
ATOM 4273 O O . SER A 1 517 ? -10.874 -0.805 27.870 1.00 93.62 517 SER A O 1
ATOM 4275 N N . ASN A 1 518 ? -8.996 -1.971 28.237 1.00 92.62 518 ASN A N 1
ATOM 4276 C CA . ASN A 1 518 ? -8.366 -0.978 29.105 1.00 92.62 518 ASN A CA 1
ATOM 4277 C C . ASN A 1 518 ? -8.149 0.352 28.375 1.00 92.62 518 ASN A C 1
ATOM 4279 O O . ASN A 1 518 ? -8.341 1.419 28.964 1.00 92.62 518 ASN A O 1
ATOM 4283 N N . ASN A 1 519 ? -7.761 0.304 27.097 1.00 91.62 519 ASN A N 1
ATOM 4284 C CA . ASN A 1 519 ? -7.642 1.497 26.267 1.00 91.62 519 ASN A CA 1
ATOM 4285 C C . ASN A 1 519 ? -9.022 2.156 26.073 1.00 91.62 519 ASN A C 1
ATOM 4287 O O . ASN A 1 519 ? -9.165 3.329 26.413 1.00 91.62 519 ASN A O 1
ATOM 4291 N N . LEU A 1 520 ? -10.061 1.410 25.671 1.00 91.31 520 LEU A N 1
ATOM 4292 C CA . LEU A 1 520 ? -11.428 1.939 25.523 1.00 91.31 520 LEU A CA 1
ATOM 4293 C C . LEU A 1 520 ? -11.977 2.555 26.824 1.00 91.31 520 LEU A C 1
ATOM 4295 O O . LEU A 1 520 ? -12.492 3.672 26.825 1.00 91.31 520 LEU A O 1
ATOM 4299 N N . ILE A 1 521 ? -11.825 1.869 27.957 1.00 90.62 521 ILE A N 1
ATOM 4300 C CA . ILE A 1 521 ? -12.325 2.321 29.264 1.00 90.62 521 ILE A CA 1
ATOM 4301 C C . ILE A 1 521 ? -11.667 3.634 29.695 1.00 90.62 521 ILE A C 1
ATOM 4303 O O . ILE A 1 521 ? -12.337 4.502 30.263 1.00 90.62 521 ILE A O 1
ATOM 4307 N N . LYS A 1 522 ? -10.375 3.833 29.397 1.00 88.69 522 LYS A N 1
ATOM 4308 C CA . LYS A 1 522 ? -9.709 5.125 29.628 1.00 88.69 522 LYS A CA 1
ATOM 4309 C C . LYS A 1 522 ? -10.376 6.248 28.833 1.00 88.69 522 LYS A C 1
ATOM 4311 O O . LYS A 1 522 ? -10.566 7.332 29.392 1.00 88.69 522 LYS A O 1
ATOM 4316 N N . TYR A 1 523 ? -10.779 5.996 27.587 1.00 85.81 523 TYR A N 1
ATOM 4317 C CA . TYR A 1 523 ? -11.498 6.978 26.769 1.00 85.81 523 TYR A CA 1
ATOM 4318 C C . TYR A 1 523 ? -12.900 7.261 27.286 1.00 85.81 523 TYR A C 1
ATOM 4320 O O . TYR A 1 523 ? -13.252 8.431 27.423 1.00 85.81 523 TYR A O 1
ATOM 4328 N N . ILE A 1 524 ? -13.662 6.226 27.654 1.00 86.94 524 ILE A N 1
ATOM 4329 C CA . ILE A 1 524 ? -14.977 6.379 28.297 1.00 86.94 524 ILE A CA 1
ATOM 4330 C C . ILE A 1 524 ? -14.830 7.264 29.537 1.00 86.94 524 ILE A C 1
ATOM 4332 O O . ILE A 1 524 ? -15.495 8.291 29.660 1.00 86.94 524 ILE A O 1
ATOM 4336 N N . LYS A 1 525 ? -13.885 6.932 30.424 1.00 87.25 525 LYS A N 1
ATOM 4337 C CA . LYS A 1 525 ? -13.609 7.713 31.633 1.00 87.25 525 LYS A CA 1
ATOM 4338 C C . LYS A 1 525 ? -13.275 9.169 31.311 1.00 87.25 525 LYS A C 1
ATOM 4340 O O . LYS A 1 525 ? -13.845 10.067 31.927 1.00 87.25 525 LYS A O 1
ATOM 4345 N N . LYS A 1 526 ? -12.360 9.416 30.368 1.00 84.44 526 LYS A N 1
ATOM 4346 C CA . LYS A 1 526 ? -11.950 10.772 29.974 1.00 84.44 526 LYS A CA 1
ATOM 4347 C C . LYS A 1 526 ? -13.130 11.562 29.405 1.00 84.44 526 LYS A C 1
ATOM 4349 O O . LYS A 1 526 ? -13.350 12.680 29.857 1.00 84.44 526 LYS A O 1
ATOM 4354 N N . GLY A 1 527 ? -13.895 10.970 28.487 1.00 80.00 527 GLY A N 1
ATOM 4355 C CA . GLY A 1 527 ? -15.034 11.601 27.817 1.00 80.00 527 GLY A CA 1
ATOM 4356 C C . GLY A 1 527 ? -16.191 11.929 28.760 1.00 80.00 527 GLY A C 1
ATOM 4357 O O . GLY A 1 527 ? -16.767 13.010 28.678 1.00 80.00 527 GLY A O 1
ATOM 4358 N N . TYR A 1 528 ? -16.505 11.040 29.704 1.00 80.75 528 TYR A N 1
ATOM 4359 C CA . TYR A 1 528 ? -17.541 11.304 30.703 1.00 80.75 528 TYR A CA 1
ATOM 4360 C C . TYR A 1 528 ? -17.096 12.339 31.744 1.00 80.75 528 TYR A C 1
ATOM 4362 O O . TYR A 1 528 ? -17.877 13.222 32.094 1.00 80.75 528 TYR A O 1
ATOM 4370 N N . ILE A 1 529 ? -15.834 12.307 32.192 1.00 81.00 529 ILE A N 1
ATOM 4371 C CA . ILE A 1 529 ? -15.297 13.333 33.101 1.00 81.00 529 ILE A CA 1
ATOM 4372 C C . ILE A 1 529 ? -15.252 14.707 32.415 1.00 81.00 529 ILE A C 1
ATOM 4374 O O . ILE A 1 529 ? -15.688 15.688 33.012 1.00 81.00 529 ILE A O 1
ATOM 4378 N N . SER A 1 530 ? -14.775 14.811 31.172 1.00 75.19 530 SER A N 1
ATOM 4379 C CA . SER A 1 530 ? -14.776 16.091 30.448 1.00 75.19 530 SER A CA 1
ATOM 4380 C C . SER A 1 530 ? -16.191 16.575 30.135 1.00 75.19 530 SER A C 1
ATOM 4382 O O . SER A 1 530 ? -16.455 17.774 30.183 1.00 75.19 530 SER A O 1
ATOM 4384 N N . GLY A 1 531 ? -17.129 15.659 29.878 1.00 70.31 531 GLY A N 1
ATOM 4385 C CA . GLY A 1 531 ? -18.546 15.986 29.769 1.00 70.31 531 GLY A CA 1
ATOM 4386 C C . GLY A 1 531 ? -19.056 16.661 31.040 1.00 70.31 531 GLY A C 1
ATOM 4387 O O . GLY A 1 531 ? -19.697 17.708 30.961 1.00 70.31 531 GLY A O 1
ATOM 4388 N N . THR A 1 532 ? -18.713 16.132 32.224 1.00 66.88 532 THR A N 1
ATOM 4389 C CA . THR A 1 532 ? -19.120 16.768 33.490 1.00 66.88 532 THR A CA 1
ATOM 4390 C C . THR A 1 532 ? -18.556 18.182 33.649 1.00 66.88 532 THR A C 1
ATOM 4392 O O . THR A 1 532 ? -19.224 19.024 34.238 1.00 66.88 532 THR A O 1
ATOM 4395 N N . THR A 1 533 ? -17.396 18.510 33.074 1.00 66.38 533 THR A N 1
ATOM 4396 C CA . THR A 1 533 ? -16.832 19.869 33.168 1.00 66.38 533 THR A CA 1
ATOM 4397 C C . THR A 1 533 ? -17.336 20.820 32.081 1.00 66.38 533 THR A C 1
ATOM 4399 O O . THR A 1 533 ? -17.575 21.985 32.376 1.00 66.38 533 THR A O 1
ATOM 4402 N N . ASN A 1 534 ? -17.522 20.341 30.845 1.00 60.41 534 ASN A N 1
ATOM 4403 C CA . ASN A 1 534 ? -17.752 21.187 29.662 1.00 60.41 534 ASN A CA 1
ATOM 4404 C C . ASN A 1 534 ? -19.171 21.070 29.073 1.00 60.41 534 ASN A C 1
ATOM 4406 O O . ASN A 1 534 ? -19.457 21.683 28.050 1.00 60.41 534 ASN A O 1
ATOM 4410 N N . HIS A 1 535 ? -20.037 20.251 29.678 1.00 54.41 535 HIS A N 1
ATOM 4411 C CA . HIS A 1 535 ? -21.456 20.046 29.335 1.00 54.41 535 HIS A CA 1
ATOM 4412 C C . HIS A 1 535 ? -21.731 19.521 27.912 1.00 54.41 535 HIS A C 1
ATOM 4414 O O . HIS A 1 535 ? -22.885 19.396 27.512 1.00 54.41 535 HIS A O 1
ATOM 4420 N N . ASN A 1 536 ? -20.691 19.121 27.174 1.00 52.28 536 ASN A N 1
ATOM 4421 C CA . ASN A 1 536 ? -20.803 18.462 25.876 1.00 52.28 536 ASN A CA 1
ATOM 4422 C C . ASN A 1 536 ? -20.426 16.982 25.985 1.00 52.28 536 ASN A C 1
ATOM 4424 O O . ASN A 1 536 ? -19.339 16.628 26.445 1.00 52.28 536 ASN A O 1
ATOM 4428 N N . ARG A 1 537 ? -21.335 16.113 25.534 1.00 55.41 537 ARG A N 1
ATOM 4429 C CA . ARG A 1 537 ? -21.109 14.668 25.410 1.00 55.41 537 ARG A CA 1
ATOM 4430 C C . ARG A 1 537 ? -20.385 14.377 24.089 1.00 55.41 537 ARG A C 1
ATOM 4432 O O . ARG A 1 537 ? -20.829 14.885 23.061 1.00 55.41 537 ARG A O 1
ATOM 4439 N N . PRO A 1 538 ? -19.372 13.495 24.054 1.00 56.31 538 PRO A N 1
ATOM 4440 C CA . PRO A 1 538 ? -18.936 12.907 22.795 1.00 56.31 538 PRO A CA 1
ATOM 4441 C C . PRO A 1 538 ? -20.002 11.902 22.342 1.00 56.31 538 PRO A C 1
ATOM 4443 O O . PRO A 1 538 ? -20.104 10.801 22.881 1.00 56.31 538 PRO A O 1
ATOM 4446 N N . SER A 1 539 ? -20.873 12.311 21.416 1.00 59.34 539 SER A N 1
ATOM 4447 C CA . SER A 1 539 ? -21.988 11.472 20.958 1.00 59.34 539 SER A CA 1
ATOM 4448 C C . SER A 1 539 ? -21.538 10.267 20.127 1.00 59.34 539 SER A C 1
ATOM 4450 O O . SER A 1 539 ? -22.257 9.275 20.087 1.00 59.34 539 SER A O 1
ATOM 4452 N N . GLU A 1 540 ? -20.344 10.324 19.530 1.00 59.31 540 GLU A N 1
ATOM 4453 C CA . GLU A 1 540 ? -19.842 9.291 18.613 1.00 59.31 540 GLU A CA 1
ATOM 4454 C C . GLU A 1 540 ? -19.064 8.177 19.323 1.00 59.31 540 GLU A C 1
ATOM 4456 O O . GLU A 1 540 ? -19.187 7.015 18.947 1.00 59.31 540 GLU A O 1
ATOM 4461 N N . LEU A 1 541 ? -18.387 8.479 20.442 1.00 68.19 541 LEU A N 1
ATOM 4462 C CA . LEU A 1 541 ? -17.789 7.458 21.318 1.00 68.19 541 LEU A CA 1
ATOM 4463 C C . LEU A 1 541 ? -18.842 6.447 21.802 1.00 68.19 541 LEU A C 1
ATOM 4465 O O . LEU A 1 541 ? -18.536 5.274 22.003 1.00 68.19 541 LEU A O 1
ATOM 4469 N N . ARG A 1 542 ? -20.086 6.900 21.988 1.00 73.88 542 ARG A N 1
ATOM 4470 C CA . ARG A 1 542 ? -21.182 6.086 22.514 1.00 73.88 542 ARG A CA 1
ATOM 4471 C C . ARG A 1 542 ? -21.504 4.890 21.627 1.00 73.88 542 ARG A C 1
ATOM 4473 O O . ARG A 1 542 ? -21.606 3.786 22.144 1.00 73.88 542 ARG A O 1
ATOM 4480 N N . GLU A 1 543 ? -21.689 5.101 20.328 1.00 77.31 543 GLU A N 1
ATOM 4481 C CA . GLU A 1 543 ? -22.161 4.038 19.428 1.00 77.31 543 GLU A CA 1
ATOM 4482 C C . GLU A 1 543 ? -21.107 2.933 19.296 1.00 77.31 543 GLU A C 1
ATOM 4484 O O . GLU A 1 543 ? -21.410 1.765 19.532 1.00 77.31 543 GLU A O 1
ATOM 4489 N N . ALA A 1 544 ? -19.844 3.310 19.072 1.00 77.31 544 ALA A N 1
ATOM 4490 C CA . ALA A 1 544 ? -18.728 2.366 19.030 1.00 77.31 544 ALA A CA 1
ATOM 4491 C C . ALA A 1 544 ? -18.536 1.615 20.362 1.00 77.31 544 ALA A C 1
ATOM 4493 O O . ALA A 1 544 ? -18.225 0.426 20.375 1.00 77.31 544 ALA A O 1
ATOM 4494 N N . THR A 1 545 ? -18.761 2.286 21.497 1.00 86.12 545 THR A N 1
ATOM 4495 C CA . THR A 1 545 ? -18.662 1.665 22.825 1.00 86.12 545 THR A CA 1
ATOM 4496 C C . THR A 1 545 ? -19.769 0.637 23.059 1.00 86.12 545 THR A C 1
ATOM 4498 O O . THR A 1 545 ? -19.497 -0.459 23.550 1.00 86.12 545 THR A O 1
ATOM 4501 N N . ILE A 1 546 ? -21.010 0.969 22.694 1.00 90.00 546 ILE A N 1
ATOM 4502 C CA . ILE A 1 546 ? -22.148 0.056 22.831 1.00 90.00 546 ILE A CA 1
ATOM 4503 C C . ILE A 1 546 ? -21.917 -1.195 21.979 1.00 90.00 546 ILE A C 1
ATOM 4505 O O . ILE A 1 546 ? -22.050 -2.311 22.484 1.00 90.00 546 ILE A O 1
ATOM 4509 N N . ASP A 1 547 ? -21.507 -1.012 20.725 1.00 91.06 547 ASP A N 1
ATOM 4510 C CA . ASP A 1 547 ? -21.231 -2.110 19.801 1.00 91.06 547 ASP A CA 1
ATOM 4511 C C . ASP A 1 547 ? -20.051 -2.973 20.275 1.00 91.06 547 ASP A C 1
ATOM 4513 O O . ASP A 1 547 ? -20.100 -4.201 20.178 1.00 91.06 547 ASP A O 1
ATOM 4517 N N . TYR A 1 548 ? -19.023 -2.361 20.874 1.00 93.69 548 TYR A N 1
ATOM 4518 C CA . TYR A 1 548 ? -17.894 -3.084 21.464 1.00 93.69 548 TYR A CA 1
ATOM 4519 C C . TYR A 1 548 ? -18.344 -4.013 22.586 1.00 93.69 548 TYR A C 1
ATOM 4521 O O . TYR A 1 548 ? -17.989 -5.191 22.590 1.00 93.69 548 TYR A O 1
ATOM 4529 N N . PHE A 1 549 ? -19.145 -3.513 23.530 1.00 93.50 549 PHE A N 1
ATOM 4530 C CA . PHE A 1 549 ? -19.615 -4.337 24.642 1.00 93.50 549 PHE A CA 1
ATOM 4531 C C . PHE A 1 549 ? -20.635 -5.384 24.206 1.00 93.50 549 PHE A C 1
ATOM 4533 O O . PHE A 1 549 ? -20.601 -6.496 24.731 1.00 93.50 549 PHE A O 1
ATOM 4540 N N . ALA A 1 550 ? -21.480 -5.081 23.220 1.00 94.44 550 ALA A N 1
ATOM 4541 C CA . ALA A 1 550 ? -22.356 -6.074 22.609 1.00 94.44 550 ALA A CA 1
ATOM 4542 C C . ALA A 1 550 ? -21.545 -7.247 22.033 1.00 94.44 550 ALA A C 1
ATOM 4544 O O . ALA A 1 550 ? -21.800 -8.405 22.373 1.00 94.44 550 ALA A O 1
ATOM 4545 N N . LEU A 1 551 ? -20.518 -6.946 21.228 1.00 95.56 551 LEU A N 1
ATOM 4546 C CA . LEU A 1 551 ? -19.607 -7.943 20.664 1.00 95.56 551 LEU A CA 1
ATOM 4547 C C . LEU A 1 551 ? -18.850 -8.706 21.754 1.00 95.56 551 LEU A C 1
ATOM 4549 O O . LEU A 1 551 ? -18.790 -9.931 21.697 1.00 95.56 551 LEU A O 1
ATOM 4553 N N . LEU A 1 552 ? -18.298 -8.012 22.753 1.00 95.69 552 LEU A N 1
ATOM 4554 C CA . LEU A 1 552 ? -17.537 -8.632 23.839 1.00 95.69 552 LEU A CA 1
ATOM 4555 C C . LEU A 1 552 ? -18.399 -9.634 24.612 1.00 95.69 552 LEU A C 1
ATOM 4557 O O . LEU A 1 552 ? -17.991 -10.778 24.792 1.00 95.69 552 LEU A O 1
ATOM 4561 N N . ILE A 1 553 ? -19.602 -9.225 25.025 1.00 95.19 553 ILE A N 1
ATOM 4562 C CA . ILE A 1 553 ? -20.526 -10.072 25.787 1.00 95.19 553 ILE A CA 1
ATOM 4563 C C . ILE A 1 553 ? -20.955 -11.279 24.953 1.00 95.19 553 ILE A C 1
ATOM 4565 O O . ILE A 1 553 ? -20.900 -12.406 25.437 1.00 95.19 553 ILE A O 1
ATOM 4569 N N . TYR A 1 554 ? -21.361 -11.057 23.702 1.00 95.56 554 TYR A N 1
ATOM 4570 C CA . TYR A 1 554 ? -21.859 -12.125 22.840 1.00 95.56 554 TYR A CA 1
ATOM 4571 C C . TYR A 1 554 ? -20.760 -13.137 22.473 1.00 95.56 554 TYR A C 1
ATOM 4573 O O . TYR A 1 554 ? -20.989 -14.344 22.506 1.00 95.56 554 TYR A O 1
ATOM 4581 N N . LEU A 1 555 ? -19.551 -12.665 22.154 1.00 94.06 555 LEU A N 1
ATOM 4582 C CA . LEU A 1 555 ? -18.444 -13.525 21.728 1.00 94.06 555 LEU A CA 1
ATOM 4583 C C . LEU A 1 555 ? -17.736 -14.243 22.886 1.00 94.06 555 LEU A C 1
ATOM 4585 O O . LEU A 1 555 ? -17.156 -15.304 22.657 1.00 94.06 555 LEU A O 1
ATOM 4589 N N . TYR A 1 556 ? -17.780 -13.686 24.101 1.00 92.25 556 TYR A N 1
ATOM 4590 C CA . TYR A 1 556 ? -17.110 -14.229 25.292 1.00 92.25 556 TYR A CA 1
ATOM 4591 C C . TYR A 1 556 ? -18.079 -14.639 26.406 1.00 92.25 556 TYR A C 1
ATOM 4593 O O . TYR A 1 556 ? -17.672 -14.770 27.557 1.00 92.25 556 TYR A O 1
ATOM 4601 N N . GLN A 1 557 ? -19.345 -14.908 26.079 1.00 92.00 557 GLN A N 1
ATOM 4602 C CA . GLN A 1 557 ? -20.362 -15.382 27.032 1.00 92.00 557 GLN A CA 1
ATOM 4603 C C . GLN A 1 557 ? -19.935 -16.620 27.847 1.00 92.00 557 GLN A C 1
ATOM 4605 O O . GLN A 1 557 ? -20.409 -16.813 28.965 1.00 92.00 557 GLN A O 1
ATOM 4610 N N . ASP A 1 558 ? -19.023 -17.434 27.309 1.00 89.19 558 ASP A N 1
ATOM 4611 C CA . ASP A 1 558 ? -18.502 -18.652 27.943 1.00 89.19 558 ASP A CA 1
ATOM 4612 C C . ASP A 1 558 ? -17.194 -18.428 28.727 1.00 89.19 558 ASP A C 1
ATOM 4614 O O . ASP A 1 558 ? -16.666 -19.366 29.317 1.00 89.19 558 ASP A O 1
ATOM 4618 N N . LYS A 1 559 ? -16.673 -17.193 28.746 1.00 90.06 559 LYS A N 1
ATOM 4619 C CA . LYS A 1 559 ? -15.427 -16.788 29.423 1.00 90.06 559 LYS A CA 1
ATOM 4620 C C . LYS A 1 559 ? -15.685 -15.621 30.386 1.00 90.06 559 LYS A C 1
ATOM 4622 O O . LYS A 1 559 ? -15.308 -14.477 30.101 1.00 90.06 559 LYS A O 1
ATOM 4627 N N . PRO A 1 560 ? -16.384 -15.871 31.510 1.00 88.81 560 PRO A N 1
ATOM 4628 C CA . PRO A 1 560 ? -16.862 -14.823 32.411 1.00 88.81 560 PRO A CA 1
ATOM 4629 C C . PRO A 1 560 ? -15.740 -13.949 32.982 1.00 88.81 560 PRO A C 1
ATOM 4631 O O . PRO A 1 560 ? -15.966 -12.773 33.255 1.00 88.81 560 PRO A O 1
ATOM 4634 N N . GLU A 1 561 ? -14.527 -14.479 33.136 1.00 87.38 561 GLU A N 1
ATOM 4635 C CA . GLU A 1 561 ? -13.370 -13.757 33.661 1.00 87.38 561 GLU A CA 1
ATOM 4636 C C . GLU A 1 561 ? -12.979 -12.537 32.815 1.00 87.38 561 GLU A C 1
ATOM 4638 O O . GLU A 1 561 ? -12.661 -11.495 33.386 1.00 87.38 561 GLU A O 1
ATOM 4643 N N . ILE A 1 562 ? -13.075 -12.627 31.483 1.00 85.56 562 ILE A N 1
ATOM 4644 C CA . ILE A 1 562 ? -12.742 -11.525 30.562 1.00 85.56 562 ILE A CA 1
ATOM 4645 C C . ILE A 1 562 ? -13.779 -10.400 30.684 1.00 85.56 562 ILE A C 1
ATOM 4647 O O . ILE A 1 562 ? -13.441 -9.219 30.716 1.00 85.56 562 ILE A O 1
ATOM 4651 N N . ILE A 1 563 ? -15.059 -10.762 30.791 1.00 90.38 563 ILE A N 1
ATOM 4652 C CA . ILE A 1 563 ? -16.165 -9.801 30.896 1.00 90.38 563 ILE A CA 1
ATOM 4653 C C . ILE A 1 563 ? -16.200 -9.153 32.290 1.00 90.38 563 ILE A C 1
ATOM 4655 O O . ILE A 1 563 ? -16.496 -7.963 32.416 1.00 90.38 563 ILE A O 1
ATOM 4659 N N . ASN A 1 564 ? -15.877 -9.910 33.342 1.00 88.56 564 ASN A N 1
ATOM 4660 C CA . ASN A 1 564 ? -15.919 -9.441 34.726 1.00 88.56 564 ASN A CA 1
ATOM 4661 C C . ASN A 1 564 ? -14.969 -8.264 34.980 1.00 88.56 564 ASN A C 1
ATOM 4663 O O . ASN A 1 564 ? -15.367 -7.276 35.597 1.00 88.56 564 ASN A O 1
ATOM 4667 N N . GLU A 1 565 ? -13.731 -8.346 34.487 1.00 85.06 565 GLU A N 1
ATOM 4668 C CA . GLU A 1 565 ? -12.750 -7.268 34.649 1.00 85.06 565 GLU A CA 1
ATOM 4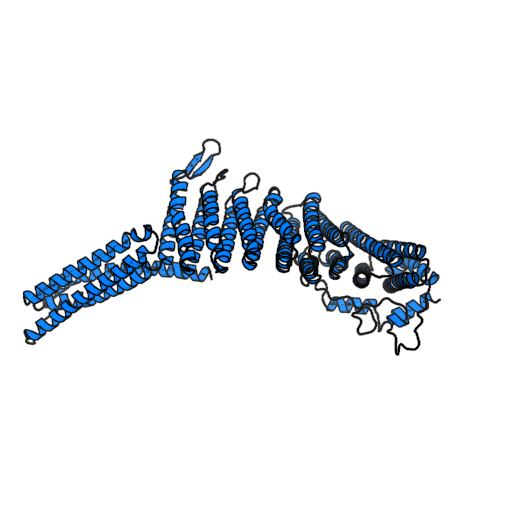669 C C . GLU A 1 565 ? -13.256 -5.959 34.030 1.00 85.06 565 GLU A C 1
ATOM 4671 O O . GLU A 1 565 ? -13.237 -4.901 34.665 1.00 85.06 565 GLU A O 1
ATOM 4676 N N . VAL A 1 566 ? -13.795 -6.051 32.818 1.00 86.06 566 VAL A N 1
ATOM 4677 C CA . VAL A 1 566 ? -14.346 -4.922 32.069 1.00 86.06 566 VAL A CA 1
ATOM 4678 C C . VAL A 1 566 ? -15.543 -4.293 32.789 1.00 86.06 566 VAL A C 1
ATOM 4680 O O . VAL A 1 566 ? -15.587 -3.074 32.967 1.00 86.06 566 VAL A O 1
ATOM 4683 N N . ILE A 1 567 ? -16.493 -5.106 33.263 1.00 86.62 567 ILE A N 1
ATOM 4684 C CA . ILE A 1 567 ? -17.661 -4.627 34.019 1.00 86.62 567 ILE A CA 1
ATOM 4685 C C . ILE A 1 567 ? -17.235 -3.930 35.311 1.00 86.62 567 ILE A C 1
ATOM 4687 O O . ILE A 1 567 ? -17.750 -2.855 35.634 1.00 86.62 567 ILE A O 1
ATOM 4691 N N . HIS A 1 568 ? -16.287 -4.510 36.046 1.00 87.94 568 HIS A N 1
ATOM 4692 C CA . HIS A 1 568 ? -15.785 -3.924 37.284 1.00 87.94 568 HIS A CA 1
ATOM 4693 C C . HIS A 1 568 ? -15.159 -2.546 37.031 1.00 87.94 568 HIS A C 1
ATOM 4695 O O . HIS A 1 568 ? -15.438 -1.578 37.741 1.00 87.94 568 HIS A O 1
ATOM 4701 N N . GLN A 1 569 ? -14.351 -2.420 35.979 1.00 88.19 569 GLN A N 1
ATOM 4702 C CA . GLN A 1 569 ? -13.755 -1.143 35.608 1.00 88.19 569 GLN A CA 1
ATOM 4703 C C . GLN A 1 569 ? -14.794 -0.100 35.167 1.00 88.19 569 GLN A C 1
ATOM 4705 O O . GLN A 1 569 ? -14.700 1.053 35.587 1.00 88.19 569 GLN A O 1
ATOM 4710 N N . LEU A 1 570 ? -15.807 -0.481 34.384 1.00 87.62 570 LEU A N 1
ATOM 4711 C CA . LEU A 1 570 ? -16.902 0.421 34.005 1.00 87.62 570 LEU A CA 1
ATOM 4712 C C . LEU A 1 570 ? -17.709 0.905 35.219 1.00 87.62 570 LEU A C 1
ATOM 4714 O O . LEU A 1 570 ? -18.051 2.084 35.306 1.00 87.62 570 LEU A O 1
ATOM 4718 N N . THR A 1 571 ? -17.961 0.012 36.179 1.00 89.69 571 THR A N 1
ATOM 4719 C CA . THR A 1 571 ? -18.633 0.338 37.448 1.00 89.69 571 THR A CA 1
ATOM 4720 C C . THR A 1 571 ? -17.828 1.391 38.219 1.00 89.69 571 THR A C 1
ATOM 4722 O O . THR A 1 571 ? -18.373 2.418 38.623 1.00 89.69 571 THR A O 1
ATOM 4725 N N . ASN A 1 572 ? -16.503 1.216 38.306 1.00 90.81 572 ASN A N 1
ATOM 4726 C CA . ASN A 1 572 ? -15.608 2.206 38.912 1.00 90.81 572 ASN A CA 1
ATOM 4727 C C . ASN A 1 572 ? -15.627 3.553 38.172 1.00 90.81 572 ASN A C 1
ATOM 4729 O O . ASN A 1 572 ? -15.558 4.607 38.804 1.00 90.81 572 ASN A O 1
ATOM 4733 N N . VAL A 1 573 ? -15.698 3.548 36.835 1.00 89.69 573 VAL A N 1
ATOM 4734 C CA . VAL A 1 573 ? -15.816 4.789 36.051 1.00 89.69 573 VAL A CA 1
ATOM 4735 C C . VAL A 1 573 ? -17.101 5.528 36.407 1.00 89.69 573 VAL A C 1
ATOM 4737 O O . VAL A 1 573 ? -17.051 6.738 36.625 1.00 89.69 573 VAL A O 1
ATOM 4740 N N . TYR A 1 574 ? -18.223 4.819 36.521 1.00 90.62 574 TYR A N 1
ATOM 4741 C CA . TYR A 1 574 ? -19.496 5.417 36.905 1.00 90.62 574 TYR A CA 1
ATOM 4742 C C . TYR A 1 574 ? -19.459 6.044 38.299 1.00 90.62 574 TYR A C 1
ATOM 4744 O O . TYR A 1 574 ? -19.844 7.204 38.435 1.00 90.62 574 TYR A O 1
ATOM 4752 N N . ASP A 1 575 ? -18.910 5.357 39.302 1.00 89.81 575 ASP A N 1
ATOM 4753 C CA . ASP A 1 575 ? -18.775 5.919 40.652 1.00 89.81 575 ASP A CA 1
ATOM 4754 C C . ASP A 1 575 ? -17.898 7.185 40.668 1.00 89.81 575 ASP A C 1
ATOM 4756 O O . ASP A 1 575 ? -18.235 8.176 41.323 1.00 89.81 575 ASP A O 1
ATOM 4760 N N . ILE A 1 576 ? -16.806 7.202 39.892 1.00 88.56 576 ILE A N 1
ATOM 4761 C CA . ILE A 1 576 ? -15.935 8.381 39.747 1.00 88.56 576 ILE A CA 1
ATOM 4762 C C . ILE A 1 576 ? -16.679 9.549 39.086 1.00 88.56 576 ILE A C 1
ATOM 4764 O O . ILE A 1 576 ? -16.553 10.687 39.538 1.00 88.56 576 ILE A O 1
ATOM 4768 N N . VAL A 1 577 ? -17.414 9.292 38.001 1.00 85.81 577 VAL A N 1
ATOM 4769 C CA . VAL A 1 577 ? -18.174 10.323 37.271 1.00 85.81 577 VAL A CA 1
ATOM 4770 C C . VAL A 1 577 ? -19.287 10.877 38.155 1.00 85.81 577 VAL A C 1
ATOM 4772 O O . VAL A 1 577 ? -19.441 12.093 38.260 1.00 85.81 577 VAL A O 1
ATOM 4775 N N . LYS A 1 578 ? -20.003 9.999 38.862 1.00 86.50 578 LYS A N 1
ATOM 4776 C CA . LYS A 1 578 ? -21.051 10.370 39.810 1.00 86.50 578 LYS A CA 1
ATOM 4777 C C . LYS A 1 578 ? -20.517 11.246 40.941 1.00 86.50 578 LYS A C 1
ATOM 4779 O O . LYS A 1 578 ? -21.128 12.259 41.256 1.00 86.50 578 LYS A O 1
ATOM 4784 N N . GLY A 1 579 ? -19.362 10.899 41.511 1.00 83.81 579 GLY A N 1
ATOM 4785 C CA . GLY A 1 579 ? -18.725 11.683 42.574 1.00 83.81 579 GLY A CA 1
ATOM 4786 C C . GLY A 1 579 ? -18.243 13.076 42.145 1.00 83.81 579 GLY A C 1
ATOM 4787 O O . GLY A 1 579 ? -17.984 13.911 43.006 1.00 83.81 579 GLY A O 1
ATOM 4788 N N . LYS A 1 580 ? -18.115 13.341 40.838 1.00 80.50 580 LYS A N 1
ATOM 4789 C CA . LYS A 1 580 ? -17.669 14.635 40.292 1.00 80.50 580 LYS A CA 1
ATOM 4790 C C . LYS A 1 580 ? -18.799 15.562 39.851 1.00 80.50 580 LYS A C 1
ATOM 4792 O O . LYS A 1 580 ? -18.537 16.741 39.628 1.00 80.50 580 LYS A O 1
ATOM 4797 N N . ALA A 1 581 ? -20.018 15.059 39.691 1.00 74.94 581 ALA A N 1
ATOM 4798 C CA . ALA A 1 581 ? -21.147 15.893 39.306 1.00 74.94 581 ALA A CA 1
ATOM 4799 C C . ALA A 1 581 ? -21.710 16.642 40.522 1.00 74.94 581 ALA A C 1
ATOM 4801 O O . ALA A 1 581 ? -22.086 16.041 41.525 1.00 74.94 581 ALA A O 1
ATOM 4802 N N . THR A 1 582 ? -21.803 17.958 40.407 1.00 70.88 582 THR A N 1
ATOM 4803 C CA . THR A 1 582 ? -22.299 18.895 41.415 1.00 70.88 582 THR A CA 1
ATOM 4804 C C . THR A 1 582 ? -23.592 19.615 40.989 1.00 70.88 582 THR A C 1
ATOM 4806 O O . THR A 1 582 ? -24.253 20.211 41.836 1.00 70.88 582 THR A O 1
ATOM 4809 N N . ASN A 1 583 ? -23.988 19.561 39.706 1.00 71.19 583 ASN A N 1
ATOM 4810 C CA . ASN A 1 583 ? -25.049 20.398 39.120 1.00 71.19 583 ASN A CA 1
ATOM 4811 C C . ASN A 1 583 ? -26.073 19.575 38.305 1.00 71.19 583 ASN A C 1
ATOM 4813 O O . ASN A 1 583 ? -25.753 18.502 37.794 1.00 71.19 583 ASN A O 1
ATOM 4817 N N . LYS A 1 584 ? -27.279 20.126 38.077 1.00 68.69 584 LYS A N 1
ATOM 4818 C CA . LYS A 1 584 ? -28.345 19.489 37.267 1.00 68.69 584 LYS A CA 1
ATOM 4819 C C . LYS A 1 584 ? -27.927 19.160 35.826 1.00 68.69 584 LYS A C 1
ATOM 4821 O O . LYS A 1 584 ? -28.260 18.085 35.344 1.00 68.69 584 LYS A O 1
ATOM 4826 N N . ASP A 1 585 ? -27.153 20.019 35.163 1.00 64.56 585 ASP A N 1
ATOM 4827 C CA . ASP A 1 585 ? -26.693 19.764 33.783 1.00 64.56 585 ASP A CA 1
ATOM 4828 C C . ASP A 1 585 ? -25.722 18.571 33.701 1.00 64.56 585 ASP A C 1
ATOM 4830 O O . ASP A 1 585 ? -25.674 17.843 32.711 1.00 64.56 585 ASP A O 1
ATOM 4834 N N . GLN A 1 586 ? -24.993 18.300 34.787 1.00 73.88 586 GLN A N 1
ATOM 4835 C CA . GLN A 1 586 ? -24.089 17.153 34.901 1.00 73.88 586 GLN A CA 1
ATOM 4836 C C . GLN A 1 586 ? -24.841 15.847 35.204 1.00 73.88 586 GLN A C 1
ATOM 4838 O O . GLN A 1 586 ? -24.317 14.757 34.969 1.00 73.88 586 GLN A O 1
ATOM 4843 N N . GLN A 1 587 ? -26.090 15.940 35.666 1.00 77.44 587 GLN A N 1
ATOM 4844 C CA . GLN A 1 587 ? -26.941 14.788 35.948 1.00 77.44 587 GLN A CA 1
ATOM 4845 C C . GLN A 1 587 ? -27.340 14.054 34.661 1.00 77.44 587 GLN A C 1
ATOM 4847 O O . GLN A 1 587 ? -27.306 12.827 34.633 1.00 77.44 587 GLN A O 1
ATOM 4852 N N . GLY A 1 588 ? -27.559 14.775 33.553 1.00 79.50 588 GLY A N 1
ATOM 4853 C CA . GLY A 1 588 ? -27.813 14.165 32.239 1.00 79.50 588 GLY A CA 1
ATOM 4854 C C . GLY A 1 588 ? -26.639 13.328 31.700 1.00 79.50 588 GLY A C 1
ATOM 4855 O O . GLY A 1 588 ? -26.832 12.371 30.941 1.00 79.50 588 GLY A O 1
ATOM 4856 N N . ILE A 1 589 ? -25.409 13.640 32.121 1.00 80.00 589 ILE A N 1
ATOM 4857 C CA . ILE A 1 589 ? -24.201 12.876 31.774 1.00 80.00 589 ILE A CA 1
ATOM 4858 C C . ILE A 1 589 ? -24.116 11.590 32.600 1.00 80.00 589 ILE A C 1
ATOM 4860 O O . ILE A 1 589 ? -23.816 10.532 32.046 1.00 80.00 589 ILE A O 1
ATOM 4864 N N . ILE A 1 590 ? -24.447 11.648 33.894 1.00 85.19 590 ILE A N 1
ATOM 4865 C CA . ILE A 1 590 ? -24.552 10.449 34.740 1.00 85.19 590 ILE A CA 1
ATOM 4866 C C . ILE A 1 590 ? -25.668 9.538 34.232 1.00 85.19 590 ILE A C 1
ATOM 4868 O O . ILE A 1 590 ? -25.446 8.343 34.059 1.00 85.19 590 ILE A O 1
ATOM 4872 N N . GLU A 1 591 ? -26.844 10.096 33.934 1.00 86.69 591 GLU A N 1
ATOM 4873 C CA . GLU A 1 591 ? -27.977 9.353 33.374 1.00 86.69 591 GLU A CA 1
ATOM 4874 C C . GLU A 1 591 ? -27.605 8.669 32.057 1.00 86.69 591 GLU A C 1
ATOM 4876 O O . GLU A 1 591 ? -28.019 7.544 31.791 1.00 86.69 591 GLU A O 1
ATOM 4881 N N . SER A 1 592 ? -26.789 9.320 31.231 1.00 85.69 592 SER A N 1
ATOM 4882 C CA . SER A 1 592 ? -26.291 8.742 29.986 1.00 85.69 592 SER A CA 1
ATOM 4883 C C . SER A 1 592 ? -25.415 7.509 30.215 1.00 85.69 592 SER A C 1
ATOM 4885 O O . SER A 1 592 ? -25.642 6.485 29.570 1.00 85.69 592 SER A O 1
ATOM 4887 N N . LEU A 1 593 ? -24.464 7.580 31.152 1.00 87.62 593 LEU A N 1
ATOM 4888 C CA . LEU A 1 593 ? -23.623 6.435 31.511 1.00 87.62 593 LEU A CA 1
ATOM 4889 C C . LEU A 1 593 ? -24.439 5.332 32.200 1.00 87.62 593 LEU A C 1
ATOM 4891 O O . LEU A 1 593 ? -24.236 4.152 31.929 1.00 87.62 593 LEU A O 1
ATOM 4895 N N . TYR A 1 594 ? -25.408 5.707 33.040 1.00 91.38 594 TYR A N 1
ATOM 4896 C CA . TYR A 1 594 ? -26.351 4.776 33.660 1.00 91.38 594 TYR A CA 1
ATOM 4897 C C . TYR A 1 594 ? -27.135 3.988 32.602 1.00 91.38 594 TYR A C 1
ATOM 4899 O O . TYR A 1 594 ? -27.236 2.767 32.693 1.00 91.38 594 TYR A O 1
ATOM 4907 N N . LYS A 1 595 ? -27.656 4.665 31.568 1.00 90.62 595 LYS A N 1
ATOM 4908 C CA . LYS A 1 595 ? -28.386 4.030 30.457 1.00 90.62 595 LYS A CA 1
ATOM 4909 C C . LYS A 1 595 ? -27.524 3.013 29.702 1.00 90.62 595 LYS A C 1
ATOM 4911 O O . LYS A 1 595 ? -28.035 1.960 29.326 1.00 90.62 595 LYS A O 1
ATOM 4916 N N . GLU A 1 596 ? -26.238 3.303 29.503 1.00 90.31 596 GLU A N 1
ATOM 4917 C CA . GLU A 1 596 ? -25.277 2.370 28.895 1.00 90.31 596 GLU A CA 1
ATOM 4918 C C . GLU A 1 596 ? -24.998 1.166 29.807 1.00 90.31 596 GLU A C 1
ATOM 4920 O O . GLU A 1 596 ? -25.172 0.024 29.390 1.00 90.31 596 GLU A O 1
ATOM 4925 N N . LEU A 1 597 ? -24.668 1.397 31.083 1.00 92.44 597 LEU A N 1
ATOM 4926 C CA . LEU A 1 597 ? -24.446 0.325 32.061 1.00 92.44 597 LEU A CA 1
ATOM 4927 C C . LEU A 1 597 ? -25.661 -0.589 32.219 1.00 92.44 597 LEU A C 1
ATOM 4929 O O . LEU A 1 597 ? -25.525 -1.809 32.320 1.00 92.44 597 LEU A O 1
ATOM 4933 N N . LYS A 1 598 ? -26.859 -0.006 32.223 1.00 94.69 598 LYS A N 1
ATOM 4934 C CA . LYS A 1 598 ? -28.120 -0.739 32.275 1.00 94.69 598 LYS A CA 1
ATOM 4935 C C . LYS A 1 598 ? -28.319 -1.616 31.046 1.00 94.69 598 LYS A C 1
ATOM 4937 O O . LYS A 1 598 ? -28.790 -2.740 31.196 1.00 94.69 598 LYS A O 1
ATOM 4942 N N . LEU A 1 599 ? -27.949 -1.133 29.860 1.00 93.25 599 LEU A N 1
ATOM 4943 C CA . LEU A 1 599 ? -27.984 -1.922 28.631 1.00 93.25 599 LEU A CA 1
ATOM 4944 C C . LEU A 1 599 ? -27.012 -3.109 28.715 1.00 93.25 599 LEU A C 1
ATOM 4946 O O . LEU A 1 599 ? -27.426 -4.248 28.509 1.00 93.25 599 LEU A O 1
ATOM 4950 N N . TYR A 1 600 ? -25.765 -2.875 29.134 1.00 93.44 600 TYR A N 1
ATOM 4951 C CA . TYR A 1 600 ? -24.760 -3.937 29.280 1.00 93.44 600 TYR A CA 1
ATOM 4952 C C . TYR A 1 600 ? -25.166 -4.975 30.329 1.00 93.44 600 TYR A C 1
ATOM 4954 O O . TYR A 1 600 ? -25.050 -6.174 30.089 1.00 93.44 600 TYR A O 1
ATOM 4962 N N . SER A 1 601 ? -25.702 -4.529 31.470 1.00 94.88 601 SER A N 1
ATOM 4963 C CA . SER A 1 601 ? -26.219 -5.413 32.521 1.00 94.88 601 SER A CA 1
ATOM 4964 C C . SER A 1 601 ? -27.418 -6.232 32.049 1.00 94.88 601 SER A C 1
ATOM 4966 O O . SER A 1 601 ? -27.584 -7.389 32.436 1.00 94.88 601 SER A O 1
ATOM 4968 N N . CYS A 1 602 ? -28.253 -5.648 31.192 1.00 94.56 602 CYS A N 1
ATOM 4969 C CA . CYS A 1 602 ? -29.371 -6.348 30.589 1.00 94.56 602 CYS A CA 1
ATOM 4970 C C . CYS A 1 602 ? -28.877 -7.488 29.690 1.00 94.56 602 CYS A C 1
ATOM 4972 O O . CYS A 1 602 ? -29.314 -8.626 29.861 1.00 94.56 602 CYS A O 1
ATOM 4974 N N . TRP A 1 603 ? -27.906 -7.212 28.815 1.00 94.25 603 TRP A N 1
ATOM 4975 C CA . TRP A 1 603 ? -27.310 -8.208 27.925 1.00 94.25 603 TRP A CA 1
ATOM 4976 C C . TRP A 1 603 ? -26.555 -9.308 28.665 1.00 94.25 603 TRP A C 1
ATOM 4978 O O . TRP A 1 603 ? -26.736 -10.482 28.353 1.00 94.25 603 TRP A O 1
ATOM 4988 N N . THR A 1 604 ? -25.768 -8.982 29.691 1.00 93.38 604 THR A N 1
ATOM 4989 C CA . THR A 1 604 ? -25.105 -10.020 30.495 1.00 93.38 604 THR A CA 1
ATOM 4990 C C . THR A 1 604 ? -26.094 -10.894 31.255 1.00 93.38 604 THR A C 1
ATOM 4992 O O . THR A 1 604 ? -25.847 -12.083 31.429 1.00 93.38 604 THR A O 1
ATOM 4995 N N . ASN A 1 605 ? -27.255 -10.365 31.651 1.00 92.81 605 ASN A N 1
ATOM 4996 C CA . ASN A 1 605 ? -28.288 -11.155 32.322 1.00 92.81 605 ASN A CA 1
ATOM 4997 C C . ASN A 1 605 ? -28.964 -12.201 31.409 1.00 92.81 605 ASN A C 1
ATOM 4999 O O . ASN A 1 605 ? -29.553 -13.164 31.915 1.00 92.81 605 ASN A O 1
ATOM 5003 N N . ILE A 1 606 ? -28.867 -12.038 30.080 1.00 91.94 606 ILE A N 1
ATOM 5004 C CA . ILE A 1 606 ? -29.367 -13.010 29.091 1.00 91.94 606 ILE A CA 1
ATOM 5005 C C . ILE A 1 606 ? -28.619 -14.341 29.235 1.00 91.94 606 ILE A C 1
ATOM 5007 O O . ILE A 1 606 ? -29.226 -15.409 29.139 1.00 91.94 606 ILE A O 1
ATOM 5011 N N . PHE A 1 607 ? -27.316 -14.284 29.510 1.00 93.06 607 PHE A N 1
ATOM 5012 C CA . PHE A 1 607 ? -26.431 -15.442 29.498 1.00 93.06 607 PHE A CA 1
ATOM 5013 C C . PHE A 1 607 ? -26.254 -16.019 30.910 1.00 93.06 607 PHE A C 1
ATOM 5015 O O . PHE A 1 607 ? -25.749 -15.323 31.792 1.00 93.06 607 PHE A O 1
ATOM 5022 N N . PRO A 1 608 ? -26.631 -17.291 31.164 1.00 90.69 608 PRO A N 1
ATOM 5023 C CA . PRO A 1 608 ? -26.553 -17.890 32.500 1.00 90.69 608 PRO A CA 1
ATOM 5024 C C . PRO A 1 608 ? -25.161 -17.805 33.138 1.00 90.69 608 PRO A C 1
ATOM 5026 O O . PRO A 1 608 ? -25.059 -17.455 34.312 1.00 90.69 608 PRO A O 1
ATOM 5029 N N . ASN A 1 609 ? -24.109 -18.033 32.344 1.00 91.25 609 ASN A N 1
ATOM 5030 C CA . ASN A 1 609 ? -22.706 -18.019 32.776 1.00 91.25 609 ASN A CA 1
ATOM 5031 C C . ASN A 1 609 ? -22.234 -16.643 33.275 1.00 91.25 609 ASN A C 1
ATOM 5033 O O . ASN A 1 609 ? -21.284 -16.557 34.048 1.00 91.25 609 ASN A O 1
ATOM 5037 N N . LEU A 1 610 ? -22.907 -15.560 32.870 1.00 91.62 610 LEU A N 1
ATOM 5038 C CA . LEU A 1 610 ? -22.534 -14.191 33.230 1.00 91.62 610 LEU A CA 1
ATOM 5039 C C . LEU A 1 610 ? -23.377 -13.616 34.380 1.00 91.62 610 LEU A C 1
ATOM 5041 O O . LEU A 1 610 ? -23.127 -12.501 34.839 1.00 91.62 610 LEU A O 1
ATOM 5045 N N . ARG A 1 611 ? -24.382 -14.347 34.880 1.00 89.69 611 ARG A N 1
ATOM 5046 C CA . ARG A 1 611 ? -25.293 -13.824 35.914 1.00 89.69 611 ARG A CA 1
ATOM 5047 C C . ARG A 1 611 ? -24.577 -13.491 37.217 1.00 89.69 611 ARG A C 1
ATOM 5049 O O . ARG A 1 611 ? -24.910 -12.488 37.843 1.00 89.69 611 ARG A O 1
ATOM 5056 N N . ASP A 1 612 ? -23.596 -14.297 37.615 1.00 88.12 612 ASP A N 1
ATOM 5057 C CA . ASP A 1 612 ? -22.862 -14.080 38.863 1.00 88.12 612 ASP A CA 1
ATOM 5058 C C . ASP A 1 612 ? -21.986 -12.828 38.809 1.00 88.12 612 ASP A C 1
ATOM 5060 O O . ASP A 1 612 ? -22.038 -12.011 39.731 1.00 88.12 612 ASP A O 1
ATOM 5064 N N . ILE A 1 613 ? -21.267 -12.621 37.702 1.00 89.25 613 ILE A N 1
ATOM 5065 C CA . ILE A 1 613 ? -20.430 -11.429 37.499 1.00 89.25 613 ILE A CA 1
ATOM 5066 C C . ILE A 1 613 ? -21.270 -10.152 37.324 1.00 89.25 613 ILE A C 1
ATOM 5068 O O . ILE A 1 613 ? -20.789 -9.053 37.577 1.00 89.25 613 ILE A O 1
ATOM 5072 N N . ASN A 1 614 ? -22.546 -10.279 36.941 1.00 91.31 614 ASN A N 1
ATOM 5073 C CA . ASN A 1 614 ? -23.464 -9.152 36.769 1.00 91.31 614 ASN A CA 1
ATOM 5074 C C . ASN A 1 614 ? -24.135 -8.694 38.081 1.00 91.31 614 ASN A C 1
ATOM 5076 O O . ASN A 1 614 ? -24.653 -7.580 38.157 1.00 91.31 614 ASN A O 1
ATOM 5080 N N . LYS A 1 615 ? -24.128 -9.515 39.144 1.00 91.06 615 LYS A N 1
ATOM 5081 C CA . LYS A 1 615 ? -24.756 -9.176 40.441 1.00 91.06 615 LYS A CA 1
ATOM 5082 C C . LYS A 1 615 ? -24.295 -7.825 41.019 1.00 91.06 615 LYS A C 1
ATOM 5084 O O . LYS A 1 615 ? -25.165 -7.069 41.464 1.00 91.06 615 LYS A O 1
ATOM 5089 N N . PRO A 1 616 ? -22.989 -7.479 41.031 1.00 89.81 616 PRO A N 1
ATOM 5090 C CA . PRO A 1 616 ? -22.529 -6.181 41.525 1.00 89.81 616 PRO A CA 1
ATOM 5091 C C . PRO A 1 616 ? -23.101 -5.011 40.718 1.00 89.81 616 PRO A C 1
ATOM 5093 O O . PRO A 1 616 ? -23.561 -4.032 41.306 1.00 89.81 616 PRO A O 1
ATOM 5096 N N . LEU A 1 617 ? -23.147 -5.145 39.388 1.00 92.12 617 LEU A N 1
ATOM 5097 C CA . LEU A 1 617 ? -23.686 -4.123 38.496 1.00 92.12 617 LEU A CA 1
ATOM 5098 C C . LEU A 1 617 ? -25.199 -3.950 38.691 1.00 92.12 617 LEU A C 1
ATOM 5100 O O . LEU A 1 617 ? -25.665 -2.826 38.843 1.00 92.12 617 LEU A O 1
ATOM 5104 N N . ILE A 1 618 ? -25.962 -5.044 38.804 1.00 94.00 618 ILE A N 1
ATOM 5105 C CA . ILE A 1 618 ? -27.399 -4.991 39.130 1.00 94.00 618 ILE A CA 1
ATOM 5106 C C . ILE A 1 618 ? -27.626 -4.268 40.463 1.00 94.00 618 ILE A C 1
ATOM 5108 O O . ILE A 1 618 ? -28.509 -3.417 40.559 1.00 94.00 618 ILE A O 1
ATOM 5112 N N . LYS A 1 619 ? -26.831 -4.574 41.497 1.00 93.06 619 LYS A N 1
ATOM 5113 C CA . LYS A 1 619 ? -26.948 -3.920 42.809 1.00 93.06 619 LYS A CA 1
ATOM 5114 C C . LYS A 1 619 ? -26.716 -2.409 42.711 1.00 93.06 619 LYS A C 1
ATOM 5116 O O . LYS A 1 619 ? -27.462 -1.649 43.328 1.00 93.06 619 LYS A O 1
ATOM 5121 N N . LEU A 1 620 ? -25.720 -1.981 41.934 1.00 92.94 620 LEU A N 1
ATOM 5122 C CA . LEU A 1 620 ? -25.468 -0.565 41.661 1.00 92.94 620 LEU A CA 1
ATOM 5123 C C . LEU A 1 620 ? -26.646 0.079 40.912 1.00 92.94 620 LEU A C 1
ATOM 5125 O O . LEU A 1 620 ? -27.151 1.115 41.339 1.00 92.94 620 LEU A O 1
ATOM 5129 N N . LEU A 1 621 ? -27.141 -0.566 39.853 1.00 94.38 621 LEU A N 1
ATOM 5130 C CA . LEU A 1 621 ? -28.236 -0.048 39.028 1.00 94.38 621 LEU A CA 1
ATOM 5131 C C . LEU A 1 621 ? -29.568 0.069 39.782 1.00 94.38 621 LEU A C 1
ATOM 5133 O O . LEU A 1 621 ? -30.339 0.981 39.488 1.00 94.38 621 LEU A O 1
ATOM 5137 N N . LYS A 1 622 ? -29.832 -0.828 40.743 1.00 95.06 622 LYS A N 1
ATOM 5138 C CA . LYS A 1 622 ? -30.989 -0.751 41.652 1.00 95.06 622 LYS A CA 1
ATOM 5139 C C . LYS A 1 622 ? -30.870 0.407 42.635 1.00 95.06 622 LYS A C 1
ATOM 5141 O O . LYS A 1 622 ? -31.830 1.139 42.844 1.00 95.06 622 LYS A O 1
ATOM 5146 N N . LYS A 1 623 ? -29.689 0.575 43.240 1.00 92.44 623 LYS A N 1
ATOM 5147 C CA . LYS A 1 623 ? -29.426 1.661 44.196 1.00 92.44 623 LYS A CA 1
ATOM 5148 C C . LYS A 1 623 ? -29.657 3.034 43.560 1.00 92.44 623 LYS A C 1
ATOM 5150 O O . LYS A 1 623 ? -30.190 3.922 44.215 1.00 92.44 623 LYS A O 1
ATOM 5155 N N . ASP A 1 624 ? -29.270 3.174 42.297 1.00 90.25 624 ASP A N 1
ATOM 5156 C CA . ASP A 1 624 ? -29.359 4.418 41.535 1.00 90.25 624 ASP A CA 1
ATOM 5157 C C . ASP A 1 624 ? -30.503 4.402 40.513 1.00 90.25 624 ASP A C 1
ATOM 5159 O O . ASP A 1 624 ? -30.412 5.045 39.468 1.00 90.25 624 ASP A O 1
ATOM 5163 N N . PHE A 1 625 ? -31.561 3.628 40.772 1.00 91.81 625 PHE A N 1
ATOM 5164 C CA . PHE A 1 625 ? -32.641 3.459 39.809 1.00 91.81 625 PHE A CA 1
ATOM 5165 C C . PHE A 1 625 ? -33.260 4.800 39.399 1.00 91.81 625 PHE A C 1
ATOM 5167 O O . PHE A 1 625 ? -33.650 5.614 40.237 1.00 91.81 625 PHE A O 1
ATOM 5174 N N . TYR A 1 626 ? -33.375 4.996 38.086 1.00 84.00 626 TYR A N 1
ATOM 5175 C CA . TYR A 1 626 ? -34.003 6.158 37.473 1.00 84.00 626 TYR A CA 1
ATOM 5176 C C . TYR A 1 626 ? -35.144 5.713 36.552 1.00 84.00 626 TYR A C 1
ATOM 5178 O O . TYR A 1 626 ? -34.959 4.867 35.668 1.00 84.00 626 TYR A O 1
ATOM 5186 N N . GLU A 1 627 ? -36.312 6.321 36.752 1.00 87.00 627 GLU A N 1
ATOM 5187 C CA . GLU A 1 627 ? -37.497 6.155 35.912 1.00 87.00 627 GLU A CA 1
ATOM 5188 C C . GLU A 1 627 ? -37.558 7.310 34.891 1.00 87.00 627 GLU A C 1
ATOM 5190 O O . GLU A 1 627 ? -37.584 8.479 35.297 1.00 87.00 627 GLU A O 1
ATOM 5195 N N . PRO A 1 628 ? -37.580 7.026 33.576 1.00 84.56 628 PRO A N 1
ATOM 5196 C CA . PRO A 1 628 ? -37.726 8.056 32.553 1.00 84.56 628 PRO A CA 1
ATOM 5197 C C . PRO A 1 628 ? -39.029 8.842 32.714 1.00 84.56 628 PRO A C 1
ATOM 5199 O O . PRO A 1 628 ? -40.100 8.269 32.905 1.00 84.56 628 PRO A O 1
ATOM 5202 N N . SER A 1 629 ? -38.953 10.164 32.575 1.00 76.31 629 SER A N 1
ATOM 5203 C CA . SER A 1 629 ? -40.133 11.033 32.519 1.00 76.31 629 SER A CA 1
ATOM 5204 C C . SER A 1 629 ? -40.267 11.641 31.126 1.00 76.31 629 SER A C 1
ATOM 5206 O O . SER A 1 629 ? -39.306 12.180 30.578 1.00 76.31 629 SER A O 1
ATOM 5208 N N . PHE A 1 630 ? -41.463 11.547 30.539 1.00 68.25 630 PHE A N 1
ATOM 5209 C CA . PHE A 1 630 ? -41.742 12.087 29.209 1.00 68.25 630 PHE A CA 1
ATOM 5210 C C . PHE A 1 630 ? -42.547 13.377 29.329 1.00 68.25 630 PHE A C 1
ATOM 5212 O O . PHE A 1 630 ? -43.631 13.362 29.921 1.00 68.25 630 PHE A O 1
ATOM 5219 N N . PRO A 1 631 ? -42.079 14.500 28.758 1.00 60.59 631 PRO A N 1
ATOM 5220 C CA . PRO A 1 631 ? -42.937 15.661 28.597 1.00 60.59 631 PRO A CA 1
ATOM 5221 C C . PRO A 1 631 ? -44.104 15.281 27.673 1.00 60.59 631 PRO A C 1
ATOM 5223 O O . PRO A 1 631 ? -43.895 14.656 26.634 1.00 60.59 631 PRO A O 1
ATOM 5226 N N . GLY A 1 632 ? -45.330 15.688 28.020 1.00 56.94 632 GLY A N 1
ATOM 5227 C CA . GLY A 1 632 ? -46.577 15.279 27.345 1.00 56.94 632 GLY A CA 1
ATOM 5228 C C . GLY A 1 632 ? -46.724 15.647 25.856 1.00 56.94 632 GLY A C 1
ATOM 5229 O O . GLY A 1 632 ? -47.810 15.505 25.308 1.00 56.94 632 GLY A O 1
ATOM 5230 N N . ARG A 1 633 ? -45.664 16.136 25.197 1.00 55.84 633 ARG A N 1
ATOM 5231 C CA . ARG A 1 633 ? -45.609 16.456 23.760 1.00 55.84 633 ARG A CA 1
ATOM 5232 C C . ARG A 1 633 ? -44.994 15.350 22.886 1.00 55.84 633 ARG A C 1
ATOM 5234 O O . ARG A 1 633 ? -45.070 15.473 21.669 1.00 55.84 633 ARG A O 1
ATOM 5241 N N . ILE A 1 634 ? -44.389 14.300 23.453 1.00 57.44 634 ILE A N 1
ATOM 5242 C CA . ILE A 1 634 ? -43.850 13.170 22.669 1.00 57.44 634 ILE A CA 1
ATOM 5243 C C . ILE A 1 634 ? -44.990 12.178 22.412 1.00 57.44 634 ILE A C 1
ATOM 5245 O O . ILE A 1 634 ? -45.503 11.568 23.346 1.00 57.44 634 ILE A O 1
ATOM 5249 N N . SER A 1 635 ? -45.418 12.040 21.155 1.00 56.47 635 SER A N 1
ATOM 5250 C CA . SER A 1 635 ? -46.629 11.291 20.791 1.00 56.47 635 SER A CA 1
ATOM 5251 C C . SER A 1 635 ? -46.488 9.767 20.889 1.00 56.47 635 SER A C 1
ATOM 5253 O O . SER A 1 635 ? -47.510 9.093 20.988 1.00 56.47 635 SER A O 1
ATOM 5255 N N . SER A 1 636 ? -45.271 9.211 20.907 1.00 69.38 636 SER A N 1
ATOM 5256 C CA . SER A 1 636 ? -44.968 7.814 21.278 1.00 69.38 636 SER A CA 1
ATOM 5257 C C . SER A 1 636 ? -43.449 7.627 21.415 1.00 69.38 636 SER A C 1
ATOM 5259 O O . SER A 1 636 ? -42.780 7.573 20.384 1.00 69.38 636 SER A O 1
ATOM 5261 N N . PRO A 1 637 ? -42.880 7.555 22.636 1.00 74.56 637 PRO A N 1
ATOM 5262 C CA . PRO A 1 637 ? -41.457 7.264 22.801 1.00 74.56 637 PRO A CA 1
ATOM 5263 C C . PRO A 1 637 ? -41.142 5.842 22.324 1.00 74.56 637 PRO A C 1
ATOM 5265 O O . PRO A 1 637 ? -41.986 4.943 22.425 1.00 74.56 637 PRO A O 1
ATOM 5268 N N . SER A 1 638 ? -39.926 5.629 21.824 1.00 83.62 638 SER A N 1
ATOM 5269 C CA . SER A 1 638 ? -39.451 4.289 21.458 1.00 83.62 638 SER A CA 1
ATOM 5270 C C . SER A 1 638 ? -39.416 3.353 22.682 1.00 83.62 638 SER A C 1
ATOM 5272 O O . SER A 1 638 ? -39.524 3.797 23.828 1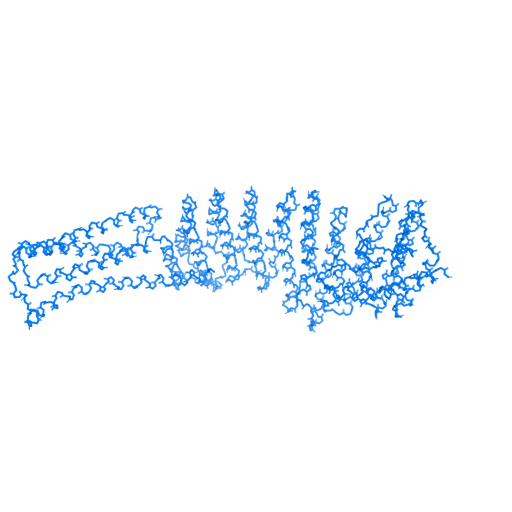.00 83.62 638 SER A O 1
ATOM 5274 N N . LEU A 1 639 ? -39.209 2.045 22.482 1.00 86.44 639 LEU A N 1
ATOM 5275 C CA . LEU A 1 639 ? -39.037 1.117 23.607 1.00 86.44 639 LEU A CA 1
ATOM 5276 C C . LEU A 1 639 ? -37.818 1.499 24.464 1.00 86.44 639 LEU A C 1
ATOM 5278 O O . LEU A 1 639 ? -37.912 1.538 25.692 1.00 86.44 639 LEU A O 1
ATOM 5282 N N . PHE A 1 640 ? -36.688 1.815 23.836 1.00 88.81 640 PHE A N 1
ATOM 5283 C CA . PHE A 1 640 ? -35.472 2.198 24.548 1.00 88.81 640 PHE A CA 1
ATOM 5284 C C . PHE A 1 640 ? -35.626 3.531 25.279 1.00 88.81 640 PHE A C 1
ATOM 5286 O O . PHE A 1 640 ? -35.213 3.629 26.433 1.00 88.81 640 PHE A O 1
ATOM 5293 N N . GLU A 1 641 ? -36.275 4.527 24.674 1.00 85.00 641 GLU A N 1
ATOM 5294 C CA . GLU A 1 641 ? -36.609 5.776 25.355 1.00 85.00 641 GLU A CA 1
ATOM 5295 C C . GLU A 1 641 ? -37.520 5.498 26.550 1.00 85.00 641 GLU A C 1
ATOM 5297 O O . GLU A 1 641 ? -37.146 5.836 27.675 1.00 85.00 641 GLU A O 1
ATOM 5302 N N . LYS A 1 642 ? -38.653 4.810 26.319 1.00 86.81 642 LYS A N 1
ATOM 5303 C CA . LYS A 1 642 ? -39.682 4.469 27.316 1.00 86.81 642 LYS A CA 1
ATOM 5304 C C . LYS A 1 642 ? -39.095 3.834 28.568 1.00 86.81 642 LYS A C 1
ATOM 5306 O O . LYS A 1 642 ? -39.477 4.204 29.672 1.00 86.81 642 LYS A O 1
ATOM 5311 N N . TYR A 1 643 ? -38.173 2.894 28.389 1.00 89.88 643 TYR A N 1
ATOM 5312 C CA . TYR A 1 643 ? -37.560 2.158 29.488 1.00 89.88 643 TYR A CA 1
ATOM 5313 C C . TYR A 1 643 ? -36.173 2.675 29.864 1.00 89.88 643 TYR A C 1
ATOM 5315 O O . TYR A 1 643 ? -35.512 2.047 30.681 1.00 89.88 643 TYR A O 1
ATOM 5323 N N . GLY A 1 644 ? -35.709 3.807 29.328 1.00 87.88 644 GLY A N 1
ATOM 5324 C CA . GLY A 1 644 ? -34.455 4.441 29.734 1.00 87.88 644 GLY A CA 1
ATOM 5325 C C . GLY A 1 644 ? -33.225 3.592 29.426 1.00 87.88 644 GLY A C 1
ATOM 5326 O O . GLY A 1 644 ? -32.460 3.277 30.339 1.00 87.88 644 GLY A O 1
ATOM 5327 N N . TYR A 1 645 ? -33.066 3.216 28.162 1.00 89.56 645 TYR A N 1
ATOM 5328 C CA . TYR A 1 645 ? -31.882 2.596 27.572 1.00 89.56 645 TYR A CA 1
ATOM 5329 C C . TYR A 1 645 ? -31.201 3.569 26.604 1.00 89.56 645 TYR A C 1
ATOM 5331 O O . TYR A 1 645 ? -31.785 4.570 26.186 1.00 89.56 645 TYR A O 1
ATOM 5339 N N . SER A 1 646 ? -29.934 3.307 26.282 1.00 84.00 646 SER A N 1
ATOM 5340 C CA . SER A 1 646 ? -29.197 4.110 25.304 1.00 84.00 646 SER A CA 1
ATOM 5341 C C . SER A 1 646 ? -29.495 3.637 23.883 1.00 84.00 646 SER A C 1
ATOM 5343 O O . SER A 1 646 ? -29.330 2.458 23.589 1.00 84.00 646 SER A O 1
ATOM 5345 N N . GLU A 1 647 ? -29.891 4.551 22.999 1.00 71.19 647 GLU A N 1
ATOM 5346 C CA . GLU A 1 647 ? -30.181 4.254 21.591 1.00 71.19 647 GLU A CA 1
ATOM 5347 C C . GLU A 1 647 ? -28.985 4.498 20.664 1.00 71.19 647 GLU A C 1
ATOM 5349 O O . GLU A 1 647 ? -28.227 5.455 20.853 1.00 71.19 647 GLU A O 1
ATOM 5354 N N . ASN A 1 648 ? -28.875 3.690 19.607 1.00 67.12 648 ASN A N 1
ATOM 5355 C CA . ASN A 1 648 ? -28.053 4.003 18.433 1.00 67.12 648 ASN A CA 1
ATOM 5356 C C . ASN A 1 648 ? -28.899 4.769 17.405 1.00 67.12 648 ASN A C 1
ATOM 5358 O O . ASN A 1 648 ? -30.078 4.458 17.218 1.00 67.12 648 ASN A O 1
ATOM 5362 N N . ARG A 1 649 ? -28.302 5.736 16.690 1.00 58.94 649 ARG A N 1
ATOM 5363 C CA . ARG A 1 649 ? -29.008 6.585 15.705 1.00 58.94 649 ARG A CA 1
ATOM 5364 C C . ARG A 1 649 ? -29.644 5.813 14.539 1.00 58.94 649 ARG A C 1
ATOM 5366 O O . ARG A 1 649 ? -30.519 6.348 13.868 1.00 58.94 649 ARG A O 1
ATOM 5373 N N . ILE A 1 650 ? -29.215 4.574 14.286 1.00 56.09 650 ILE A N 1
ATOM 5374 C CA . ILE A 1 650 ? -29.648 3.740 13.146 1.00 56.09 650 ILE A CA 1
ATOM 5375 C C . ILE A 1 650 ? -30.918 2.916 13.461 1.00 56.09 650 ILE A C 1
ATOM 5377 O O . ILE A 1 650 ? -31.503 2.295 12.573 1.00 56.09 650 ILE A O 1
ATOM 5381 N N . SER A 1 651 ? -31.396 2.936 14.708 1.00 55.69 651 SER A N 1
ATOM 5382 C CA . SER A 1 651 ? -32.579 2.194 15.156 1.00 55.69 651 SER A CA 1
ATOM 5383 C C . SER A 1 651 ? -33.854 2.587 14.384 1.00 55.69 651 SER A C 1
ATOM 5385 O O . SER A 1 651 ? -34.497 3.592 14.673 1.00 55.69 651 SER A O 1
ATOM 5387 N N . ARG A 1 652 ? -34.257 1.773 13.394 1.00 54.44 652 ARG A N 1
ATOM 5388 C CA . ARG A 1 652 ? -35.551 1.915 12.689 1.00 54.44 652 ARG A CA 1
ATOM 5389 C C . ARG A 1 652 ? -36.734 1.342 13.483 1.00 54.44 652 ARG A C 1
ATOM 5391 O O . ARG A 1 652 ? -37.879 1.607 13.133 1.00 54.44 652 ARG A O 1
ATOM 5398 N N . SER A 1 653 ? -36.463 0.543 14.517 1.00 64.12 653 SER A N 1
ATOM 5399 C CA . SER A 1 653 ? -37.450 -0.239 15.279 1.00 64.12 653 SER A CA 1
ATOM 5400 C C . SER A 1 653 ? -37.544 0.136 16.764 1.00 64.12 653 SER A C 1
ATOM 5402 O O . SER A 1 653 ? -38.340 -0.460 17.487 1.00 64.12 653 SER A O 1
ATOM 5404 N N . GLY A 1 654 ? -36.751 1.104 17.239 1.00 74.69 654 GLY A N 1
ATOM 5405 C CA . GLY A 1 654 ? -36.668 1.445 18.664 1.00 74.69 654 GLY A CA 1
ATOM 5406 C C . GLY A 1 654 ? -35.859 0.445 19.505 1.00 74.69 654 GLY A C 1
ATOM 5407 O O . GLY A 1 654 ? -36.039 0.406 20.721 1.00 74.69 654 GLY A O 1
ATOM 5408 N N . LEU A 1 655 ? -35.005 -0.365 18.863 1.00 84.88 655 LEU A N 1
ATOM 5409 C CA . LEU A 1 655 ? -34.125 -1.375 19.468 1.00 84.88 655 LEU A CA 1
ATOM 5410 C C . LEU A 1 655 ? -32.663 -1.163 19.039 1.00 84.88 655 LEU A C 1
ATOM 5412 O O . LEU A 1 655 ? -32.387 -0.446 18.077 1.00 84.88 655 LEU A O 1
ATOM 5416 N N . TRP A 1 656 ? -31.719 -1.795 19.739 1.00 88.75 656 TRP A N 1
ATOM 5417 C CA . TRP A 1 656 ? -30.308 -1.740 19.351 1.00 88.75 656 TRP A CA 1
ATOM 5418 C C . TRP A 1 656 ? -30.059 -2.535 18.063 1.00 88.75 656 TRP A C 1
ATOM 5420 O O . TRP A 1 656 ? -30.659 -3.582 17.838 1.00 88.75 656 TRP A O 1
ATOM 5430 N N . TYR A 1 657 ? -29.157 -2.045 17.222 1.00 88.44 657 TYR A N 1
ATOM 5431 C CA . TYR A 1 657 ? -28.699 -2.748 16.031 1.00 88.44 657 TYR A CA 1
ATOM 5432 C C . TYR A 1 657 ? -27.199 -2.514 15.905 1.00 88.44 657 TYR A C 1
ATOM 5434 O O . TYR A 1 657 ? -26.762 -1.362 15.995 1.00 88.44 657 TYR A O 1
ATOM 5442 N N . LEU A 1 658 ? -26.434 -3.593 15.723 1.00 88.94 658 LEU A N 1
ATOM 5443 C CA . LEU A 1 658 ? -24.989 -3.506 15.512 1.00 88.94 658 LEU A CA 1
ATOM 5444 C C . LEU A 1 658 ? -24.716 -2.668 14.258 1.00 88.94 658 LEU A C 1
ATOM 5446 O O . LEU A 1 658 ? -25.381 -2.873 13.240 1.00 88.94 658 LEU A O 1
ATOM 5450 N N . ASN A 1 659 ? -23.750 -1.751 14.295 1.00 86.94 659 ASN A N 1
ATOM 5451 C CA . ASN A 1 659 ? -23.379 -0.985 13.109 1.00 86.94 659 ASN A CA 1
ATOM 5452 C C . ASN A 1 659 ? -22.849 -1.903 11.994 1.00 86.94 659 ASN A C 1
ATOM 5454 O O . ASN A 1 659 ? -22.322 -2.994 12.225 1.00 86.94 659 ASN A O 1
ATOM 5458 N N . ALA A 1 660 ? -23.030 -1.488 10.741 1.00 85.69 660 ALA A N 1
ATOM 5459 C CA . ALA A 1 660 ? -22.543 -2.267 9.611 1.00 85.69 660 ALA A CA 1
ATOM 5460 C C . ALA A 1 660 ? -21.012 -2.168 9.529 1.00 85.69 660 ALA A C 1
ATOM 5462 O O . ALA A 1 660 ? -20.476 -1.071 9.412 1.00 85.69 660 ALA A O 1
ATOM 5463 N N . SER A 1 661 ? -20.324 -3.311 9.513 1.00 87.62 661 SER A N 1
ATOM 5464 C CA . SER A 1 661 ? -18.904 -3.399 9.161 1.00 87.62 661 SER A CA 1
ATOM 5465 C C . SER A 1 661 ? -18.681 -4.532 8.168 1.00 87.62 661 SER A C 1
ATOM 5467 O O . SER A 1 661 ? -19.338 -5.581 8.198 1.00 87.62 661 SER A O 1
ATOM 5469 N N . TYR A 1 662 ? -17.688 -4.337 7.305 1.00 86.81 662 TYR A N 1
ATOM 5470 C CA . TYR A 1 662 ? -17.203 -5.366 6.394 1.00 86.81 662 TYR A CA 1
ATOM 5471 C C . TYR A 1 662 ? -16.445 -6.499 7.109 1.00 86.81 662 TYR A C 1
ATOM 5473 O O . TYR A 1 662 ? -16.083 -7.483 6.462 1.00 86.81 662 TYR A O 1
ATOM 5481 N N . MET A 1 663 ? -16.224 -6.394 8.425 1.00 90.75 663 MET A N 1
ATOM 5482 C CA . MET A 1 663 ? -15.618 -7.444 9.246 1.00 90.75 663 MET A CA 1
ATOM 5483 C C . MET A 1 663 ? -16.552 -8.636 9.503 1.00 90.75 663 MET A C 1
ATOM 5485 O O . MET A 1 663 ? -16.074 -9.772 9.527 1.00 90.75 663 MET A O 1
ATOM 5489 N N . TRP A 1 664 ? -17.860 -8.413 9.689 1.00 89.69 664 TRP A N 1
ATOM 5490 C CA . TRP A 1 664 ? -18.804 -9.457 10.126 1.00 89.69 664 TRP A CA 1
ATOM 5491 C C . TRP A 1 664 ? -19.991 -9.723 9.188 1.00 89.69 664 TRP A C 1
ATOM 5493 O O . TRP A 1 664 ? -20.586 -10.798 9.258 1.00 89.69 664 TRP A O 1
ATOM 5503 N N . GLY A 1 665 ? -20.305 -8.813 8.262 1.00 87.88 665 GLY A N 1
ATOM 5504 C CA . GLY A 1 665 ? -21.382 -9.002 7.282 1.00 87.88 665 GLY A CA 1
ATOM 5505 C C . GLY A 1 665 ? -22.798 -8.991 7.885 1.00 87.88 665 GLY A C 1
ATOM 5506 O O . GLY A 1 665 ? -22.989 -9.042 9.100 1.00 87.88 665 GLY A O 1
ATOM 5507 N N . SER A 1 666 ? -23.818 -8.930 7.021 1.00 89.94 666 SER A N 1
ATOM 5508 C CA . SER A 1 666 ? -25.216 -8.719 7.442 1.00 89.94 666 SER A CA 1
ATOM 5509 C C . SER A 1 666 ? -25.790 -9.872 8.265 1.00 89.94 666 SER A C 1
ATOM 5511 O O . SER A 1 666 ? -26.518 -9.641 9.221 1.00 89.94 666 SER A O 1
ATOM 5513 N N . ARG A 1 667 ? -25.428 -11.119 7.947 1.00 93.31 667 ARG A N 1
ATOM 5514 C CA . ARG A 1 667 ? -25.958 -12.292 8.656 1.00 93.31 667 ARG A CA 1
ATOM 5515 C C . ARG A 1 667 ? -25.549 -12.312 10.130 1.00 93.31 667 ARG A C 1
ATOM 5517 O O . ARG A 1 667 ? -26.385 -12.575 10.983 1.00 93.31 667 ARG A O 1
ATOM 5524 N N . PHE A 1 668 ? -24.278 -12.037 10.426 1.00 94.75 668 PHE A N 1
ATOM 5525 C CA . PHE A 1 668 ? -23.817 -11.949 11.813 1.00 94.75 668 PHE A CA 1
ATOM 5526 C C . PHE A 1 668 ? -24.442 -10.743 12.521 1.00 94.75 668 PHE A C 1
ATOM 5528 O O . PHE A 1 668 ? -24.817 -10.842 13.684 1.00 94.75 668 PHE A O 1
ATOM 5535 N N . GLN A 1 669 ? -24.572 -9.617 11.811 1.00 92.56 669 GLN A N 1
ATOM 5536 C CA . GLN A 1 669 ? -25.200 -8.397 12.317 1.00 92.56 669 GLN A CA 1
ATOM 5537 C C . GLN A 1 669 ? -26.656 -8.630 12.746 1.00 92.56 669 GLN A C 1
ATOM 5539 O O . GLN A 1 669 ? -27.047 -8.186 13.825 1.00 92.56 669 GLN A O 1
ATOM 5544 N N . GLU A 1 670 ? -27.437 -9.353 11.944 1.00 91.56 670 GLU A N 1
ATOM 5545 C CA . GLU A 1 670 ? -28.801 -9.772 12.282 1.00 91.56 670 GLU A CA 1
ATOM 5546 C C . GLU A 1 670 ? -28.797 -10.754 13.462 1.00 91.56 670 GLU A C 1
ATOM 5548 O O . GLU A 1 670 ? -29.491 -10.527 14.447 1.00 91.56 670 GLU A O 1
ATOM 5553 N N . GLU A 1 671 ? -27.940 -11.780 13.426 1.00 94.44 671 GLU A N 1
ATOM 5554 C CA . GLU A 1 671 ? -27.859 -12.813 14.467 1.00 94.44 671 GLU A CA 1
ATOM 5555 C C . GLU A 1 671 ? -27.598 -12.239 15.869 1.00 94.44 671 GLU A C 1
ATOM 5557 O O . GLU A 1 671 ? -28.312 -12.564 16.823 1.00 94.44 671 GLU A O 1
ATOM 5562 N N . ILE A 1 672 ? -26.583 -11.381 16.014 1.00 94.31 672 ILE A N 1
ATOM 5563 C CA . ILE A 1 672 ? -26.260 -10.766 17.307 1.00 94.31 672 ILE A CA 1
ATOM 5564 C C . ILE A 1 672 ? -27.344 -9.781 17.749 1.00 94.31 672 ILE A C 1
ATOM 5566 O O . ILE A 1 672 ? -27.699 -9.758 18.930 1.00 94.31 672 ILE A O 1
ATOM 5570 N N . SER A 1 673 ? -27.898 -9.000 16.817 1.00 91.81 673 SER A N 1
ATOM 5571 C CA . SER A 1 673 ? -28.954 -8.030 17.118 1.00 91.81 673 SER A CA 1
ATOM 5572 C C . SER A 1 673 ? -30.217 -8.738 17.605 1.00 91.81 673 SER A C 1
ATOM 5574 O O . SER A 1 673 ? -30.760 -8.367 18.644 1.00 91.81 673 SER A O 1
ATOM 5576 N N . ASP A 1 674 ? -30.643 -9.807 16.935 1.00 91.50 674 ASP A N 1
ATOM 5577 C CA . ASP A 1 674 ? -31.797 -10.612 17.343 1.00 91.50 674 ASP A CA 1
ATOM 5578 C C . ASP A 1 674 ? -31.557 -11.282 18.697 1.00 91.50 674 ASP A C 1
ATOM 5580 O O . ASP A 1 674 ? -32.432 -11.274 19.568 1.00 91.50 674 ASP A O 1
ATOM 5584 N N . LYS A 1 675 ? -30.347 -11.812 18.925 1.00 93.06 675 LYS A N 1
ATOM 5585 C CA . LYS A 1 675 ? -30.004 -12.445 20.203 1.00 93.06 675 LYS A CA 1
ATOM 5586 C C . LYS A 1 675 ? -30.062 -11.460 21.368 1.00 93.06 675 LYS A C 1
ATOM 5588 O O . LYS A 1 675 ? -30.615 -11.799 22.414 1.00 93.06 675 LYS A O 1
ATOM 5593 N N . LEU A 1 676 ? -29.470 -10.278 21.206 1.00 92.44 676 LEU A N 1
ATOM 5594 C CA . LEU A 1 676 ? -29.352 -9.281 22.271 1.00 92.44 676 LEU A CA 1
ATOM 5595 C C . LEU A 1 676 ? -30.623 -8.449 22.467 1.00 92.44 676 LEU A C 1
ATOM 5597 O O . LEU A 1 676 ? -30.813 -7.918 23.558 1.00 92.44 676 LEU A O 1
ATOM 5601 N N . ASN A 1 677 ? -31.506 -8.372 21.467 1.00 90.50 677 ASN A N 1
ATOM 5602 C CA . ASN A 1 677 ? -32.828 -7.750 21.593 1.00 90.50 677 ASN A CA 1
ATOM 5603 C C . ASN A 1 677 ? -33.928 -8.710 22.054 1.00 90.50 677 ASN A C 1
ATOM 5605 O O . ASN A 1 677 ? -34.930 -8.261 22.620 1.00 90.50 677 ASN A O 1
ATOM 5609 N N . GLY A 1 678 ? -33.748 -10.015 21.833 1.00 84.81 678 GLY A N 1
ATOM 5610 C CA . GLY A 1 678 ? -34.759 -11.042 22.069 1.00 84.81 678 GLY A CA 1
ATOM 5611 C C . GLY A 1 678 ? -36.062 -10.777 21.315 1.00 84.81 678 GLY A C 1
ATOM 5612 O O . GLY A 1 678 ? -36.133 -9.963 20.395 1.00 84.81 678 GLY A O 1
ATOM 5613 N N . GLU A 1 679 ? -37.128 -11.472 21.705 1.00 84.00 679 GLU A N 1
ATOM 5614 C CA . GLU A 1 679 ? -38.410 -11.366 21.012 1.00 84.00 679 GLU A CA 1
ATOM 5615 C C . GLU A 1 679 ? -39.034 -9.976 21.230 1.00 84.00 679 GLU A C 1
ATOM 5617 O O . GLU A 1 679 ? -39.494 -9.643 22.322 1.00 84.00 679 GLU A O 1
ATOM 5622 N N . LYS A 1 680 ? -38.989 -9.133 20.187 1.00 80.06 680 LYS A N 1
ATOM 5623 C CA . LYS A 1 680 ? -39.563 -7.772 20.148 1.00 80.06 680 LYS A CA 1
ATOM 5624 C C . LYS A 1 680 ? -39.147 -6.857 21.318 1.00 80.06 680 LYS A C 1
ATOM 5626 O O . LYS A 1 680 ? -39.893 -5.951 21.683 1.00 80.06 680 LYS A O 1
ATOM 5631 N N . GLY A 1 681 ? -37.971 -7.068 21.913 1.00 84.62 681 GLY A N 1
ATOM 5632 C CA . GLY A 1 681 ? -37.478 -6.241 23.018 1.00 84.62 681 GLY A CA 1
ATOM 5633 C C . GLY A 1 681 ? -38.081 -6.545 24.395 1.00 84.62 681 GLY A C 1
ATOM 5634 O O . GLY A 1 681 ? -37.839 -5.785 25.334 1.00 84.62 681 GLY A O 1
ATOM 5635 N N . GLU A 1 682 ? -38.832 -7.642 24.570 1.00 88.81 682 GLU A N 1
ATOM 5636 C CA . GLU A 1 682 ? -39.440 -8.000 25.866 1.00 88.81 682 GLU A CA 1
ATOM 5637 C C . GLU A 1 682 ? -38.430 -8.091 27.019 1.00 88.81 682 GLU A C 1
ATOM 5639 O O . GLU A 1 682 ? -38.771 -7.837 28.180 1.00 88.81 682 GLU A O 1
ATOM 5644 N N . LEU A 1 683 ? -37.185 -8.467 26.720 1.00 91.12 683 LEU A N 1
ATOM 5645 C CA . LEU A 1 683 ? -36.142 -8.613 27.734 1.00 91.12 683 LEU A CA 1
ATOM 5646 C C . LEU A 1 683 ? -35.809 -7.284 28.420 1.00 91.12 683 LEU A C 1
ATOM 5648 O O . LEU A 1 683 ? -35.594 -7.265 29.630 1.00 91.12 683 LEU A O 1
ATOM 5652 N N . TYR A 1 684 ? -35.847 -6.174 27.680 1.00 92.69 684 TYR A N 1
ATOM 5653 C CA . TYR A 1 684 ? -35.573 -4.840 28.209 1.00 92.69 684 TYR A CA 1
ATOM 5654 C C . TYR A 1 684 ? -36.673 -4.399 29.182 1.00 92.69 684 TYR A C 1
ATOM 5656 O O . TYR A 1 684 ? -36.393 -3.825 30.232 1.00 92.69 684 TYR A O 1
ATOM 5664 N N . ILE A 1 685 ? -37.926 -4.761 28.894 1.00 93.12 685 ILE A N 1
ATOM 5665 C CA . ILE A 1 685 ? -39.067 -4.513 29.784 1.00 93.12 685 ILE A CA 1
ATOM 5666 C C . ILE A 1 685 ? -38.895 -5.303 31.086 1.00 93.12 685 ILE A C 1
ATOM 5668 O O . ILE A 1 685 ? -38.912 -4.734 32.177 1.00 93.12 685 ILE A O 1
ATOM 5672 N N . LYS A 1 686 ? -38.675 -6.621 30.976 1.00 93.50 686 LYS A N 1
ATOM 5673 C CA . LYS A 1 686 ? -38.522 -7.516 32.137 1.00 93.50 686 LYS A CA 1
ATOM 5674 C C . LYS A 1 686 ? -37.347 -7.096 33.020 1.00 93.50 686 LYS A C 1
ATOM 5676 O O . LYS A 1 686 ? -37.462 -7.110 34.244 1.00 93.50 686 LYS A O 1
ATOM 5681 N N . PHE A 1 687 ? -36.228 -6.708 32.412 1.00 94.94 687 PHE A N 1
ATOM 5682 C CA . PHE A 1 687 ? -35.048 -6.266 33.146 1.00 94.94 687 PHE A CA 1
ATOM 5683 C C . PHE A 1 687 ? -35.262 -4.916 33.838 1.00 94.94 687 PHE A C 1
ATOM 5685 O O . PHE A 1 687 ? -34.852 -4.752 34.984 1.00 94.94 687 PHE A O 1
ATOM 5692 N N . HIS A 1 688 ? -35.948 -3.968 33.197 1.00 95.38 688 HIS A N 1
ATOM 5693 C CA . HIS A 1 688 ? -36.302 -2.700 33.832 1.00 95.38 688 HIS A CA 1
ATOM 5694 C C . HIS A 1 688 ? -37.181 -2.900 35.076 1.00 95.38 688 HIS A C 1
ATOM 5696 O O . HIS A 1 688 ? -36.850 -2.391 36.146 1.00 95.38 688 HIS A O 1
ATOM 5702 N N . GLU A 1 689 ? -38.235 -3.714 34.971 1.00 94.62 689 GLU A N 1
ATOM 5703 C CA . GLU A 1 689 ? -39.108 -4.049 36.105 1.00 94.62 689 GLU A CA 1
ATOM 5704 C C . GLU A 1 689 ? -38.361 -4.792 37.225 1.00 94.62 689 GLU A C 1
ATOM 5706 O O . GLU A 1 689 ? -38.676 -4.643 38.404 1.00 94.62 689 GLU A O 1
ATOM 5711 N N . MET A 1 690 ? -37.339 -5.582 36.880 1.00 94.69 690 MET A N 1
ATOM 5712 C CA . MET A 1 690 ? -36.468 -6.234 37.861 1.00 94.69 690 MET A CA 1
ATOM 5713 C C . MET A 1 690 ? -35.605 -5.229 38.638 1.00 94.69 690 MET A C 1
ATOM 5715 O O . MET A 1 690 ? -35.313 -5.477 39.808 1.00 94.69 690 MET A O 1
ATOM 5719 N N . LEU A 1 691 ? -35.172 -4.133 38.008 1.00 94.38 691 LEU A N 1
ATOM 5720 C CA . LEU A 1 691 ? -34.400 -3.078 38.674 1.00 94.38 691 LEU A CA 1
ATOM 5721 C C . LEU A 1 691 ? -35.270 -2.176 39.559 1.00 94.38 691 LEU A C 1
ATOM 5723 O O . LEU A 1 691 ? -34.770 -1.645 40.545 1.00 94.38 691 LEU A O 1
ATOM 5727 N N . LYS A 1 692 ? -36.550 -2.022 39.210 1.00 91.06 692 LYS A N 1
ATOM 5728 C CA . LYS A 1 692 ? -37.534 -1.236 39.966 1.00 91.06 692 LYS A CA 1
ATOM 5729 C C . LYS A 1 692 ? -37.923 -1.872 41.305 1.00 91.06 692 LYS A C 1
ATOM 5731 O O . LYS A 1 692 ? -38.276 -1.162 42.243 1.00 91.06 692 LYS A O 1
ATOM 5736 N N . LYS A 1 693 ? -37.901 -3.206 41.361 1.00 81.69 693 LYS A N 1
ATOM 5737 C CA . LYS A 1 693 ? -38.140 -4.020 42.563 1.00 81.69 693 LYS A CA 1
ATOM 5738 C C . LYS A 1 693 ? -36.873 -4.159 43.391 1.00 81.69 693 LYS A C 1
ATOM 5740 O O . LYS A 1 693 ? -36.983 -4.161 44.631 1.00 81.69 693 LYS A O 1
#

Radius of gyration: 40.38 Å; chains: 1; bounding box: 90×47×133 Å

pLDDT: mean 80.68, std 14.27, range [29.17, 97.25]

Foldseek 3Di:
DVVVVVVVLVVLVVVLVVLVVLLVVLVVCLVVVVVVQVVCVVVVVDDDPPDPCDLVNLLVLLVVLLVLLVVLLVLLVVLVVVLVVLQVLADPVLVVPVVLVVLSVVLNVLSVVLNVLSVCCNVVVPDPPSSVSSVSSSVSSVVNSVSNVVSSVSSSPLLSVLVVLLVVLLVLLPPPPQWDQDPPPSATDGDPVSLVVSLVSLVSLLVQLLSCLVVVPVVSNLSSLVSVLSSLLSNLQSRLRHQDPDDPNLVVVLVSLVVSLVSNLVHPPLVSLQSSLLSLLSSLQSCLVRYQHDLLDDVSSLSSLVSLLVSLVSCVVVVSLVSVLSSLVSLLVNLLSSLVVLSVVCSCSSCVSLLVLLQVLLQDQDLSSLLSNLSSLLSLLVVLLSQLLCLLVVVDQDDLVVLLVSLVSVLVSLLSSLVRHPDLVSNCSNVCSAQNQCHSLNSSLVSQQPPRPDQSSQVSVLSNLLSVLVSLLSNCVRPVVSHDLSSLLCLLSSLLSLQPRHDHDPVSSLVSLCSSLVSLLVVVLVQLQVCLVPVDHPPSSVQSVLLNLLCCCVSCLVPQVSVLVSLVSLVVSLVVSVVSHDDPSSVVSSLQSLLSLLLSLLQLCLRPSSPVSSVVSLVVCLVVPDQQDDDPPPPDQAPCNRLSHDEDPPDPRSAHWNDDGPSQDDVVRCVSRCSSCPDSNVSSVVSSVVSPD